Protein AF-A0A955CEF2-F1 (afdb_monomer)

Sequence (668 aa):
MTQAPEQPDAELARTLEEAAGYLNFSSGASDPRFLSNLDRAARLLPDVDADLVGRLTASLLATLDRLESTQPAFADVSQARSAITLLRDELLPAYREFHRDLLHHQSDEQLWRPFFLGRAWEAILQQGGPWSETPRIVDGVLHRLNDFVGYRPTATLSSGAQSEPYAHEFVRPIPLYVHGAGVATGRYERLLGQALEILRNTDPEILARAWFDLDHLEEVALDPRAYDFDHPVNRRPNYHFGLWDPHVISQSQYYTRFVLQQITLDALLTRCEAGDLSDELREQRRFEAAAVLAGTMLMASGTCGDSPSRHDSTVTLSTLLPHIAAYRDAFYQDLLGRLDDELGATLRLEAERCRQPMGGARQHLNHELARRRALQIQRVHLALLFARMGRPHAALSQAGSVRVAAARMLTAIYCRLTAAHDAIDQGKLDSVAEILEEIENLMRRAIECGALVDPWNIVGFAANFSLFPALENTVHDWRVDELIELVEQVLDLAARAWSESAAIDDAPLETRISTILDRLARWWDRYASASVTGVKRLVAQEIQVSANLVAGSLNAWHKAGAAAGDIGFWRMFVDQFDTSKAFQLVVEALLDHADVVASRALLMQWVNQRDRTPLAEGDSAFHPLAFRWLATVEAHQRTQQTDAWSEVARFFAYLEANAEEFWEAPTL

Radius of gyration: 32.23 Å; Cα contacts (8 Å, |Δi|>4): 906; chains: 1; bounding box: 80×74×102 Å

Structure (mmCIF, N/CA/C/O backbone):
data_AF-A0A955CEF2-F1
#
_entry.id   AF-A0A955CEF2-F1
#
loop_
_atom_site.group_PDB
_atom_site.id
_atom_site.type_symbol
_atom_site.label_atom_id
_atom_site.label_alt_id
_atom_site.label_comp_id
_atom_site.label_asym_id
_atom_site.label_entity_id
_atom_site.label_seq_id
_atom_site.pdbx_PDB_ins_code
_atom_site.Cartn_x
_atom_site.Cartn_y
_atom_site.Cartn_z
_atom_site.occupancy
_atom_site.B_iso_or_equiv
_atom_site.auth_seq_id
_atom_site.auth_comp_id
_atom_site.auth_asym_id
_atom_site.auth_atom_id
_atom_site.pdbx_PDB_model_num
ATOM 1 N N . MET A 1 1 ? -11.361 45.601 28.312 1.00 35.00 1 MET A N 1
ATOM 2 C CA . MET A 1 1 ? -11.566 44.542 29.318 1.00 35.00 1 MET A CA 1
ATOM 3 C C . MET A 1 1 ? -10.959 43.283 28.751 1.00 35.00 1 MET A C 1
ATOM 5 O O . MET A 1 1 ? -11.477 42.742 27.788 1.00 35.00 1 MET A O 1
ATOM 9 N N . THR A 1 2 ? -9.790 42.937 29.266 1.00 35.25 2 THR A N 1
ATOM 10 C CA . THR A 1 2 ? -9.009 41.749 28.932 1.00 35.25 2 THR A CA 1
ATOM 11 C C . THR A 1 2 ? -9.830 40.526 29.334 1.00 35.25 2 THR A C 1
ATOM 13 O O . THR A 1 2 ? -10.161 40.390 30.512 1.00 35.25 2 THR A O 1
ATOM 16 N N . GLN A 1 3 ? -10.235 39.696 28.370 1.00 31.34 3 GLN A N 1
ATOM 17 C CA . GLN A 1 3 ? -10.844 38.400 28.668 1.00 31.34 3 GLN A CA 1
ATOM 18 C C . GLN A 1 3 ? -9.814 37.573 29.439 1.00 31.34 3 GLN A C 1
ATOM 20 O O . GLN A 1 3 ? -8.688 37.385 28.978 1.00 31.34 3 GLN A O 1
ATOM 25 N N . ALA A 1 4 ? -10.179 37.165 30.653 1.00 32.91 4 ALA A N 1
ATOM 26 C CA . ALA A 1 4 ? -9.421 36.186 31.412 1.00 32.91 4 ALA A CA 1
ATOM 27 C C . ALA A 1 4 ? -9.378 34.869 30.615 1.00 32.91 4 ALA A C 1
ATOM 29 O O . ALA A 1 4 ? -10.368 34.557 29.949 1.00 32.91 4 ALA A O 1
ATOM 30 N N . PRO A 1 5 ? -8.273 34.108 30.658 1.00 39.16 5 PRO A N 1
ATOM 31 C CA . PRO A 1 5 ? -8.230 32.796 30.027 1.00 39.16 5 PRO A CA 1
ATOM 32 C C . PRO A 1 5 ? -9.304 31.914 30.674 1.00 39.16 5 PRO A C 1
ATOM 34 O O . PRO A 1 5 ? -9.346 31.799 31.902 1.00 39.16 5 PRO A O 1
ATOM 37 N N . GLU A 1 6 ? -10.200 31.350 29.861 1.00 44.97 6 GLU A N 1
ATOM 38 C CA . GLU A 1 6 ? -11.160 30.340 30.308 1.00 44.97 6 GLU A CA 1
ATOM 39 C C . GLU A 1 6 ? -10.387 29.233 31.030 1.00 44.97 6 GLU A C 1
ATOM 41 O O . GLU A 1 6 ? -9.419 28.683 30.500 1.00 44.97 6 GLU A O 1
ATOM 46 N N . GLN A 1 7 ? -10.763 28.955 32.280 1.00 49.59 7 GLN A N 1
ATOM 47 C CA . GLN A 1 7 ? -10.219 27.809 32.998 1.00 49.59 7 GLN A CA 1
ATOM 48 C C . GLN A 1 7 ? -10.522 26.556 32.165 1.00 49.59 7 GLN A C 1
ATOM 50 O O . GLN A 1 7 ? -11.665 26.418 31.724 1.00 49.59 7 GLN A O 1
ATOM 55 N N . PRO A 1 8 ? -9.544 25.659 31.932 1.00 55.75 8 PRO A N 1
ATOM 56 C CA . PRO A 1 8 ? -9.835 24.398 31.270 1.00 55.75 8 PRO A CA 1
ATOM 57 C C . PRO A 1 8 ? -10.949 23.704 32.049 1.00 55.75 8 PRO A C 1
ATOM 59 O O . PRO A 1 8 ? -10.900 23.651 33.281 1.00 55.75 8 PRO A O 1
ATOM 62 N N . ASP A 1 9 ? -11.955 23.224 31.319 1.00 77.50 9 ASP A N 1
ATOM 63 C CA . ASP A 1 9 ? -13.064 22.450 31.865 1.00 77.50 9 ASP A CA 1
ATOM 64 C C . ASP A 1 9 ? -12.514 21.428 32.874 1.00 77.50 9 ASP A C 1
ATOM 66 O O . ASP A 1 9 ? -11.532 20.733 32.590 1.00 77.50 9 ASP A O 1
ATOM 70 N N . ALA A 1 10 ? -13.083 21.375 34.082 1.00 85.50 10 ALA A N 1
ATOM 71 C CA . ALA A 1 10 ? -12.546 20.573 35.185 1.00 85.50 10 ALA A CA 1
ATOM 72 C C . ALA A 1 10 ? -12.391 19.092 34.790 1.00 85.50 10 ALA A C 1
ATOM 74 O O . ALA A 1 10 ? -11.499 18.394 35.277 1.00 85.50 10 ALA A O 1
ATOM 75 N N . GLU A 1 11 ? -13.232 18.627 33.862 1.00 90.12 11 GLU A N 1
ATOM 76 C CA . GLU A 1 11 ? -13.136 17.298 33.273 1.00 90.12 11 GLU A CA 1
ATOM 77 C C . GLU A 1 11 ? -11.892 17.115 32.384 1.00 90.12 11 GLU A C 1
ATOM 79 O O . GLU A 1 11 ? -11.189 16.106 32.511 1.00 90.12 11 GLU A O 1
ATOM 84 N N . LEU A 1 12 ? -11.587 18.084 31.515 1.00 92.62 12 LEU A N 1
ATOM 85 C CA . LEU A 1 12 ? -10.399 18.062 30.658 1.00 92.62 12 LEU A CA 1
ATOM 86 C C . LEU A 1 12 ? -9.124 18.079 31.506 1.00 92.62 12 LEU A C 1
ATOM 88 O O . LEU A 1 12 ? -8.211 17.294 31.253 1.00 92.62 12 LEU A O 1
ATOM 92 N N . ALA A 1 13 ? -9.085 18.918 32.545 1.00 91.88 13 ALA A N 1
ATOM 93 C CA . ALA A 1 13 ? -7.944 18.999 33.453 1.00 91.88 13 ALA A CA 1
ATOM 94 C C . ALA A 1 13 ? -7.648 17.645 34.120 1.00 91.88 13 ALA A C 1
ATOM 96 O O . ALA A 1 13 ? -6.514 17.175 34.056 1.00 91.88 13 ALA A O 1
ATOM 97 N N . ARG A 1 14 ? -8.667 16.978 34.684 1.00 93.81 14 ARG A N 1
ATOM 98 C CA . ARG A 1 14 ? -8.516 15.645 35.297 1.00 93.81 14 ARG A CA 1
ATOM 99 C C . ARG A 1 14 ? -8.029 14.601 34.289 1.00 93.81 14 ARG A C 1
ATOM 101 O O . ARG A 1 14 ? -7.137 13.815 34.588 1.00 93.81 14 ARG A O 1
ATOM 108 N N . THR A 1 15 ? -8.605 14.607 33.091 1.00 94.94 15 THR A N 1
ATOM 109 C CA . THR A 1 15 ? -8.269 13.644 32.033 1.00 94.94 15 THR A CA 1
ATOM 110 C C . THR A 1 15 ? -6.807 13.781 31.590 1.00 94.94 15 THR A C 1
ATOM 112 O O . THR A 1 15 ? -6.098 12.783 31.453 1.00 94.94 15 THR A O 1
ATOM 115 N N . LEU A 1 16 ? -6.333 15.020 31.412 1.00 95.88 16 LEU A N 1
ATOM 116 C CA . LEU A 1 16 ? -4.941 15.306 31.064 1.00 95.88 16 LEU A CA 1
ATOM 117 C C . LEU A 1 16 ? -3.974 14.972 32.206 1.00 95.88 16 LEU A C 1
ATOM 119 O O . LEU A 1 16 ? -2.877 14.497 31.930 1.00 95.88 16 LEU A O 1
ATOM 123 N N . GLU A 1 17 ? -4.360 15.183 33.469 1.00 95.81 17 GLU A N 1
ATOM 124 C CA . GLU A 1 17 ? -3.543 14.794 34.630 1.00 95.81 17 GLU A CA 1
ATOM 125 C C . GLU A 1 17 ? -3.318 13.281 34.690 1.00 95.81 17 GLU A C 1
ATOM 127 O O . GLU A 1 17 ? -2.187 12.833 34.868 1.00 95.81 17 GLU A O 1
ATOM 132 N N . GLU A 1 18 ? -4.375 12.488 34.501 1.00 96.06 18 GLU A N 1
ATOM 133 C CA . GLU A 1 18 ? -4.276 11.025 34.481 1.00 96.06 18 GLU A CA 1
ATOM 134 C C . GLU A 1 18 ? -3.410 10.537 33.307 1.00 96.06 18 GLU A C 1
ATOM 136 O O . GLU A 1 18 ? -2.552 9.670 33.488 1.00 96.06 18 GLU A O 1
ATOM 141 N N . ALA A 1 19 ? -3.574 11.128 32.116 1.00 96.81 19 ALA A N 1
ATOM 142 C CA . ALA A 1 19 ? -2.747 10.809 30.952 1.00 96.81 19 ALA A CA 1
ATOM 143 C C . ALA A 1 19 ? -1.270 11.197 31.153 1.00 96.81 19 ALA A C 1
ATOM 145 O O . ALA A 1 19 ? -0.375 10.412 30.838 1.00 96.81 19 ALA A O 1
ATOM 146 N N . ALA A 1 20 ? -1.001 12.372 31.729 1.00 96.38 20 ALA A N 1
ATOM 147 C CA . ALA A 1 20 ? 0.346 12.816 32.079 1.00 96.38 20 ALA A CA 1
ATOM 148 C C . ALA A 1 20 ? 0.992 11.907 33.139 1.00 96.38 20 ALA A C 1
ATOM 150 O O . ALA A 1 20 ? 2.177 11.588 33.039 1.00 96.38 20 ALA A O 1
ATOM 151 N N . GLY A 1 21 ? 0.211 11.437 34.118 1.00 96.44 21 GLY A N 1
ATOM 152 C CA . GLY A 1 21 ? 0.648 10.451 35.105 1.00 96.44 21 GLY A CA 1
ATOM 153 C C . GLY A 1 21 ? 1.074 9.133 34.462 1.00 96.44 21 GLY A C 1
ATOM 154 O O . GLY A 1 21 ? 2.155 8.628 34.765 1.00 96.44 21 GLY A O 1
ATOM 155 N N . TYR A 1 22 ? 0.280 8.608 33.525 1.00 97.75 22 TYR A N 1
ATOM 156 C CA . TYR A 1 22 ? 0.666 7.417 32.765 1.00 97.75 22 TYR A CA 1
ATOM 157 C C . TYR A 1 22 ? 1.984 7.637 32.008 1.00 97.75 22 TYR A C 1
ATOM 159 O O . TYR A 1 22 ? 2.904 6.832 32.145 1.00 97.75 22 TYR A O 1
ATOM 167 N N . LEU A 1 23 ? 2.118 8.750 31.275 1.00 97.31 23 LEU A N 1
ATOM 168 C CA . LEU A 1 23 ? 3.339 9.061 30.522 1.00 97.31 23 LEU A CA 1
ATOM 169 C C . LEU A 1 23 ? 4.582 9.157 31.419 1.00 97.31 23 LEU A C 1
ATOM 171 O O . LEU A 1 23 ? 5.675 8.797 30.983 1.00 97.31 23 LEU A O 1
ATOM 175 N N . ASN A 1 24 ? 4.429 9.613 32.665 1.00 96.75 24 ASN A N 1
ATOM 176 C CA . ASN A 1 24 ? 5.559 9.804 33.570 1.00 96.75 24 ASN A CA 1
ATOM 177 C C . ASN A 1 24 ? 5.968 8.552 34.352 1.00 96.75 24 ASN A C 1
ATOM 179 O O . ASN A 1 24 ? 7.140 8.403 34.680 1.00 96.75 24 ASN A O 1
ATOM 183 N N . PHE A 1 25 ? 5.018 7.672 34.681 1.00 95.81 25 PHE A N 1
ATOM 184 C CA . PHE A 1 25 ? 5.265 6.555 35.603 1.00 95.81 25 PHE A CA 1
ATOM 185 C C . PHE A 1 25 ? 5.151 5.168 34.961 1.00 95.81 25 PHE A C 1
ATOM 187 O O . PHE A 1 25 ? 5.599 4.187 35.555 1.00 95.81 25 PHE A O 1
ATOM 194 N N . SER A 1 26 ? 4.553 5.053 33.773 1.00 96.31 26 SER A N 1
ATOM 195 C CA . SER A 1 26 ? 4.421 3.774 33.071 1.00 96.31 26 SER A CA 1
ATOM 196 C C . SER A 1 26 ? 5.718 3.379 32.363 1.00 96.31 26 SER A C 1
ATOM 198 O O . SER A 1 26 ? 6.461 4.224 31.867 1.00 96.31 26 SER A O 1
ATOM 200 N N . SER A 1 27 ? 5.948 2.071 32.242 1.00 94.69 27 SER A N 1
ATOM 201 C CA . SER A 1 27 ? 6.948 1.482 31.340 1.00 94.69 27 SER A CA 1
ATOM 202 C C . SER A 1 27 ? 6.418 1.272 29.911 1.00 94.69 27 SER A C 1
ATOM 204 O O . SER A 1 27 ? 7.072 0.631 29.092 1.00 94.69 27 SER A O 1
ATOM 206 N N . GLY A 1 28 ? 5.212 1.771 29.617 1.00 94.12 28 GLY A N 1
ATOM 207 C CA . GLY A 1 28 ? 4.549 1.646 28.321 1.00 94.12 28 GLY A CA 1
ATOM 208 C C . GLY A 1 28 ? 3.710 0.377 28.151 1.00 94.12 28 GLY A C 1
ATOM 209 O O . GLY A 1 28 ? 3.362 0.032 27.026 1.00 94.12 28 GLY A O 1
ATOM 210 N N . ALA A 1 29 ? 3.389 -0.349 29.225 1.00 94.62 29 ALA A N 1
ATOM 211 C CA . ALA A 1 29 ? 2.445 -1.468 29.157 1.00 94.62 29 ALA A CA 1
ATOM 212 C C . ALA A 1 29 ? 1.045 -0.965 28.787 1.00 94.62 29 ALA A C 1
ATOM 214 O O . ALA A 1 29 ? 0.587 0.006 29.380 1.00 94.62 29 ALA A O 1
ATOM 215 N N . SER A 1 30 ? 0.366 -1.623 27.841 1.00 93.06 30 SER A N 1
ATOM 216 C CA . SER A 1 30 ? -0.885 -1.074 27.322 1.00 93.06 30 SER A CA 1
ATOM 217 C C . SER A 1 30 ? -1.951 -0.893 28.402 1.00 93.06 30 SER A C 1
ATOM 219 O O . SER A 1 30 ? -2.228 -1.820 29.165 1.00 93.06 30 SER A O 1
ATOM 221 N N . ASP A 1 31 ? -2.552 0.298 28.440 1.00 95.75 31 ASP A N 1
ATOM 222 C CA . ASP A 1 31 ? -3.574 0.664 29.419 1.00 95.75 31 ASP A CA 1
ATOM 223 C C . ASP A 1 31 ? -4.811 1.261 28.721 1.00 95.75 31 ASP A C 1
ATOM 225 O O . ASP A 1 31 ? -4.775 2.398 28.235 1.00 95.75 31 ASP A O 1
ATOM 229 N N . PRO A 1 32 ? -5.947 0.539 28.705 1.00 96.00 32 PRO A N 1
ATOM 230 C CA . PRO A 1 32 ? -7.188 1.042 28.130 1.00 96.00 32 PRO A CA 1
ATOM 231 C C . PRO A 1 32 ? -7.680 2.355 28.755 1.00 96.00 32 PRO A C 1
ATOM 233 O O . PRO A 1 32 ? -8.317 3.153 28.066 1.00 96.00 32 PRO A O 1
ATOM 236 N N . ARG A 1 33 ? -7.377 2.620 30.036 1.00 96.81 33 ARG A N 1
ATOM 237 C CA . ARG A 1 33 ? -7.754 3.885 30.687 1.00 96.81 33 ARG A CA 1
ATOM 238 C C . ARG A 1 33 ? -6.961 5.053 30.125 1.00 96.81 33 ARG A C 1
ATOM 240 O O . ARG A 1 33 ? -7.548 6.092 29.840 1.00 96.81 33 ARG A O 1
ATOM 247 N N . PHE A 1 34 ? -5.659 4.871 29.910 1.00 97.56 34 PHE A N 1
ATOM 248 C CA . PHE A 1 34 ? -4.822 5.870 29.250 1.00 97.56 34 PHE A CA 1
ATOM 249 C C . PHE A 1 34 ? -5.353 6.197 27.851 1.00 97.56 34 PHE A C 1
ATOM 251 O O . PHE A 1 34 ? -5.590 7.365 27.544 1.00 97.56 34 PHE A O 1
ATOM 258 N N . LEU A 1 35 ? -5.634 5.176 27.036 1.00 97.62 35 LEU A N 1
ATOM 259 C CA . LEU A 1 35 ? -6.185 5.364 25.690 1.00 97.62 35 LEU A CA 1
ATOM 260 C C . LEU A 1 35 ? -7.546 6.076 25.720 1.00 97.62 35 LEU A C 1
ATOM 262 O O . LEU A 1 35 ? -7.760 7.026 24.965 1.00 97.62 35 LEU A O 1
ATOM 266 N N . SER A 1 36 ? -8.446 5.670 26.621 1.00 97.19 36 SER A N 1
ATOM 267 C CA . SER A 1 36 ? -9.749 6.319 26.809 1.00 97.19 36 SER A CA 1
ATOM 268 C C . SER A 1 36 ? -9.613 7.779 27.245 1.00 97.19 36 SER A C 1
ATOM 270 O O . SER A 1 36 ? -10.395 8.617 26.798 1.00 97.19 36 SER A O 1
ATOM 272 N N . ASN A 1 37 ? -8.639 8.099 28.100 1.00 96.88 37 ASN A N 1
ATOM 273 C CA . ASN A 1 37 ? -8.377 9.467 28.535 1.00 96.88 37 ASN A CA 1
ATOM 274 C C . ASN A 1 37 ? -7.840 10.326 27.385 1.00 96.88 37 ASN A C 1
ATOM 276 O O . ASN A 1 37 ? -8.283 11.458 27.216 1.00 96.88 37 ASN A O 1
ATOM 280 N N . LEU A 1 38 ? -6.956 9.792 26.537 1.00 96.25 38 LEU A N 1
ATOM 281 C CA . LEU A 1 38 ? -6.511 10.504 25.335 1.00 96.25 38 LEU A CA 1
ATOM 282 C C . LEU A 1 38 ? -7.667 10.783 24.368 1.00 96.25 38 LEU A C 1
ATOM 284 O O . LEU A 1 38 ? -7.783 11.897 23.859 1.00 96.25 38 LEU A O 1
ATOM 288 N N . ASP A 1 39 ? -8.542 9.800 24.140 1.00 95.88 39 ASP A N 1
ATOM 289 C CA . ASP A 1 39 ? -9.736 9.982 23.307 1.00 95.88 39 ASP A CA 1
ATOM 290 C C . ASP A 1 39 ? -10.680 11.039 23.894 1.00 95.88 39 ASP A C 1
ATOM 292 O O . ASP A 1 39 ? -11.125 11.950 23.195 1.00 95.88 39 ASP A O 1
ATOM 296 N N . ARG A 1 40 ? -10.929 10.980 25.207 1.00 95.12 40 ARG A N 1
ATOM 297 C CA . ARG A 1 40 ? -11.768 11.957 25.906 1.00 95.12 40 ARG A CA 1
ATOM 298 C C . ARG A 1 40 ? -11.170 13.362 25.851 1.00 95.12 40 ARG A C 1
ATOM 300 O O . ARG A 1 40 ? -11.901 14.310 25.573 1.00 95.12 40 ARG A O 1
ATOM 307 N N . ALA A 1 41 ? -9.861 13.503 26.057 1.00 94.31 41 ALA A N 1
ATOM 308 C CA . ALA A 1 41 ? -9.166 14.781 25.936 1.00 94.31 41 ALA A CA 1
ATOM 309 C C . ALA A 1 41 ? -9.285 15.345 24.513 1.00 94.31 41 ALA A C 1
ATOM 311 O O . ALA A 1 41 ? -9.604 16.519 24.353 1.00 94.31 41 ALA A O 1
ATOM 312 N N . ALA A 1 42 ? -9.121 14.509 23.484 1.00 92.31 42 ALA A N 1
ATOM 313 C CA . ALA A 1 42 ? -9.277 14.924 22.091 1.00 92.31 42 ALA A CA 1
ATOM 314 C C . ALA A 1 42 ? -10.682 15.472 21.774 1.00 92.31 42 ALA A C 1
ATOM 316 O O . ALA A 1 42 ? -10.789 16.421 21.003 1.00 92.31 42 ALA A O 1
ATOM 317 N N . ARG A 1 43 ? -11.744 14.929 22.394 1.00 91.44 43 ARG A N 1
ATOM 318 C CA . ARG A 1 43 ? -13.126 15.444 22.263 1.00 91.44 43 ARG A CA 1
ATOM 319 C C . ARG A 1 43 ? -13.341 16.792 22.942 1.00 91.44 43 ARG A C 1
ATOM 321 O O . ARG A 1 43 ? -14.146 17.587 22.470 1.00 91.44 43 ARG A O 1
ATOM 328 N N . LEU A 1 44 ? -12.705 16.992 24.093 1.00 91.44 44 LEU A N 1
ATOM 329 C CA . LEU A 1 44 ? -12.888 18.181 24.928 1.00 91.44 44 LEU A CA 1
ATOM 330 C C . LEU A 1 44 ? -12.012 19.354 24.468 1.00 91.44 44 LEU A C 1
ATOM 332 O O . LEU A 1 44 ? -12.331 20.506 24.755 1.00 91.44 44 LEU A O 1
ATOM 336 N N . LEU A 1 45 ? -10.909 19.078 23.767 1.00 88.62 45 LEU A N 1
ATOM 337 C CA . LEU A 1 45 ? -10.051 20.118 23.212 1.00 88.62 45 LEU A CA 1
ATOM 338 C C . LEU A 1 45 ? -10.775 20.868 22.081 1.00 88.62 45 LEU A C 1
ATOM 340 O O . LEU A 1 45 ? -11.283 20.233 21.156 1.00 88.62 45 LEU A O 1
ATOM 344 N N . PRO A 1 46 ? -10.767 22.213 22.095 1.00 79.62 46 PRO A N 1
ATOM 345 C CA . PRO A 1 46 ? -11.461 23.012 21.093 1.00 79.62 46 PRO A CA 1
ATOM 346 C C . PRO A 1 46 ? -10.873 22.752 19.707 1.00 79.62 46 PRO A C 1
ATOM 348 O O . PRO A 1 46 ? -9.649 22.759 19.539 1.00 79.62 46 PRO A O 1
ATOM 351 N N . ASP A 1 47 ? -11.742 22.505 18.729 1.00 76.06 47 ASP A N 1
ATOM 352 C CA . ASP A 1 47 ? -11.364 22.172 17.356 1.00 76.06 47 ASP A CA 1
ATOM 353 C C . ASP A 1 47 ? -10.934 23.428 16.585 1.00 76.06 47 ASP A C 1
ATOM 355 O O . ASP A 1 47 ? -11.703 24.046 15.850 1.00 76.06 47 ASP A O 1
ATOM 359 N N . VAL A 1 48 ? -9.702 23.863 16.848 1.00 63.44 48 VAL A N 1
ATOM 360 C CA . VAL A 1 48 ? -9.065 25.019 16.212 1.00 63.44 48 VAL A CA 1
ATOM 361 C C . VAL A 1 48 ? -7.940 24.495 15.317 1.00 63.44 48 VAL A C 1
ATOM 363 O O . VAL A 1 48 ? -7.091 23.730 15.776 1.00 63.44 48 VAL A O 1
ATOM 366 N N . ASP A 1 49 ? -7.962 24.878 14.039 1.00 61.97 49 ASP A N 1
ATOM 367 C CA . ASP A 1 49 ? -6.917 24.630 13.029 1.00 61.97 49 ASP A CA 1
ATOM 368 C C . ASP A 1 49 ? -6.593 23.158 12.677 1.00 61.97 49 ASP A C 1
ATOM 370 O O . ASP A 1 49 ? -5.564 22.896 12.058 1.00 61.97 49 ASP A O 1
ATOM 374 N N . ALA A 1 50 ? -7.454 22.190 13.024 1.00 72.19 50 ALA A N 1
ATOM 375 C CA . ALA A 1 50 ? -7.318 20.755 12.697 1.00 72.19 50 ALA A CA 1
ATOM 376 C C . ALA A 1 50 ? -6.000 20.065 13.146 1.00 72.19 50 ALA A C 1
ATOM 378 O O . ALA A 1 50 ? -5.761 18.904 12.814 1.00 72.19 50 ALA A O 1
ATOM 379 N N . ASP A 1 51 ? -5.163 20.722 13.959 1.00 87.62 51 ASP A N 1
ATOM 380 C CA . ASP A 1 51 ? -3.924 20.155 14.510 1.00 87.62 51 ASP A CA 1
ATOM 381 C C . ASP A 1 51 ? -4.181 19.510 15.880 1.00 87.62 51 ASP A C 1
ATOM 383 O O . ASP A 1 51 ? -3.996 20.113 16.942 1.00 87.62 51 ASP A O 1
ATOM 387 N N . LEU A 1 52 ? -4.673 18.268 15.875 1.00 90.38 52 LEU A N 1
ATOM 388 C CA . LEU A 1 52 ? -4.894 17.515 17.113 1.00 90.38 52 LEU A CA 1
ATOM 389 C C . LEU A 1 52 ? -3.580 17.238 17.862 1.00 90.38 52 LEU A C 1
ATOM 391 O O . LEU A 1 52 ? -3.549 1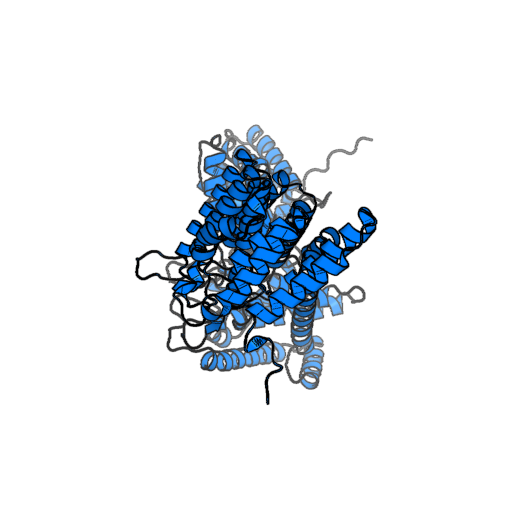7.325 19.090 1.00 90.38 52 LEU A O 1
ATOM 395 N N . VAL A 1 53 ? -2.501 16.920 17.141 1.00 94.06 53 VAL A N 1
ATOM 396 C CA . VAL A 1 53 ? -1.208 16.557 17.737 1.00 94.06 53 VAL A CA 1
ATOM 397 C C . VAL A 1 53 ? -0.628 17.742 18.500 1.00 94.06 53 VAL A C 1
ATOM 399 O O . VAL A 1 53 ? -0.288 17.610 19.678 1.00 94.06 53 VAL A O 1
ATOM 402 N N . GLY A 1 54 ? -0.550 18.916 17.872 1.00 93.50 54 GLY A N 1
ATOM 403 C CA . GLY A 1 54 ? -0.030 20.123 18.507 1.00 93.50 54 GLY A CA 1
ATOM 404 C C . GLY A 1 54 ? -0.852 20.537 19.723 1.00 93.50 54 GLY A C 1
ATOM 405 O O . GLY A 1 54 ? -0.278 20.821 20.775 1.00 93.50 54 GLY A O 1
ATOM 406 N N . ARG A 1 55 ? -2.189 20.493 19.630 1.00 91.94 55 ARG A N 1
ATOM 407 C CA . ARG A 1 55 ? -3.075 20.821 20.760 1.00 91.94 55 ARG A CA 1
ATOM 408 C C . ARG A 1 55 ? -2.896 19.855 21.928 1.00 91.94 55 ARG A C 1
ATOM 410 O O . ARG A 1 55 ? -2.661 20.295 23.050 1.00 91.94 55 ARG A O 1
ATOM 417 N N . LEU A 1 56 ? -2.957 18.548 21.670 1.00 94.25 56 LEU A N 1
ATOM 418 C CA . LEU A 1 56 ? -2.844 17.529 22.713 1.00 94.25 56 LEU A CA 1
ATOM 419 C C . LEU A 1 56 ? -1.471 17.570 23.397 1.00 94.25 56 LEU A C 1
ATOM 421 O O . LEU A 1 56 ? -1.395 17.562 24.625 1.00 94.25 56 LEU A O 1
ATOM 425 N N . THR A 1 57 ? -0.389 17.676 22.622 1.00 96.12 57 THR A N 1
ATOM 426 C CA . THR A 1 57 ? 0.974 17.758 23.171 1.00 96.12 57 THR A CA 1
ATOM 427 C C . THR A 1 57 ? 1.201 19.037 23.975 1.00 96.12 57 THR A C 1
ATOM 429 O O . THR A 1 57 ? 1.746 18.965 25.076 1.00 96.12 57 THR A O 1
ATOM 432 N N . ALA A 1 58 ? 0.725 20.192 23.499 1.00 94.94 58 ALA A N 1
ATOM 433 C CA . ALA A 1 58 ? 0.814 21.449 24.242 1.00 94.94 58 ALA A CA 1
ATOM 434 C C . ALA A 1 58 ? 0.032 21.393 25.564 1.00 94.94 58 ALA A C 1
ATOM 436 O O . ALA A 1 58 ? 0.547 21.807 26.604 1.00 94.94 58 ALA A O 1
ATOM 437 N N . SER A 1 59 ? -1.186 20.841 25.554 1.00 95.25 59 SER A N 1
ATOM 438 C CA . SER A 1 59 ? -1.998 20.690 26.767 1.00 95.25 59 SER A CA 1
ATOM 439 C C . SER A 1 59 ? -1.391 19.709 27.775 1.00 95.25 59 SER A C 1
ATOM 441 O O . SER A 1 59 ? -1.445 19.966 28.980 1.00 95.25 59 SER A O 1
ATOM 443 N N . LEU A 1 60 ? -0.775 18.616 27.313 1.00 96.75 60 LEU A N 1
ATOM 444 C CA . LEU A 1 60 ? -0.059 17.675 28.180 1.00 96.75 60 LEU A CA 1
ATOM 445 C C . LEU A 1 60 ? 1.195 18.310 28.799 1.00 96.75 60 LEU A C 1
ATOM 447 O O . LEU A 1 60 ? 1.397 18.184 30.004 1.00 96.75 60 LEU A O 1
ATOM 451 N N . LEU A 1 61 ? 1.996 19.051 28.024 1.00 96.75 61 LEU A N 1
ATOM 452 C CA . LEU A 1 61 ? 3.179 19.756 28.541 1.00 96.75 61 LEU A CA 1
ATOM 453 C C . LEU A 1 61 ? 2.805 20.822 29.579 1.00 96.75 61 LEU A C 1
ATOM 455 O O . LEU A 1 61 ? 3.399 20.854 30.654 1.00 96.75 61 LEU A O 1
ATOM 459 N N . ALA A 1 62 ? 1.769 21.624 29.313 1.00 95.44 62 ALA A N 1
ATOM 460 C CA . ALA A 1 62 ? 1.266 22.604 30.278 1.00 95.44 62 ALA A CA 1
ATOM 461 C C . ALA A 1 62 ? 0.724 21.937 31.558 1.00 95.44 62 ALA A C 1
ATOM 463 O O . ALA A 1 62 ? 0.850 22.472 32.662 1.00 95.44 62 ALA A O 1
ATOM 464 N N . THR A 1 63 ? 0.130 20.747 31.425 1.00 95.56 63 THR A N 1
ATOM 465 C CA . THR A 1 63 ? -0.311 19.947 32.574 1.00 95.56 63 THR A CA 1
ATOM 466 C C . THR A 1 63 ? 0.881 19.448 33.387 1.00 95.56 63 THR A C 1
ATOM 468 O O . THR A 1 63 ? 0.846 19.550 34.611 1.00 95.56 63 THR A O 1
ATOM 471 N N . LEU A 1 64 ? 1.958 18.993 32.738 1.00 95.81 64 LEU A N 1
ATOM 472 C CA . LEU A 1 64 ? 3.199 18.597 33.411 1.00 95.81 64 LEU A CA 1
ATOM 473 C C . LEU A 1 64 ? 3.863 19.772 34.143 1.00 95.81 64 LEU A C 1
ATOM 475 O O . LEU A 1 64 ? 4.218 19.602 35.303 1.00 95.81 64 LEU A O 1
ATOM 479 N N . ASP A 1 65 ? 3.950 20.964 33.535 1.00 95.00 65 ASP A N 1
ATOM 480 C CA . ASP A 1 65 ? 4.482 22.178 34.191 1.00 95.00 65 ASP A CA 1
ATOM 481 C C . ASP A 1 65 ? 3.727 22.494 35.497 1.00 95.00 65 ASP A C 1
ATOM 483 O O . ASP A 1 65 ? 4.298 22.825 36.545 1.00 95.00 65 ASP A O 1
ATOM 487 N N . ARG A 1 66 ? 2.397 22.375 35.447 1.00 94.44 66 ARG A N 1
ATOM 488 C CA . ARG A 1 66 ? 1.540 22.588 36.612 1.00 94.44 66 ARG A CA 1
ATOM 489 C C . ARG A 1 66 ? 1.719 21.486 37.657 1.00 94.44 66 ARG A C 1
ATOM 491 O O . ARG A 1 66 ? 1.758 21.796 38.844 1.00 94.44 66 ARG A O 1
ATOM 498 N N . LEU A 1 67 ? 1.813 20.220 37.258 1.00 93.81 67 LEU A N 1
ATOM 499 C CA . LEU A 1 67 ? 1.994 19.102 38.190 1.00 93.81 67 LEU A CA 1
ATOM 500 C C . LEU A 1 67 ? 3.370 19.136 38.864 1.00 93.81 67 LEU A C 1
ATOM 502 O O . LEU A 1 67 ? 3.437 18.975 40.077 1.00 93.81 67 LEU A O 1
ATOM 506 N N . GLU A 1 68 ? 4.433 19.449 38.125 1.00 93.69 68 GLU A N 1
ATOM 507 C CA . GLU A 1 68 ? 5.799 19.598 38.646 1.00 93.69 68 GLU A CA 1
ATOM 508 C C . GLU A 1 68 ? 5.885 20.690 39.727 1.00 93.69 68 GLU A C 1
ATOM 510 O O . GLU A 1 68 ? 6.551 20.523 40.748 1.00 93.69 68 GLU A O 1
ATOM 515 N N . SER A 1 69 ? 5.140 21.789 39.558 1.00 91.50 69 SER A N 1
ATOM 516 C CA . SER A 1 69 ? 5.103 22.888 40.535 1.00 91.50 69 SER A CA 1
ATOM 517 C C . SER A 1 69 ? 4.175 22.656 41.735 1.00 91.50 69 SER A C 1
ATOM 519 O O . SER A 1 69 ? 4.317 23.339 42.751 1.00 91.50 69 SER A O 1
ATOM 521 N N . THR A 1 70 ? 3.224 21.719 41.650 1.00 90.56 70 THR A N 1
ATOM 522 C CA . THR A 1 70 ? 2.163 21.551 42.665 1.00 90.56 70 THR A CA 1
ATOM 523 C C . THR A 1 70 ? 2.183 20.207 43.387 1.00 90.56 70 THR A C 1
ATOM 525 O O . THR A 1 70 ? 1.682 20.121 44.509 1.00 90.56 70 THR A O 1
ATOM 528 N N . GLN A 1 71 ? 2.762 19.163 42.791 1.00 91.69 71 GLN A N 1
ATOM 529 C CA . GLN A 1 71 ? 2.729 17.799 43.308 1.00 91.69 71 GLN A CA 1
ATOM 530 C C . GLN A 1 71 ? 4.142 17.206 43.435 1.00 91.69 71 GLN A C 1
ATOM 532 O O . GLN A 1 71 ? 4.799 16.964 42.426 1.00 91.69 71 GLN A O 1
ATOM 537 N N . PRO A 1 72 ? 4.594 16.845 44.654 1.00 88.31 72 PRO A N 1
ATOM 538 C CA . PRO A 1 72 ? 5.922 16.257 44.863 1.00 88.31 72 PRO A CA 1
ATOM 539 C C . PRO A 1 72 ? 6.175 14.947 44.104 1.00 88.31 72 PRO A C 1
ATOM 541 O O . PRO A 1 72 ? 7.321 14.621 43.814 1.00 88.31 72 PRO A O 1
ATOM 544 N N . ALA A 1 73 ? 5.122 14.188 43.780 1.00 88.94 73 ALA A N 1
ATOM 545 C CA . ALA A 1 73 ? 5.237 12.956 42.997 1.00 88.94 73 ALA A CA 1
ATOM 546 C C . ALA A 1 73 ? 5.739 13.208 41.562 1.00 88.94 73 ALA A C 1
ATOM 548 O O . ALA A 1 73 ? 6.348 12.324 40.971 1.00 88.94 73 ALA A O 1
ATOM 549 N N . PHE A 1 74 ? 5.528 14.417 41.032 1.00 93.00 74 PHE A N 1
ATOM 550 C CA . PHE A 1 74 ? 5.976 14.860 39.711 1.00 93.00 74 PHE A CA 1
ATOM 551 C C . PHE A 1 74 ? 7.248 15.720 39.796 1.00 93.00 74 PHE A C 1
ATOM 553 O O . PHE A 1 74 ? 7.463 16.591 38.963 1.00 93.00 74 PHE A O 1
ATOM 560 N N . ALA A 1 75 ? 8.103 15.499 40.802 1.00 88.62 75 ALA A N 1
ATOM 561 C CA . ALA A 1 75 ? 9.365 16.235 40.928 1.00 88.62 75 ALA A CA 1
ATOM 562 C C . ALA A 1 75 ? 10.340 15.982 39.760 1.00 88.62 75 ALA A C 1
ATOM 564 O O . ALA A 1 75 ? 11.185 16.827 39.485 1.00 88.62 75 ALA A O 1
ATOM 565 N N . ASP A 1 76 ? 10.228 14.830 39.092 1.00 91.88 76 ASP A N 1
ATOM 566 C CA . ASP A 1 76 ? 10.924 14.526 37.842 1.00 91.88 76 ASP A CA 1
ATOM 567 C C . ASP A 1 76 ? 9.891 14.159 36.772 1.00 91.88 76 ASP A C 1
ATOM 569 O O . ASP A 1 76 ? 9.204 13.139 36.872 1.00 91.88 76 ASP A O 1
ATOM 573 N N . VAL A 1 77 ? 9.770 15.025 35.765 1.00 95.00 77 VAL A N 1
ATOM 574 C CA . VAL A 1 77 ? 8.893 14.853 34.596 1.00 95.00 77 VAL A CA 1
ATOM 575 C C . VAL A 1 77 ? 9.676 14.625 33.301 1.00 95.00 77 VAL A C 1
ATOM 577 O O . VAL A 1 77 ? 9.122 14.753 32.205 1.00 95.00 77 VAL A O 1
ATOM 580 N N . SER A 1 78 ? 10.976 14.324 33.400 1.00 93.94 78 SER A N 1
ATOM 581 C CA . SER A 1 78 ? 11.864 14.179 32.241 1.00 93.94 78 SER A CA 1
ATOM 582 C C . SER A 1 78 ? 11.365 13.116 31.263 1.00 93.94 78 SER A C 1
ATOM 584 O O . SER A 1 78 ? 11.304 13.381 30.065 1.00 93.94 78 SER A O 1
ATOM 586 N N . GLN A 1 79 ? 10.913 11.964 31.771 1.00 95.88 79 GLN A N 1
ATOM 587 C CA . GLN A 1 79 ? 10.341 10.890 30.960 1.00 95.88 79 GLN A CA 1
ATOM 588 C C . GLN A 1 79 ? 9.130 11.370 30.151 1.00 95.88 79 GLN A C 1
ATOM 590 O O . GLN A 1 79 ? 9.124 11.242 28.926 1.00 95.88 79 GLN A O 1
ATOM 595 N N . ALA A 1 80 ? 8.114 11.933 30.813 1.00 96.81 80 ALA A N 1
ATOM 596 C CA . ALA A 1 80 ? 6.891 12.351 30.133 1.00 96.81 80 ALA A CA 1
ATOM 597 C C . ALA A 1 80 ? 7.157 13.462 29.108 1.00 96.81 80 ALA A C 1
ATOM 599 O O . ALA A 1 80 ? 6.657 13.392 27.984 1.00 96.81 80 ALA A O 1
ATOM 600 N N . ARG A 1 81 ? 7.987 14.458 29.456 1.00 96.81 81 ARG A N 1
ATOM 601 C CA . ARG A 1 81 ? 8.382 15.525 28.522 1.00 96.81 81 ARG A CA 1
ATOM 602 C C . ARG A 1 81 ? 9.096 14.956 27.303 1.00 96.81 81 ARG A C 1
ATOM 604 O O . ARG A 1 81 ? 8.701 15.264 26.182 1.00 96.81 81 ARG A O 1
ATOM 611 N N . SER A 1 82 ? 10.091 14.094 27.511 1.00 97.00 82 SER A N 1
ATOM 612 C CA . SER A 1 82 ? 10.814 13.456 26.414 1.00 97.00 82 SER A CA 1
ATOM 613 C C . SER A 1 82 ? 9.895 12.617 25.534 1.00 97.00 82 SER A C 1
ATOM 615 O O . SER A 1 82 ? 9.975 12.741 24.319 1.00 97.00 82 SER A O 1
ATOM 617 N N . ALA A 1 83 ? 8.986 11.821 26.102 1.00 97.50 83 ALA A N 1
ATOM 618 C CA . ALA A 1 83 ? 8.049 11.015 25.320 1.00 97.50 83 ALA A CA 1
ATOM 619 C C . ALA A 1 83 ? 7.098 11.875 24.465 1.00 97.50 83 ALA A C 1
ATOM 621 O O . ALA A 1 83 ? 6.804 11.525 23.321 1.00 97.50 83 ALA A O 1
ATOM 622 N N . ILE A 1 84 ? 6.633 13.015 24.990 1.00 97.94 84 ILE A N 1
ATOM 623 C CA . ILE A 1 84 ? 5.781 13.957 24.248 1.00 97.94 84 ILE A CA 1
ATOM 624 C C . ILE A 1 84 ? 6.555 14.615 23.099 1.00 97.94 84 ILE A C 1
ATOM 626 O O . ILE A 1 84 ? 6.062 14.631 21.970 1.00 97.94 84 ILE A O 1
ATOM 630 N N . THR A 1 85 ? 7.761 15.120 23.369 1.00 96.62 85 THR A N 1
ATOM 631 C CA . THR A 1 85 ? 8.622 15.756 22.359 1.00 96.62 85 THR A CA 1
ATOM 632 C C . THR A 1 85 ? 9.056 14.758 21.284 1.00 96.62 85 THR A C 1
ATOM 634 O O . THR A 1 85 ? 8.895 15.040 20.102 1.00 96.62 85 THR A O 1
ATOM 637 N N . LEU A 1 86 ? 9.511 13.558 21.669 1.00 97.69 86 LEU A N 1
ATOM 638 C CA . LEU A 1 86 ? 9.921 12.501 20.736 1.00 97.69 86 LEU A CA 1
ATOM 639 C C . LEU A 1 86 ? 8.785 12.082 19.803 1.00 97.69 86 LEU A C 1
ATOM 641 O O . LEU A 1 86 ? 9.027 11.874 18.618 1.00 97.69 86 LEU A O 1
ATOM 645 N N . LEU A 1 87 ? 7.549 11.967 20.306 1.00 97.75 87 LEU A N 1
ATOM 646 C CA . LEU A 1 87 ? 6.409 11.652 19.447 1.00 97.75 87 LEU A CA 1
ATOM 647 C C . LEU A 1 87 ? 6.246 12.716 18.357 1.00 97.75 87 LEU A C 1
ATOM 649 O O . LEU A 1 87 ? 6.224 12.387 17.173 1.00 97.75 87 LEU A O 1
ATOM 653 N N . ARG A 1 88 ? 6.117 13.982 18.768 1.00 96.69 88 ARG A N 1
ATOM 654 C CA . ARG A 1 88 ? 5.773 15.091 17.875 1.00 96.69 88 ARG A CA 1
ATOM 655 C C . ARG A 1 88 ? 6.882 15.405 16.877 1.00 96.69 88 ARG A C 1
ATOM 657 O O . ARG A 1 88 ? 6.597 15.537 15.690 1.00 96.69 88 ARG A O 1
ATOM 664 N N . ASP A 1 89 ? 8.102 15.557 17.373 1.00 97.06 89 ASP A N 1
ATOM 665 C CA . ASP A 1 89 ? 9.180 16.197 16.621 1.00 97.06 89 ASP A CA 1
ATOM 666 C C . ASP A 1 89 ? 10.019 15.181 15.834 1.00 97.06 89 ASP A C 1
ATOM 668 O O . ASP A 1 89 ? 10.637 15.546 14.839 1.00 97.06 89 ASP A O 1
ATOM 672 N N . GLU A 1 90 ? 10.002 13.904 16.234 1.00 97.88 90 GLU A N 1
ATOM 673 C CA . GLU A 1 90 ? 10.897 12.877 15.685 1.00 97.88 90 GLU A CA 1
ATOM 674 C C . GLU A 1 90 ? 10.117 11.687 15.105 1.00 97.88 90 GLU A C 1
ATOM 676 O O . GLU A 1 90 ? 10.242 11.373 13.920 1.00 97.88 90 GLU A O 1
ATOM 681 N N . LEU A 1 91 ? 9.251 11.041 15.897 1.00 98.19 91 LEU A N 1
ATOM 682 C CA . LEU A 1 91 ? 8.583 9.803 15.486 1.00 98.19 91 LEU A CA 1
ATOM 683 C C . LEU A 1 91 ? 7.541 10.013 14.383 1.00 98.19 91 LEU A C 1
ATOM 685 O O . LEU A 1 91 ? 7.538 9.254 13.417 1.00 98.19 91 LEU A O 1
ATOM 689 N N . LEU A 1 92 ? 6.632 10.988 14.512 1.00 97.50 92 LEU A N 1
ATOM 690 C CA . LEU A 1 92 ? 5.589 11.203 13.498 1.00 97.50 92 LEU A CA 1
ATOM 691 C C . LEU A 1 92 ? 6.180 11.614 12.131 1.00 97.50 92 LEU A C 1
ATOM 693 O O . LEU A 1 92 ? 5.775 11.022 11.123 1.00 97.50 92 LEU A O 1
ATOM 697 N N . PRO A 1 93 ? 7.169 12.534 12.052 1.00 97.44 93 PRO A N 1
ATOM 698 C CA . PRO A 1 93 ? 7.893 12.798 10.807 1.00 97.44 93 PRO A CA 1
ATOM 699 C C . PRO A 1 93 ? 8.629 11.566 10.264 1.00 97.44 93 PRO A C 1
ATOM 701 O O . PRO A 1 93 ? 8.530 11.278 9.071 1.00 97.44 93 PRO A O 1
ATOM 704 N N . ALA A 1 94 ? 9.307 10.795 11.121 1.00 98.00 94 ALA A N 1
ATOM 705 C CA . ALA A 1 94 ? 9.996 9.576 10.699 1.00 98.00 94 ALA A CA 1
ATOM 706 C C . ALA A 1 94 ? 9.023 8.514 10.163 1.00 98.00 94 ALA A C 1
ATOM 708 O O . ALA A 1 94 ? 9.304 7.879 9.150 1.00 98.00 94 ALA A O 1
ATOM 709 N N . TYR A 1 95 ? 7.845 8.361 10.774 1.00 97.88 95 TYR A N 1
ATOM 710 C CA . TYR A 1 95 ? 6.792 7.470 10.284 1.00 97.88 95 TYR A CA 1
ATOM 711 C C . TYR A 1 95 ? 6.283 7.908 8.907 1.00 97.88 95 TYR A C 1
ATOM 713 O O . TYR A 1 95 ? 6.075 7.068 8.031 1.00 97.88 95 TYR A O 1
ATOM 721 N N . ARG A 1 96 ? 6.114 9.219 8.683 1.00 96.50 96 ARG A N 1
ATOM 722 C CA . ARG A 1 96 ? 5.745 9.770 7.369 1.00 96.50 96 ARG A CA 1
ATOM 723 C C . ARG A 1 96 ? 6.792 9.489 6.308 1.00 96.50 96 ARG A C 1
ATOM 725 O O . ARG A 1 96 ? 6.417 9.117 5.201 1.00 96.50 96 ARG A O 1
ATOM 732 N N . GLU A 1 97 ? 8.066 9.647 6.641 1.00 96.81 97 GLU A N 1
ATOM 733 C CA . GLU A 1 97 ? 9.156 9.371 5.710 1.00 96.81 97 GLU A CA 1
ATOM 734 C C . GLU A 1 97 ? 9.269 7.870 5.414 1.00 96.81 97 GLU A C 1
ATOM 736 O O . GLU A 1 97 ? 9.353 7.472 4.252 1.00 96.81 97 GLU A O 1
ATOM 741 N N . PHE A 1 98 ? 9.165 7.023 6.442 1.00 97.00 98 PHE A N 1
ATOM 742 C CA . PHE A 1 98 ? 9.176 5.566 6.300 1.00 97.00 98 PHE A CA 1
ATOM 743 C C . PHE A 1 98 ? 8.030 5.072 5.402 1.00 97.00 98 PHE A C 1
ATOM 745 O O . PHE A 1 98 ? 8.226 4.198 4.556 1.00 97.00 98 PHE A O 1
ATOM 752 N N . HIS A 1 99 ? 6.846 5.677 5.538 1.00 97.00 99 HIS A N 1
ATOM 753 C CA . HIS A 1 99 ? 5.634 5.343 4.782 1.00 97.00 99 HIS A CA 1
ATOM 754 C C . HIS A 1 99 ? 5.321 6.307 3.632 1.00 97.00 99 HIS A C 1
ATOM 756 O O . HIS A 1 99 ? 4.185 6.349 3.146 1.00 97.00 99 HIS A O 1
ATOM 762 N N . ARG A 1 100 ? 6.318 7.064 3.152 1.00 94.88 100 ARG A N 1
ATOM 763 C CA . ARG A 1 100 ? 6.149 8.110 2.121 1.00 94.88 100 ARG A CA 1
ATOM 764 C C . ARG A 1 100 ? 5.544 7.603 0.817 1.00 94.88 100 ARG A C 1
ATOM 766 O O . ARG A 1 100 ? 4.952 8.375 0.062 1.00 94.88 100 ARG A O 1
ATOM 773 N N . ASP A 1 101 ? 5.706 6.313 0.538 1.00 94.69 101 ASP A N 1
ATOM 774 C CA . ASP A 1 101 ? 5.160 5.666 -0.648 1.00 94.69 101 ASP A CA 1
ATOM 775 C C . ASP A 1 101 ? 3.756 5.115 -0.403 1.00 94.69 101 ASP A C 1
ATOM 777 O O . ASP A 1 101 ? 2.803 5.482 -1.101 1.00 94.69 101 ASP A O 1
ATOM 781 N N . LEU A 1 102 ? 3.631 4.284 0.627 1.00 94.06 102 LEU A N 1
ATOM 782 C CA . LEU A 1 102 ? 2.437 3.506 0.923 1.00 94.06 102 LEU A CA 1
ATOM 783 C C . LEU A 1 102 ? 1.278 4.367 1.455 1.00 94.06 102 LEU A C 1
ATOM 785 O O . LEU A 1 102 ? 0.128 4.196 1.044 1.00 94.06 102 LEU A O 1
ATOM 789 N N . LEU A 1 103 ? 1.585 5.343 2.315 1.00 95.75 103 LEU A N 1
ATOM 790 C CA . LEU A 1 103 ? 0.606 6.202 2.996 1.00 95.75 103 LEU A CA 1
ATOM 791 C C . LEU A 1 103 ? 0.602 7.646 2.474 1.00 95.75 103 LEU A C 1
ATOM 793 O O . LEU A 1 103 ? 0.042 8.536 3.111 1.00 95.75 103 LEU A O 1
ATOM 797 N N . HIS A 1 104 ? 1.168 7.884 1.285 1.00 92.44 104 HIS A N 1
ATOM 798 C CA . HIS A 1 104 ? 1.212 9.204 0.637 1.00 92.44 104 HIS A CA 1
ATOM 799 C C . HIS A 1 104 ? -0.152 9.914 0.575 1.00 92.44 104 HIS A C 1
ATOM 801 O O . HIS A 1 104 ? -0.234 11.134 0.661 1.00 92.44 104 HIS A O 1
ATOM 807 N N . HIS A 1 105 ? -1.224 9.144 0.394 1.00 92.81 105 HIS A N 1
ATOM 808 C CA . HIS A 1 105 ? -2.580 9.651 0.208 1.00 92.81 105 HIS A CA 1
ATOM 809 C C . HIS A 1 105 ? -3.304 9.998 1.519 1.00 92.81 105 HIS A C 1
ATOM 811 O O . HIS A 1 105 ? -4.375 10.600 1.459 1.00 92.81 105 HIS A O 1
ATOM 817 N N . GLN A 1 106 ? -2.769 9.584 2.673 1.00 94.31 106 GLN A N 1
ATOM 818 C CA . GLN A 1 106 ? -3.398 9.798 3.975 1.00 94.31 106 GLN A CA 1
ATOM 819 C C . GLN A 1 106 ? -3.071 11.190 4.505 1.00 94.31 106 GLN A C 1
ATOM 821 O O . GLN A 1 106 ? -1.902 11.586 4.520 1.00 94.31 106 GLN A O 1
ATOM 826 N N . SER A 1 107 ? -4.071 11.921 4.998 1.00 92.44 107 SER A N 1
ATOM 827 C CA . SER A 1 107 ? -3.835 13.188 5.701 1.00 92.44 107 SER A CA 1
ATOM 828 C C . SER A 1 107 ? -3.380 12.955 7.145 1.00 92.44 107 SER A C 1
ATOM 830 O O . SER A 1 107 ? -3.568 11.876 7.704 1.00 92.44 107 SER A O 1
ATOM 832 N N . ASP A 1 108 ? -2.758 13.966 7.753 1.00 91.88 108 ASP A N 1
ATOM 833 C CA . ASP A 1 108 ? -2.332 13.896 9.158 1.00 91.88 108 ASP A CA 1
ATOM 834 C C . ASP A 1 108 ? -3.529 13.688 10.093 1.00 91.88 108 ASP A C 1
ATOM 836 O O . ASP A 1 108 ? -3.475 12.853 10.987 1.00 91.88 108 ASP A O 1
ATOM 840 N N . GLU A 1 109 ? -4.653 14.348 9.813 1.00 89.38 109 GLU A N 1
ATOM 841 C CA . GLU A 1 109 ? -5.915 14.166 10.541 1.00 89.38 109 GLU A CA 1
ATOM 842 C C . GLU A 1 109 ? -6.416 12.709 10.509 1.00 89.38 109 GLU A C 1
ATOM 844 O O . GLU A 1 109 ? -6.958 12.199 11.491 1.00 89.38 109 GLU A O 1
ATOM 849 N N . GLN A 1 110 ? -6.223 12.015 9.382 1.00 89.56 110 GLN A N 1
ATOM 850 C CA . GLN A 1 110 ? -6.653 10.627 9.225 1.00 89.56 110 GLN A CA 1
ATOM 851 C C . GLN A 1 110 ? -5.741 9.647 9.966 1.00 89.56 110 GLN A C 1
ATOM 853 O O . GLN A 1 110 ? -6.250 8.684 10.544 1.00 89.56 110 GLN A O 1
ATOM 858 N N . LEU A 1 111 ? -4.425 9.884 9.967 1.00 92.75 111 LEU A N 1
ATOM 859 C CA . LEU A 1 111 ? -3.455 9.009 10.632 1.00 92.75 111 LEU A CA 1
ATOM 860 C C . LEU A 1 111 ? -3.403 9.238 12.147 1.00 92.75 111 LEU A C 1
ATOM 862 O O . LEU A 1 111 ? -3.450 8.286 12.929 1.00 92.75 111 LEU A O 1
ATOM 866 N N . TRP A 1 112 ? -3.312 10.497 12.577 1.00 94.19 112 TRP A N 1
ATOM 867 C CA . TRP A 1 112 ? -2.956 10.890 13.944 1.00 94.19 112 TRP A CA 1
ATOM 868 C C . TRP A 1 112 ? -4.164 10.946 14.872 1.00 94.19 112 TRP A C 1
ATOM 870 O O . TRP A 1 112 ? -4.468 11.961 15.498 1.00 94.19 112 TRP A O 1
ATOM 880 N N . ARG A 1 113 ? -4.868 9.819 14.969 1.00 93.25 113 ARG A N 1
ATOM 881 C CA . ARG A 1 113 ? -6.048 9.669 15.828 1.00 93.25 113 ARG A CA 1
ATOM 882 C C . ARG A 1 113 ? -5.650 9.349 17.274 1.00 93.25 113 ARG A C 1
ATOM 884 O O . ARG A 1 113 ? -4.578 8.780 17.487 1.00 93.25 113 ARG A O 1
ATOM 891 N N . PRO A 1 114 ? -6.508 9.628 18.275 1.00 94.38 114 PRO A N 1
ATOM 892 C CA . PRO A 1 114 ? -6.138 9.515 19.690 1.00 94.38 114 PRO A CA 1
ATOM 893 C C . PRO A 1 114 ? -5.552 8.157 20.086 1.00 94.38 114 PRO A C 1
ATOM 895 O O . PRO A 1 114 ? -4.513 8.100 20.739 1.00 94.38 114 PRO A O 1
ATOM 898 N N . PHE A 1 115 ? -6.156 7.054 19.634 1.00 97.44 115 PHE A N 1
ATOM 899 C CA . PHE A 1 115 ? -5.623 5.722 19.924 1.00 97.44 115 PHE A CA 1
ATOM 900 C C . PHE A 1 115 ? -4.316 5.424 19.185 1.00 97.44 115 PHE A C 1
ATOM 902 O O . PHE A 1 115 ? -3.462 4.760 19.758 1.00 97.44 115 PHE A O 1
ATOM 909 N N . PHE A 1 116 ? -4.108 5.934 17.965 1.00 97.50 116 PHE A N 1
ATOM 910 C CA . PHE A 1 116 ? -2.816 5.796 17.284 1.00 97.50 116 PHE A CA 1
ATOM 911 C C . PHE A 1 116 ? -1.710 6.498 18.083 1.00 97.50 116 PHE A C 1
ATOM 913 O O . PHE A 1 116 ? -0.671 5.898 18.349 1.00 97.50 116 PHE A O 1
ATOM 920 N N . LEU A 1 117 ? -1.958 7.736 18.527 1.00 97.56 117 LEU A N 1
ATOM 921 C CA . LEU A 1 117 ? -1.020 8.493 19.364 1.00 97.56 117 LEU A CA 1
ATOM 922 C C . LEU A 1 117 ? -0.750 7.772 20.691 1.00 97.56 117 LEU A C 1
ATOM 924 O O . LEU A 1 117 ? 0.398 7.660 21.111 1.00 97.56 117 LEU A O 1
ATOM 928 N N . GLY A 1 118 ? -1.791 7.208 21.308 1.00 97.56 118 GLY A N 1
ATOM 929 C CA . GLY A 1 118 ? -1.666 6.372 22.499 1.00 97.56 118 GLY A CA 1
ATOM 930 C C . GLY A 1 118 ? -0.761 5.157 22.288 1.00 97.56 118 GLY A C 1
ATOM 931 O O . GLY A 1 118 ? 0.179 4.968 23.056 1.00 97.56 118 GLY A O 1
ATOM 932 N N . ARG A 1 119 ? -0.972 4.384 21.211 1.00 97.88 119 ARG A N 1
ATOM 933 C CA . ARG A 1 119 ? -0.103 3.250 20.837 1.00 97.88 119 ARG A CA 1
ATOM 934 C C . ARG A 1 119 ? 1.336 3.686 20.561 1.00 97.88 119 ARG A C 1
ATOM 936 O O . ARG A 1 119 ? 2.271 2.978 20.926 1.00 97.88 119 ARG A O 1
ATOM 943 N N . ALA A 1 120 ? 1.526 4.848 19.942 1.00 98.12 120 ALA A N 1
ATOM 944 C CA . ALA A 1 120 ? 2.850 5.395 19.678 1.00 98.12 120 ALA A CA 1
ATOM 945 C C . ALA A 1 120 ? 3.578 5.783 20.976 1.00 98.12 120 ALA A C 1
ATOM 947 O O . ALA A 1 120 ? 4.746 5.439 21.141 1.00 98.12 120 ALA A O 1
ATOM 948 N N . TRP A 1 121 ? 2.892 6.411 21.938 1.00 98.12 121 TRP A N 1
ATOM 949 C CA . TRP A 1 121 ? 3.464 6.675 23.262 1.00 98.12 121 TRP A CA 1
ATOM 950 C C . TRP A 1 121 ? 3.751 5.399 24.053 1.00 98.12 121 TRP A C 1
ATOM 952 O O . TRP A 1 121 ? 4.824 5.300 24.642 1.00 98.12 121 TRP A O 1
ATOM 962 N N . GLU A 1 122 ? 2.849 4.411 24.039 1.00 98.06 122 GLU A N 1
ATOM 963 C CA . GLU A 1 122 ? 3.107 3.084 24.620 1.00 98.06 122 GLU A CA 1
ATOM 964 C C . GLU A 1 122 ? 4.412 2.497 24.056 1.00 98.06 122 GLU A C 1
ATOM 966 O O . GLU A 1 122 ? 5.290 2.088 24.817 1.00 98.06 122 GLU A O 1
ATOM 971 N N . ALA A 1 123 ? 4.588 2.538 22.732 1.00 97.88 123 ALA A N 1
ATOM 972 C CA . ALA A 1 123 ? 5.785 2.036 22.068 1.00 97.88 123 ALA A CA 1
ATOM 973 C C . ALA A 1 123 ? 7.054 2.842 22.405 1.00 97.88 123 ALA A C 1
ATOM 975 O O . ALA A 1 123 ? 8.105 2.233 22.603 1.00 97.88 123 ALA A O 1
ATOM 976 N N . ILE A 1 124 ? 6.978 4.178 22.499 1.00 98.12 124 ILE A N 1
ATOM 977 C CA . ILE A 1 124 ? 8.106 5.037 22.914 1.00 98.12 124 ILE A CA 1
ATOM 978 C C . ILE A 1 124 ? 8.551 4.678 24.334 1.00 98.12 124 ILE A C 1
ATOM 980 O O . ILE A 1 124 ? 9.737 4.454 24.573 1.00 98.12 124 ILE A O 1
ATOM 984 N N . LEU A 1 125 ? 7.607 4.583 25.274 1.00 97.88 125 LEU A N 1
ATOM 985 C CA . LEU A 1 125 ? 7.904 4.277 26.674 1.00 97.88 125 LEU A CA 1
ATOM 986 C C . LEU A 1 125 ? 8.528 2.883 26.836 1.00 97.88 125 LEU A C 1
ATOM 988 O O . LEU A 1 125 ? 9.448 2.713 27.635 1.00 97.88 125 LEU A O 1
ATOM 992 N N . GLN A 1 126 ? 8.106 1.916 26.016 1.00 97.19 126 GLN A N 1
ATOM 993 C CA . GLN A 1 126 ? 8.675 0.566 25.990 1.00 97.19 126 GLN A CA 1
ATOM 994 C C . GLN A 1 126 ? 10.140 0.517 25.522 1.00 97.19 126 GLN A C 1
ATOM 996 O O . GLN A 1 126 ? 10.827 -0.455 25.836 1.00 97.19 126 GLN A O 1
ATOM 1001 N N . GLN A 1 127 ? 10.639 1.525 24.791 1.00 96.56 127 GLN A N 1
ATOM 1002 C CA . GLN A 1 127 ? 12.064 1.597 24.430 1.00 96.56 127 GLN A CA 1
ATOM 1003 C C . GLN A 1 127 ? 12.958 1.989 25.608 1.00 96.56 127 GLN A C 1
ATOM 1005 O O . GLN A 1 127 ? 14.158 1.703 25.575 1.00 96.56 127 GLN A O 1
ATOM 1010 N N . GLY A 1 128 ? 12.388 2.659 26.616 1.00 92.75 128 GLY A N 1
ATOM 1011 C CA . GLY A 1 128 ? 13.096 3.158 27.790 1.00 92.75 128 GLY A CA 1
ATOM 1012 C C . GLY A 1 128 ? 14.175 4.212 27.499 1.00 92.75 128 GLY A C 1
ATOM 1013 O O . GLY A 1 128 ? 14.557 4.485 26.355 1.00 92.75 128 GLY A O 1
ATOM 1014 N N . GLY A 1 129 ? 14.698 4.799 28.579 1.00 90.31 129 GLY A N 1
ATOM 1015 C CA . GLY A 1 129 ? 15.842 5.708 28.513 1.00 90.31 129 GLY A CA 1
ATOM 1016 C C . GLY A 1 129 ? 17.162 4.998 28.145 1.00 90.31 129 GLY A C 1
ATOM 1017 O O . GLY A 1 129 ? 17.227 3.770 28.195 1.00 90.31 129 GLY A O 1
ATOM 1018 N N . PRO A 1 130 ? 18.234 5.745 27.813 1.00 94.44 130 PRO A N 1
ATOM 1019 C CA . PRO A 1 130 ? 18.333 7.206 27.862 1.00 94.44 130 PRO A CA 1
ATOM 1020 C C . PRO A 1 130 ? 17.499 7.897 26.775 1.00 94.44 130 PRO A C 1
ATOM 1022 O O . PRO A 1 130 ? 17.596 7.556 25.599 1.00 94.44 130 PRO A O 1
ATOM 1025 N N . TRP A 1 131 ? 16.702 8.898 27.163 1.00 93.38 131 TRP A N 1
ATOM 1026 C CA . TRP A 1 131 ? 15.777 9.607 26.262 1.00 93.38 131 TRP A CA 1
ATOM 1027 C C . TRP A 1 131 ? 16.468 10.503 25.224 1.00 93.38 131 TRP A C 1
ATOM 1029 O O . TRP A 1 131 ? 15.822 10.991 24.304 1.00 93.38 131 TRP A O 1
ATOM 1039 N N . SER A 1 132 ? 17.779 10.714 25.363 1.00 92.31 132 SER A N 1
ATOM 1040 C CA . SER A 1 132 ? 18.614 11.431 24.396 1.00 92.31 132 SER A CA 1
ATOM 1041 C C . SER A 1 132 ? 18.980 10.595 23.166 1.00 92.31 132 SER A C 1
ATOM 1043 O O . SER A 1 132 ? 19.478 11.140 22.187 1.00 92.31 132 SER A O 1
ATOM 1045 N N . GLU A 1 133 ? 18.788 9.273 23.204 1.00 95.38 133 GLU A N 1
ATOM 1046 C CA . GLU A 1 133 ? 19.118 8.371 22.095 1.00 95.38 133 GLU A CA 1
ATOM 1047 C C . GLU A 1 133 ? 17.978 8.301 21.069 1.00 95.38 133 GLU A C 1
ATOM 1049 O O . GLU A 1 133 ? 17.454 7.228 20.767 1.00 95.38 133 GLU A O 1
ATOM 1054 N N . THR A 1 134 ? 17.595 9.459 20.526 1.00 95.69 134 THR A N 1
ATOM 1055 C CA . THR A 1 134 ? 16.468 9.606 19.594 1.00 95.69 134 THR A CA 1
ATOM 1056 C C . THR A 1 134 ? 16.482 8.587 18.447 1.00 95.69 134 THR A C 1
ATOM 1058 O O . THR A 1 134 ? 15.459 7.925 18.276 1.00 95.69 134 THR A O 1
ATOM 1061 N N . PRO A 1 135 ? 17.595 8.359 17.710 1.00 96.62 135 PRO A N 1
ATOM 1062 C CA . PRO A 1 135 ? 17.587 7.413 16.589 1.00 96.62 135 PRO A CA 1
ATOM 1063 C C . PRO A 1 135 ? 17.250 5.980 17.020 1.00 96.62 135 PRO A C 1
ATOM 1065 O O . PRO A 1 135 ? 16.408 5.336 16.407 1.00 96.62 135 PRO A O 1
ATOM 1068 N N . ARG A 1 136 ? 17.823 5.508 18.141 1.00 97.12 136 ARG A N 1
ATOM 1069 C CA . ARG A 1 136 ? 17.535 4.173 18.695 1.00 97.12 136 ARG A CA 1
ATOM 1070 C C . ARG A 1 136 ? 16.054 4.028 19.032 1.00 97.12 136 ARG A C 1
ATOM 1072 O O . ARG A 1 136 ? 15.458 2.993 18.744 1.00 97.12 136 ARG A O 1
ATOM 1079 N N . ILE A 1 137 ? 15.484 5.042 19.687 1.00 97.69 137 ILE A N 1
ATOM 1080 C CA . ILE A 1 137 ? 14.086 5.018 20.119 1.00 97.69 137 ILE A CA 1
ATOM 1081 C C . ILE A 1 137 ? 13.171 5.021 18.896 1.00 97.69 137 ILE A C 1
ATOM 1083 O O . ILE A 1 137 ? 12.295 4.168 18.805 1.00 97.69 137 ILE A O 1
ATOM 1087 N N . VAL A 1 138 ? 13.385 5.933 17.946 1.00 97.75 138 VAL A N 1
ATOM 1088 C CA . VAL A 1 138 ? 12.552 6.050 16.742 1.00 97.75 138 VAL A CA 1
ATOM 1089 C C . VAL A 1 138 ? 12.600 4.765 15.915 1.00 97.75 138 VAL A C 1
ATOM 1091 O O . VAL A 1 138 ? 11.541 4.212 15.625 1.00 97.75 138 VAL A O 1
ATOM 1094 N N . ASP A 1 139 ? 13.787 4.227 15.623 1.00 97.19 139 ASP A N 1
ATOM 1095 C CA . ASP A 1 139 ? 13.933 2.985 14.852 1.00 97.19 139 ASP A CA 1
ATOM 1096 C C . ASP A 1 139 ? 13.265 1.796 15.563 1.00 97.19 139 ASP A C 1
ATOM 1098 O O . ASP A 1 139 ? 12.514 1.027 14.954 1.00 97.19 139 ASP A O 1
ATOM 1102 N N . GLY A 1 140 ? 13.473 1.675 16.880 1.00 97.38 140 GLY A N 1
ATOM 1103 C CA . GLY A 1 140 ? 12.855 0.630 17.697 1.00 97.38 140 GLY A CA 1
ATOM 1104 C C . GLY A 1 140 ? 11.329 0.742 17.769 1.00 97.38 140 GLY A C 1
ATOM 1105 O O . GLY A 1 140 ? 10.634 -0.278 17.810 1.00 97.38 140 GLY A O 1
ATOM 1106 N N . VAL A 1 141 ? 10.790 1.965 17.764 1.00 97.81 141 VAL A N 1
ATOM 1107 C CA . VAL A 1 141 ? 9.344 2.210 17.732 1.00 97.81 141 VAL A CA 1
ATOM 1108 C C . VAL A 1 141 ? 8.764 1.909 16.356 1.00 97.81 141 VAL A C 1
ATOM 1110 O O . VAL A 1 141 ? 7.739 1.235 16.294 1.00 97.81 141 VAL A O 1
ATOM 1113 N N . LEU A 1 142 ? 9.402 2.341 15.264 1.00 97.62 142 LEU A N 1
ATOM 1114 C CA . LEU A 1 142 ? 8.942 2.048 13.902 1.00 97.62 142 LEU A CA 1
ATOM 1115 C C . LEU A 1 142 ? 8.859 0.539 13.659 1.00 97.62 142 LEU A C 1
ATOM 1117 O O . LEU A 1 142 ? 7.837 0.059 13.172 1.00 97.62 142 LEU A O 1
ATOM 1121 N N . HIS A 1 143 ? 9.883 -0.212 14.071 1.00 95.50 143 HIS A N 1
ATOM 1122 C CA . HIS A 1 143 ? 9.890 -1.669 13.950 1.00 95.50 143 HIS A CA 1
ATOM 1123 C C . HIS A 1 143 ? 8.773 -2.342 14.764 1.00 95.50 143 HIS A C 1
ATOM 1125 O O . HIS A 1 143 ? 8.193 -3.323 14.315 1.00 95.50 143 HIS A O 1
ATOM 1131 N N . ARG A 1 144 ? 8.439 -1.812 15.950 1.00 95.12 144 ARG A N 1
ATOM 1132 C CA . ARG A 1 144 ? 7.372 -2.362 16.805 1.00 95.12 144 ARG A CA 1
ATOM 1133 C C . ARG A 1 144 ? 5.968 -1.979 16.336 1.00 95.12 144 ARG A C 1
ATOM 1135 O O . ARG A 1 144 ? 5.055 -2.788 16.441 1.00 95.12 144 ARG A O 1
ATOM 1142 N N . LEU A 1 145 ? 5.774 -0.734 15.904 1.00 95.88 145 LEU A N 1
ATOM 1143 C CA . LEU A 1 145 ? 4.463 -0.230 15.496 1.00 95.88 145 LEU A CA 1
ATOM 1144 C C . LEU A 1 145 ? 4.005 -0.857 14.181 1.00 95.88 145 LEU A C 1
ATOM 1146 O O . LEU A 1 145 ? 2.817 -1.134 14.030 1.00 95.88 145 LEU A O 1
ATOM 1150 N N . ASN A 1 146 ? 4.928 -1.052 13.239 1.00 97.00 146 ASN A N 1
ATOM 1151 C CA . ASN A 1 146 ? 4.644 -1.645 11.940 1.00 97.00 146 ASN A CA 1
ATOM 1152 C C . ASN A 1 146 ? 4.507 -3.167 12.075 1.00 97.00 146 ASN A C 1
ATOM 1154 O O . ASN A 1 146 ? 5.435 -3.917 11.794 1.00 97.00 146 ASN A O 1
ATOM 1158 N N . ASP A 1 147 ? 3.332 -3.607 12.522 1.00 95.62 147 ASP A N 1
ATOM 1159 C CA . ASP A 1 147 ? 3.040 -4.994 12.895 1.00 95.62 147 ASP A CA 1
ATOM 1160 C C . ASP A 1 147 ? 1.964 -5.658 12.013 1.00 95.62 147 ASP A C 1
ATOM 1162 O O . ASP A 1 147 ? 1.540 -6.777 12.292 1.00 95.62 147 ASP A O 1
ATOM 1166 N N . PHE A 1 148 ? 1.500 -4.990 10.949 1.00 96.81 148 PHE A N 1
ATOM 1167 C CA . PHE A 1 148 ? 0.445 -5.496 10.070 1.00 96.81 148 PHE A CA 1
ATOM 1168 C C . PHE A 1 148 ? 0.796 -5.394 8.584 1.00 96.81 148 PHE A C 1
ATOM 1170 O O . PHE A 1 148 ? 1.055 -4.308 8.075 1.00 96.81 148 PHE A O 1
ATOM 1177 N N . VAL A 1 149 ? 0.696 -6.510 7.856 1.00 94.50 149 VAL A N 1
ATOM 1178 C CA . VAL A 1 149 ? 0.872 -6.561 6.388 1.00 94.50 149 VAL A CA 1
ATOM 1179 C C . VAL A 1 149 ? -0.393 -7.023 5.642 1.00 94.50 149 VAL A C 1
ATOM 1181 O O . VAL A 1 149 ? -0.506 -6.886 4.422 1.00 94.50 149 VAL A O 1
ATOM 1184 N N . GLY A 1 150 ? -1.423 -7.483 6.356 1.00 93.44 150 GLY A N 1
ATOM 1185 C CA . GLY A 1 150 ? -2.623 -8.074 5.759 1.00 93.44 150 GLY A CA 1
ATOM 1186 C C . GLY A 1 150 ? -2.381 -9.487 5.222 1.00 93.44 150 GLY A C 1
ATOM 1187 O O . GLY A 1 150 ? -1.527 -10.218 5.720 1.00 93.44 150 GLY A O 1
ATOM 1188 N N . TYR A 1 151 ? -3.153 -9.900 4.213 1.00 92.44 151 TYR A N 1
ATOM 1189 C CA . TYR A 1 151 ? -2.992 -11.229 3.619 1.00 92.44 151 TYR A CA 1
ATOM 1190 C C . TYR A 1 151 ? -1.839 -11.233 2.605 1.00 92.44 151 TYR A C 1
ATOM 1192 O O . TYR A 1 151 ? -2.001 -10.797 1.462 1.00 92.44 151 TYR A O 1
ATOM 1200 N N . ARG A 1 152 ? -0.682 -11.739 3.041 1.00 90.31 152 ARG A N 1
ATOM 1201 C CA . ARG A 1 152 ? 0.567 -11.789 2.274 1.00 90.31 152 ARG A CA 1
ATOM 1202 C C . ARG A 1 152 ? 1.126 -13.219 2.258 1.00 90.31 152 ARG A C 1
ATOM 1204 O O . ARG A 1 152 ? 1.798 -13.609 3.208 1.00 90.31 152 ARG A O 1
ATOM 1211 N N . PRO A 1 153 ? 0.854 -14.017 1.208 1.00 86.69 153 PRO A N 1
ATOM 1212 C CA . PRO A 1 153 ? 1.499 -15.317 1.032 1.00 86.69 153 PRO A CA 1
ATOM 1213 C C . PRO A 1 153 ? 3.018 -15.148 0.930 1.00 86.69 153 PRO A C 1
ATOM 1215 O O . PRO A 1 153 ? 3.477 -14.282 0.184 1.00 86.69 153 PRO A O 1
ATOM 1218 N N . THR A 1 154 ? 3.791 -15.955 1.655 1.00 81.44 154 THR A N 1
ATOM 1219 C CA . THR A 1 154 ? 5.261 -15.905 1.669 1.00 81.44 154 THR A CA 1
ATOM 1220 C C . THR A 1 154 ? 5.850 -17.150 1.021 1.00 81.44 154 THR A C 1
ATOM 1222 O O . THR A 1 154 ? 5.451 -18.283 1.307 1.00 81.44 154 THR A O 1
ATOM 1225 N N . ALA A 1 155 ? 6.792 -16.950 0.102 1.00 71.06 155 ALA A N 1
ATOM 1226 C CA . ALA A 1 155 ? 7.459 -18.057 -0.562 1.00 71.06 155 ALA A CA 1
ATOM 1227 C C . ALA A 1 155 ? 8.422 -18.746 0.412 1.00 71.06 155 ALA A C 1
ATOM 1229 O O . ALA A 1 155 ? 9.289 -18.103 1.008 1.00 71.06 155 ALA A O 1
ATOM 1230 N N . THR A 1 156 ? 8.301 -20.068 0.542 1.00 68.50 156 THR A N 1
ATOM 1231 C CA . THR A 1 156 ? 9.279 -20.882 1.275 1.00 68.50 156 THR A CA 1
ATOM 1232 C C . THR A 1 156 ? 10.210 -21.540 0.268 1.00 68.50 156 THR A C 1
ATOM 1234 O O . THR A 1 156 ? 9.811 -22.471 -0.431 1.00 68.50 156 THR A O 1
ATOM 1237 N N . LEU A 1 157 ? 11.446 -21.050 0.164 1.00 67.00 157 LEU A N 1
ATOM 1238 C CA . LEU A 1 157 ? 12.432 -21.630 -0.745 1.00 67.00 157 LEU A CA 1
ATOM 1239 C C . LEU A 1 157 ? 13.088 -22.858 -0.103 1.00 67.00 157 LEU A C 1
ATOM 1241 O O . LEU A 1 157 ? 13.342 -22.899 1.102 1.00 67.00 157 LEU A O 1
ATOM 1245 N N . SER A 1 158 ? 13.436 -23.855 -0.920 1.00 61.09 158 SER A N 1
ATOM 1246 C CA . SER A 1 158 ? 14.122 -25.077 -0.465 1.00 61.09 158 SER A CA 1
ATOM 1247 C C . SER A 1 158 ? 15.503 -24.815 0.149 1.00 61.09 158 SER A C 1
ATOM 1249 O O . SER A 1 158 ? 16.034 -25.670 0.851 1.00 61.09 158 SER A O 1
ATOM 1251 N N . SER A 1 159 ? 16.082 -23.635 -0.094 1.00 61.97 159 SER A N 1
ATOM 1252 C CA . SER A 1 159 ? 17.324 -23.159 0.524 1.00 61.97 159 SER A CA 1
ATOM 1253 C C . SER A 1 159 ? 17.178 -22.798 2.009 1.00 61.97 159 SER A C 1
ATOM 1255 O O . SER A 1 159 ? 18.178 -22.483 2.649 1.00 61.97 159 SER A O 1
ATOM 1257 N N . GLY A 1 160 ? 15.957 -22.812 2.558 1.00 52.00 160 GLY A N 1
ATOM 1258 C CA . GLY A 1 160 ? 15.662 -22.357 3.918 1.00 52.00 160 GLY A CA 1
ATOM 1259 C C . GLY A 1 160 ? 15.538 -20.835 4.043 1.00 52.00 160 GLY A C 1
ATOM 1260 O O . GLY A 1 160 ? 15.187 -20.348 5.113 1.00 52.00 160 GLY A O 1
ATOM 1261 N N . ALA A 1 161 ? 15.782 -20.087 2.961 1.00 52.47 161 ALA A N 1
ATOM 1262 C CA . ALA A 1 161 ? 15.476 -18.666 2.898 1.00 52.47 161 ALA A CA 1
ATOM 1263 C C . ALA A 1 161 ? 13.956 -18.482 2.774 1.00 52.47 161 ALA A C 1
ATOM 1265 O O . ALA A 1 161 ? 13.342 -18.931 1.801 1.00 52.47 161 ALA A O 1
ATOM 1266 N N . GLN A 1 162 ? 13.346 -17.840 3.766 1.00 52.28 162 GLN A N 1
ATOM 1267 C CA . GLN A 1 162 ? 11.971 -17.364 3.665 1.00 52.28 162 GLN A CA 1
ATOM 1268 C C . GLN A 1 162 ? 11.988 -15.996 2.974 1.00 52.28 162 GLN A C 1
ATOM 1270 O O . GLN A 1 162 ? 12.792 -15.134 3.331 1.00 52.28 162 GLN A O 1
ATOM 1275 N N . SER A 1 163 ? 11.120 -15.794 1.978 1.00 68.69 163 SER A N 1
ATOM 1276 C CA . SER A 1 163 ? 10.733 -14.441 1.547 1.00 68.69 163 SER A CA 1
ATOM 1277 C C . SER A 1 163 ? 9.825 -13.895 2.652 1.00 68.69 163 SER A C 1
ATOM 1279 O O . SER A 1 163 ? 8.602 -14.035 2.610 1.00 68.69 163 SER A O 1
ATOM 1281 N N . GLU A 1 164 ? 10.443 -13.412 3.731 1.00 80.25 164 GLU A N 1
ATOM 1282 C CA . GLU A 1 164 ? 9.732 -12.636 4.743 1.00 80.25 164 GLU A CA 1
ATOM 1283 C C . GLU A 1 164 ? 9.262 -11.321 4.105 1.00 80.25 164 GLU A C 1
ATOM 1285 O O . GLU A 1 164 ? 9.975 -10.777 3.254 1.00 80.25 164 GLU A O 1
ATOM 1290 N N . PRO A 1 165 ? 8.077 -10.801 4.474 1.00 88.88 165 PRO A N 1
ATOM 1291 C CA . PRO A 1 165 ? 7.628 -9.516 3.960 1.00 88.88 165 PRO A CA 1
ATOM 1292 C C . PRO A 1 165 ? 8.635 -8.417 4.306 1.00 88.88 165 PRO A C 1
ATOM 1294 O O . PRO A 1 165 ? 9.236 -8.414 5.385 1.00 88.88 165 PRO A O 1
ATOM 1297 N N . TYR A 1 166 ? 8.816 -7.465 3.398 1.00 91.81 166 TYR A N 1
ATOM 1298 C CA . TYR A 1 166 ? 9.737 -6.357 3.617 1.00 91.81 166 TYR A CA 1
ATOM 1299 C C . TYR A 1 166 ? 9.232 -5.443 4.738 1.00 91.81 166 TYR A C 1
ATOM 1301 O O . TYR A 1 166 ? 8.031 -5.242 4.910 1.00 91.81 166 TYR A O 1
ATOM 1309 N N . ALA A 1 167 ? 10.152 -4.808 5.470 1.00 93.25 167 ALA A N 1
ATOM 1310 C CA . ALA A 1 167 ? 9.798 -3.913 6.576 1.00 93.25 167 ALA A CA 1
ATOM 1311 C C . ALA A 1 167 ? 8.854 -2.767 6.152 1.00 93.25 167 ALA A C 1
ATOM 1313 O O . ALA A 1 167 ? 7.993 -2.369 6.931 1.00 93.25 167 ALA A O 1
ATOM 1314 N N . HIS A 1 168 ? 8.983 -2.266 4.917 1.00 95.19 168 HIS A N 1
ATOM 1315 C CA . HIS A 1 168 ? 8.124 -1.210 4.367 1.00 95.19 168 HIS A CA 1
ATOM 1316 C C . HIS A 1 168 ? 6.746 -1.709 3.882 1.00 95.19 168 HIS A C 1
ATOM 1318 O O . HIS A 1 168 ? 5.892 -0.882 3.566 1.00 95.19 168 HIS A O 1
ATOM 1324 N N . GLU A 1 169 ? 6.491 -3.025 3.838 1.00 94.62 169 GLU A N 1
ATOM 1325 C CA . GLU A 1 169 ? 5.145 -3.579 3.612 1.00 94.62 169 GLU A CA 1
ATOM 1326 C C . GLU A 1 169 ? 4.284 -3.518 4.887 1.00 94.62 169 GLU A C 1
ATOM 1328 O O . GLU A 1 169 ? 3.051 -3.434 4.805 1.00 94.62 169 GLU A O 1
ATOM 1333 N N . PHE A 1 170 ? 4.925 -3.571 6.061 1.00 96.50 170 PHE A N 1
ATOM 1334 C CA . PHE A 1 170 ? 4.253 -3.533 7.354 1.00 96.50 170 PHE A CA 1
ATOM 1335 C C . PHE A 1 170 ? 3.846 -2.114 7.732 1.00 96.50 170 PHE A C 1
ATOM 1337 O O . PHE A 1 170 ? 4.648 -1.189 7.689 1.00 96.50 170 PHE A O 1
ATOM 1344 N N . VAL A 1 171 ? 2.617 -1.950 8.207 1.00 97.06 171 VAL A N 1
ATOM 1345 C CA . VAL A 1 171 ? 2.081 -0.692 8.730 1.00 97.06 171 VAL A CA 1
ATOM 1346 C C . VAL A 1 171 ? 1.528 -0.902 10.130 1.00 97.06 171 VAL A C 1
ATOM 1348 O O . VAL A 1 171 ? 1.171 -2.013 10.513 1.00 97.06 171 VAL A O 1
ATOM 1351 N N . ARG A 1 172 ? 1.395 0.185 10.890 1.00 97.12 172 ARG A N 1
ATOM 1352 C CA . ARG A 1 172 ? 0.521 0.196 12.067 1.00 97.12 172 ARG A CA 1
ATOM 1353 C C . ARG A 1 172 ? -0.921 0.420 11.606 1.00 97.12 172 ARG A C 1
ATOM 1355 O O . ARG A 1 172 ? -1.202 1.507 11.093 1.00 97.12 172 ARG A O 1
ATOM 1362 N N . PRO A 1 173 ? -1.852 -0.527 11.801 1.00 97.56 173 PRO A N 1
ATOM 1363 C CA . PRO A 1 173 ? -3.249 -0.267 11.510 1.00 97.56 173 PRO A CA 1
ATOM 1364 C C . PRO A 1 173 ? -3.804 0.726 12.542 1.00 97.56 173 PRO A C 1
ATOM 1366 O O . PRO A 1 173 ? -3.410 0.716 13.713 1.00 97.56 173 PRO A O 1
ATOM 1369 N N . ILE A 1 174 ? -4.694 1.620 12.108 1.00 97.69 174 ILE A N 1
ATOM 1370 C CA . ILE A 1 174 ? -5.201 2.716 12.944 1.00 97.69 174 ILE A CA 1
ATOM 1371 C C . ILE A 1 174 ? -6.284 2.155 13.871 1.00 97.69 174 ILE A C 1
ATOM 1373 O O . ILE A 1 174 ? -7.342 1.761 13.371 1.00 97.69 174 ILE A O 1
ATOM 1377 N N . PRO A 1 175 ? -6.088 2.125 15.201 1.00 97.94 175 PRO A N 1
ATOM 1378 C CA . PRO A 1 175 ? -7.079 1.543 16.095 1.00 97.94 175 PRO A CA 1
ATOM 1379 C C . PRO A 1 175 ? -8.374 2.366 16.086 1.00 97.94 175 PRO A C 1
ATOM 1381 O O . PRO A 1 175 ? -8.357 3.588 16.245 1.00 97.94 175 PRO A O 1
ATOM 1384 N N . LEU A 1 176 ? -9.503 1.686 15.898 1.00 98.00 176 LEU A N 1
ATOM 1385 C CA . LEU A 1 176 ? -10.853 2.252 15.922 1.00 98.00 176 LEU A CA 1
ATOM 1386 C C . LEU A 1 176 ? -11.627 1.843 17.177 1.00 98.00 176 LEU A C 1
ATOM 1388 O O . LEU A 1 176 ? -12.492 2.584 17.629 1.00 98.00 176 LEU A O 1
ATOM 1392 N N . TYR A 1 177 ? -11.323 0.674 17.732 1.00 98.44 177 TYR A N 1
ATOM 1393 C CA . TYR A 1 177 ? -11.859 0.161 18.986 1.00 98.44 177 TYR A CA 1
ATOM 1394 C C . TYR A 1 177 ? -10.739 -0.540 19.742 1.00 98.44 177 TYR A C 1
ATOM 1396 O O . TYR A 1 177 ? -9.980 -1.286 19.128 1.00 98.44 177 TYR A O 1
ATOM 1404 N N . VAL A 1 178 ? -10.671 -0.333 21.054 1.00 98.12 178 VAL A N 1
ATOM 1405 C CA . VAL A 1 178 ? -9.796 -1.095 21.948 1.00 98.12 178 VAL A CA 1
ATOM 1406 C C . VAL A 1 178 ? -10.617 -1.580 23.137 1.00 98.12 178 VAL A C 1
ATOM 1408 O O . VAL A 1 178 ? -11.384 -0.814 23.734 1.00 98.12 178 VAL A O 1
ATOM 1411 N N . HIS A 1 179 ? -10.468 -2.856 23.488 1.00 96.75 179 HIS A N 1
ATOM 1412 C CA . HIS A 1 179 ? -11.141 -3.451 24.634 1.00 96.75 179 HIS A CA 1
ATOM 1413 C C . HIS A 1 179 ? -10.821 -2.667 25.916 1.00 96.75 179 HIS A C 1
ATOM 1415 O O . HIS A 1 179 ? -9.676 -2.319 26.190 1.00 96.75 179 HIS A O 1
ATOM 1421 N N . GLY A 1 180 ? -11.854 -2.331 26.689 1.0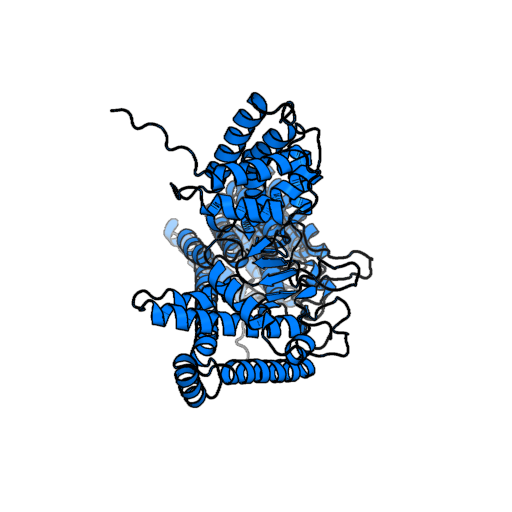0 95.69 180 GLY A N 1
ATOM 1422 C CA . GLY A 1 180 ? -11.744 -1.488 27.884 1.00 95.69 180 GLY A CA 1
ATOM 1423 C C . GLY A 1 180 ? -11.660 0.026 27.631 1.00 95.69 180 GLY A C 1
ATOM 1424 O O . GLY A 1 180 ? -12.039 0.781 28.521 1.00 95.69 180 GLY A O 1
ATOM 1425 N N . ALA A 1 181 ? -11.235 0.482 26.444 1.00 96.50 181 ALA A N 1
ATOM 1426 C CA . ALA A 1 181 ? -11.186 1.909 26.089 1.00 96.50 181 ALA A CA 1
ATOM 1427 C C . ALA A 1 181 ? -12.412 2.365 25.277 1.00 96.50 181 ALA A C 1
ATOM 1429 O O . ALA A 1 181 ? -12.783 3.534 25.308 1.00 96.50 181 ALA A O 1
ATOM 1430 N N . GLY A 1 182 ? -13.058 1.442 24.559 1.00 96.81 182 GLY A N 1
ATOM 1431 C CA . GLY A 1 182 ? -14.227 1.730 23.730 1.00 96.81 182 GLY A CA 1
ATOM 1432 C C . GLY A 1 182 ? -13.867 2.089 22.289 1.00 96.81 182 GLY A C 1
ATOM 1433 O O . GLY A 1 182 ? -12.822 1.690 21.778 1.00 96.81 182 GLY A O 1
ATOM 1434 N N . VAL A 1 183 ? -14.784 2.778 21.603 1.00 97.38 183 VAL A N 1
ATOM 1435 C CA . VAL A 1 183 ? -14.634 3.184 20.196 1.00 97.38 183 VAL A CA 1
ATOM 1436 C C . VAL A 1 183 ? -14.052 4.594 20.129 1.00 97.38 183 VAL A C 1
ATOM 1438 O O . VAL A 1 183 ? -14.560 5.503 20.780 1.00 97.38 183 VAL A O 1
ATOM 1441 N N . ALA A 1 184 ? -13.011 4.771 19.319 1.00 94.81 184 ALA A N 1
ATOM 1442 C CA . ALA A 1 184 ? -12.314 6.039 19.148 1.00 94.81 184 ALA A CA 1
ATOM 1443 C C . ALA A 1 184 ? -13.198 7.108 18.488 1.00 94.81 184 ALA A C 1
ATOM 1445 O O . ALA A 1 184 ? -13.894 6.840 17.501 1.00 94.81 184 ALA A O 1
ATOM 1446 N N . THR A 1 185 ? -13.058 8.346 18.957 1.00 92.81 185 THR A N 1
ATOM 1447 C CA . THR A 1 185 ? -13.671 9.550 18.386 1.00 92.81 185 THR A CA 1
ATOM 1448 C C . THR A 1 185 ? -13.315 9.718 16.927 1.00 92.81 185 THR A C 1
ATOM 1450 O O . THR A 1 185 ? -12.142 9.646 16.549 1.00 92.81 185 THR A O 1
ATOM 1453 N N . GLY A 1 186 ? -14.307 10.039 16.102 1.00 90.62 186 GLY A N 1
ATOM 1454 C CA . GLY A 1 186 ? -14.111 10.562 14.752 1.00 90.62 186 GLY A CA 1
ATOM 1455 C C . GLY A 1 186 ? -15.095 9.971 13.753 1.00 90.62 186 GLY A C 1
ATOM 1456 O O . GLY A 1 186 ? -16.131 9.424 14.123 1.00 90.62 186 GLY A O 1
ATOM 1457 N N . ARG A 1 187 ? -14.759 10.056 12.464 1.00 92.00 187 ARG A N 1
ATOM 1458 C CA . ARG A 1 187 ? -15.692 9.759 11.364 1.00 92.00 187 ARG A CA 1
ATOM 1459 C C . ARG A 1 187 ? -16.379 8.388 11.455 1.00 92.00 187 ARG A C 1
ATOM 1461 O O . ARG A 1 187 ? -17.565 8.277 11.165 1.00 92.00 187 ARG A O 1
ATOM 1468 N N . TYR A 1 188 ? -15.652 7.351 11.872 1.00 95.75 188 TYR A N 1
ATOM 1469 C CA . TYR A 1 188 ? -16.173 5.977 11.933 1.00 95.75 188 TYR A CA 1
ATOM 1470 C C . TYR A 1 188 ? -16.822 5.605 13.272 1.00 95.75 188 TYR A C 1
ATOM 1472 O O . TYR A 1 188 ? -17.347 4.501 13.389 1.00 95.75 188 TYR A O 1
ATOM 1480 N N . GLU A 1 189 ? -16.799 6.492 14.270 1.00 95.31 189 GLU A N 1
ATOM 1481 C CA . GLU A 1 189 ? -17.193 6.185 15.649 1.00 95.31 189 GLU A CA 1
ATOM 1482 C C . GLU A 1 189 ? -18.612 5.617 15.736 1.00 95.31 189 GLU A C 1
ATOM 1484 O O . GLU A 1 189 ? -18.821 4.512 16.233 1.00 95.31 189 GLU A O 1
ATOM 1489 N N . ARG A 1 190 ? -19.593 6.358 15.209 1.00 96.25 190 ARG A N 1
ATOM 1490 C CA . ARG A 1 190 ? -21.008 5.975 15.306 1.00 96.25 190 ARG A CA 1
ATOM 1491 C C . ARG A 1 190 ? -21.308 4.701 14.522 1.00 96.25 190 ARG A C 1
ATOM 1493 O O . ARG A 1 190 ? -22.045 3.851 15.007 1.00 96.25 190 ARG A O 1
ATOM 1500 N N . LEU A 1 191 ? -20.709 4.563 13.337 1.00 97.62 191 LEU A N 1
ATOM 1501 C CA . LEU A 1 191 ? -20.876 3.389 12.483 1.00 97.62 191 LEU A CA 1
ATOM 1502 C C . LEU A 1 191 ? -20.333 2.127 13.167 1.00 97.62 191 LEU A C 1
ATOM 1504 O O . LEU A 1 191 ? -21.035 1.121 13.241 1.00 97.62 191 LEU A O 1
ATOM 1508 N N . LEU A 1 192 ? -19.098 2.183 13.674 1.00 98.12 192 LEU A N 1
ATOM 1509 C CA . LEU A 1 192 ? -18.462 1.038 14.321 1.00 98.12 192 LEU A CA 1
ATOM 1510 C C . LEU A 1 192 ? -19.106 0.722 15.674 1.00 98.12 192 LEU A C 1
ATOM 1512 O O . LEU A 1 192 ? -19.350 -0.445 15.964 1.00 98.12 192 LEU A O 1
ATOM 1516 N N . GLY A 1 193 ? -19.418 1.739 16.481 1.00 98.06 193 GLY A N 1
ATOM 1517 C CA . GLY A 1 193 ? -20.088 1.556 17.770 1.00 98.06 193 GLY A CA 1
ATOM 1518 C C . GLY A 1 193 ? -21.412 0.813 17.627 1.00 98.06 193 GLY A C 1
ATOM 1519 O O . GLY A 1 193 ? -21.628 -0.188 18.309 1.00 98.06 193 GLY A O 1
ATOM 1520 N N . GLN A 1 194 ? -22.240 1.232 16.669 1.00 98.06 194 GLN A N 1
ATOM 1521 C CA . GLN A 1 194 ? -23.516 0.582 16.386 1.00 98.06 194 GLN A CA 1
ATOM 1522 C C . GLN A 1 194 ? -23.337 -0.817 15.773 1.00 98.06 194 GLN A C 1
ATOM 1524 O O . GLN A 1 194 ? -24.090 -1.729 16.101 1.00 98.06 194 GLN A O 1
ATOM 1529 N N . ALA A 1 195 ? -22.320 -1.036 14.931 1.00 98.50 195 ALA A N 1
ATOM 1530 C CA . ALA A 1 195 ? -22.031 -2.365 14.386 1.00 98.50 195 ALA A CA 1
ATOM 1531 C C . ALA A 1 195 ? -21.614 -3.357 15.486 1.00 98.50 195 ALA A C 1
ATOM 1533 O O . ALA A 1 195 ? -22.108 -4.482 15.519 1.00 98.50 195 ALA A O 1
ATOM 1534 N N . LEU A 1 196 ? -20.757 -2.936 16.423 1.00 98.44 196 LEU A N 1
ATOM 1535 C CA . LEU A 1 196 ? -20.362 -3.751 17.576 1.00 98.44 196 LEU A CA 1
ATOM 1536 C C . LEU A 1 196 ? -21.544 -4.030 18.513 1.00 98.44 196 LEU A C 1
ATOM 1538 O O . LEU A 1 196 ? -21.645 -5.125 19.057 1.00 98.44 196 LEU A O 1
ATOM 1542 N N . GLU A 1 197 ? -22.454 -3.073 18.691 1.00 97.94 197 GLU A N 1
ATOM 1543 C CA . GLU A 1 197 ? -23.692 -3.285 19.448 1.00 97.94 197 GLU A CA 1
ATOM 1544 C C . GLU A 1 197 ? -24.611 -4.317 18.777 1.00 97.94 197 GLU A C 1
ATOM 1546 O O . GLU A 1 197 ? -25.128 -5.209 19.451 1.00 97.94 197 GLU A O 1
ATOM 1551 N N . ILE A 1 198 ? -24.766 -4.258 17.452 1.00 98.19 198 ILE A N 1
ATOM 1552 C CA . ILE A 1 198 ? -25.517 -5.264 16.688 1.00 98.19 198 ILE A CA 1
ATOM 1553 C C . ILE A 1 198 ? -24.883 -6.650 16.860 1.00 98.19 198 ILE A C 1
ATOM 1555 O O . ILE A 1 198 ? -25.596 -7.618 17.131 1.00 98.19 198 ILE A O 1
ATOM 1559 N N . LEU A 1 199 ? -23.553 -6.753 16.762 1.00 98.12 199 LEU A N 1
ATOM 1560 C CA . LEU A 1 199 ? -22.831 -8.014 16.954 1.00 98.12 199 LEU A CA 1
ATOM 1561 C C . LEU A 1 199 ? -23.017 -8.575 18.370 1.00 98.12 199 LEU A C 1
ATOM 1563 O O . LEU A 1 199 ? -23.317 -9.756 18.503 1.00 98.12 199 LEU A O 1
ATOM 1567 N N . ARG A 1 200 ? -22.931 -7.745 19.420 1.00 97.25 200 ARG A N 1
ATOM 1568 C CA . ARG A 1 200 ? -23.163 -8.176 20.818 1.00 97.25 200 ARG A CA 1
ATOM 1569 C C . ARG A 1 200 ? -24.558 -8.744 21.052 1.00 97.25 200 ARG A C 1
ATOM 1571 O O . ARG A 1 200 ? -24.728 -9.611 21.898 1.00 97.25 200 ARG A O 1
ATOM 1578 N N . ASN A 1 201 ? -25.547 -8.245 20.317 1.00 96.62 201 ASN A N 1
ATOM 1579 C CA . ASN A 1 201 ? -26.929 -8.703 20.405 1.00 96.62 201 ASN A CA 1
ATOM 1580 C C . ASN A 1 201 ? -27.261 -9.798 19.376 1.00 96.62 201 ASN A C 1
ATOM 1582 O O . ASN A 1 201 ? -28.431 -10.131 19.214 1.00 96.62 201 ASN A O 1
ATOM 1586 N N . THR A 1 202 ? -26.291 -10.307 18.615 1.00 97.50 202 THR A N 1
ATOM 1587 C CA . THR A 1 202 ? -26.511 -11.368 17.620 1.00 97.50 202 THR A CA 1
ATOM 1588 C C . THR A 1 202 ? -26.553 -12.738 18.288 1.00 97.50 202 THR A C 1
ATOM 1590 O O . THR A 1 202 ? -25.883 -12.951 19.295 1.00 97.50 202 THR A O 1
ATOM 1593 N N . ASP A 1 203 ? -27.329 -13.668 17.722 1.00 96.81 203 ASP A N 1
ATOM 1594 C CA . ASP A 1 203 ? -27.369 -15.058 18.182 1.00 96.81 203 ASP A CA 1
ATOM 1595 C C . ASP A 1 203 ? -25.940 -15.646 18.292 1.00 96.81 203 ASP A C 1
ATOM 1597 O O . ASP A 1 203 ? -25.205 -15.658 17.291 1.00 96.81 203 ASP A O 1
ATOM 1601 N N . PRO A 1 204 ? -25.534 -16.146 19.477 1.00 97.00 204 PRO A N 1
ATOM 1602 C CA . PRO A 1 204 ? -24.230 -16.769 19.677 1.00 97.00 204 PRO A CA 1
ATOM 1603 C C . PRO A 1 204 ? -23.918 -17.907 18.696 1.00 97.00 204 PRO A C 1
ATOM 1605 O O . PRO A 1 204 ? -22.754 -18.105 18.353 1.00 97.00 204 PRO A O 1
ATOM 1608 N N . GLU A 1 205 ? -24.921 -18.637 18.196 1.00 97.06 205 GLU A N 1
ATOM 1609 C CA . GLU A 1 205 ? -24.708 -19.697 17.203 1.00 97.06 205 GLU A CA 1
ATOM 1610 C C . GLU A 1 205 ? -24.225 -19.125 15.859 1.00 97.06 205 GLU A C 1
ATOM 1612 O O . GLU A 1 205 ? -23.345 -19.692 15.206 1.00 97.06 205 GLU A O 1
ATOM 1617 N N . ILE A 1 206 ? -24.753 -17.967 15.453 1.00 97.62 206 ILE A N 1
ATOM 1618 C CA . ILE A 1 206 ? -24.329 -17.273 14.229 1.00 97.62 206 ILE A CA 1
ATOM 1619 C C . ILE A 1 206 ? -22.889 -16.777 14.382 1.00 97.62 206 ILE A C 1
ATOM 1621 O O . ILE A 1 206 ? -22.081 -16.958 13.468 1.00 97.62 206 ILE A O 1
ATOM 1625 N N . LEU A 1 207 ? -22.558 -16.196 15.538 1.00 97.56 207 LEU A N 1
ATOM 1626 C CA . LEU A 1 207 ? -21.205 -15.737 15.859 1.00 97.56 207 LEU A CA 1
ATOM 1627 C C . LEU A 1 207 ? -20.197 -16.896 15.856 1.00 97.56 207 LEU A C 1
ATOM 1629 O O . LEU A 1 207 ? -19.146 -16.798 15.220 1.00 97.56 207 LEU A O 1
ATOM 1633 N N . ALA A 1 208 ? -20.553 -18.027 16.471 1.00 96.56 208 ALA A N 1
ATOM 1634 C CA . ALA A 1 208 ? -19.723 -19.229 16.497 1.00 96.56 208 ALA A CA 1
ATOM 1635 C C . ALA A 1 208 ? -19.472 -19.795 15.089 1.00 96.56 208 ALA A C 1
ATOM 1637 O O . ALA A 1 208 ? -18.341 -20.145 14.752 1.00 96.56 208 ALA A O 1
ATOM 1638 N N . ARG A 1 209 ? -20.499 -19.829 14.226 1.00 96.50 209 ARG A N 1
ATOM 1639 C CA . ARG A 1 209 ? -20.364 -20.252 12.817 1.00 96.50 209 ARG A CA 1
ATOM 1640 C C . ARG A 1 209 ? -19.504 -19.300 11.985 1.00 96.50 209 ARG A C 1
ATOM 1642 O O . ARG A 1 209 ? -18.895 -19.731 11.011 1.00 96.50 209 ARG A O 1
ATOM 1649 N N . ALA A 1 210 ? -19.456 -18.021 12.344 1.00 96.94 210 ALA A N 1
ATOM 1650 C CA . ALA A 1 210 ? -18.606 -17.027 11.695 1.00 96.94 210 ALA A CA 1
ATOM 1651 C C . ALA A 1 210 ? -17.188 -16.951 12.291 1.00 96.94 210 ALA A C 1
ATOM 1653 O O . ALA A 1 210 ? -16.380 -16.153 11.807 1.00 96.94 210 ALA A O 1
ATOM 1654 N N . TRP A 1 211 ? -16.890 -17.742 13.331 1.00 96.31 211 TRP A N 1
ATOM 1655 C CA . TRP A 1 211 ? -15.662 -17.651 14.131 1.00 96.31 211 TRP A CA 1
ATOM 1656 C C . TRP A 1 211 ? -15.398 -16.227 14.627 1.00 96.31 211 TRP A C 1
ATOM 1658 O O . TRP A 1 211 ? -14.289 -15.713 14.522 1.00 96.31 211 TRP A O 1
ATOM 1668 N N . PHE A 1 212 ? -16.447 -15.554 15.099 1.00 97.00 212 PHE A N 1
ATOM 1669 C CA . PHE A 1 212 ? -16.351 -14.188 15.596 1.00 97.00 212 PHE A CA 1
ATOM 1670 C C . PHE A 1 212 ? -16.719 -14.147 17.075 1.00 97.00 212 PHE A C 1
ATOM 1672 O O . PHE A 1 212 ? -17.885 -13.983 17.427 1.00 97.00 212 PHE A O 1
ATOM 1679 N N . ASP A 1 213 ? -15.718 -14.300 17.935 1.00 94.62 213 ASP A N 1
ATOM 1680 C CA . ASP A 1 213 ? -15.890 -14.191 19.379 1.00 94.62 213 ASP A CA 1
ATOM 1681 C C . ASP A 1 213 ? -15.543 -12.773 19.851 1.00 94.62 213 ASP A C 1
ATOM 1683 O O . ASP A 1 213 ? -14.414 -12.302 19.698 1.00 94.62 213 ASP A O 1
ATOM 1687 N N . LEU A 1 214 ? -16.534 -12.078 20.409 1.00 94.50 214 LEU A N 1
ATOM 1688 C CA . LEU A 1 214 ? -16.376 -10.717 20.921 1.00 94.50 214 LEU A CA 1
ATOM 1689 C C . LEU A 1 214 ? -15.570 -10.667 22.222 1.00 94.50 214 LEU A C 1
ATOM 1691 O O . LEU A 1 214 ? -14.987 -9.621 22.506 1.00 94.50 214 LEU A O 1
ATOM 1695 N N . ASP A 1 215 ? -15.508 -11.759 22.984 1.00 93.31 215 ASP A N 1
ATOM 1696 C CA . ASP A 1 215 ? -14.743 -11.813 24.234 1.00 93.31 215 ASP A CA 1
ATOM 1697 C C . ASP A 1 215 ? -13.233 -11.901 23.963 1.00 93.31 215 ASP A C 1
ATOM 1699 O O . ASP A 1 215 ? -12.426 -11.441 24.770 1.00 93.31 215 ASP A O 1
ATOM 1703 N N . HIS A 1 216 ? -12.842 -12.426 22.797 1.00 93.44 216 HIS A N 1
ATOM 1704 C CA . HIS A 1 216 ? -11.453 -12.447 22.326 1.00 93.44 216 HIS A CA 1
ATOM 1705 C C . HIS A 1 216 ? -11.051 -11.193 21.531 1.00 93.44 216 HIS A C 1
ATOM 1707 O O . HIS A 1 216 ? -9.877 -11.027 21.194 1.00 93.44 216 HIS A O 1
ATOM 1713 N N . LEU A 1 217 ? -12.000 -10.307 21.211 1.00 96.88 217 LEU A N 1
ATOM 1714 C CA . LEU A 1 217 ? -11.738 -9.107 20.420 1.00 96.88 217 LEU A CA 1
ATOM 1715 C C . LEU A 1 217 ? -11.092 -8.013 21.285 1.00 96.88 217 LEU A C 1
ATOM 1717 O O . LEU A 1 217 ? -11.770 -7.284 22.013 1.00 96.88 217 LEU A O 1
ATOM 1721 N N . GLU A 1 218 ? -9.778 -7.852 21.150 1.00 97.12 218 GLU A N 1
ATOM 1722 C CA . GLU A 1 218 ? -9.005 -6.817 21.843 1.00 97.12 218 GLU A CA 1
ATOM 1723 C C . GLU A 1 218 ? -8.964 -5.497 21.065 1.00 97.12 218 GLU A C 1
ATOM 1725 O O . GLU A 1 218 ? -8.978 -4.423 21.670 1.00 97.12 218 GLU A O 1
ATOM 1730 N N . GLU A 1 219 ? -8.924 -5.549 19.731 1.00 97.88 219 GLU A N 1
ATOM 1731 C CA . GLU A 1 219 ? -8.793 -4.358 18.886 1.00 97.88 219 GLU A CA 1
ATOM 1732 C C . GLU A 1 219 ? -9.574 -4.506 17.571 1.00 97.88 219 GLU A C 1
ATOM 1734 O O . GLU A 1 219 ? -9.465 -5.517 16.880 1.00 97.88 219 GLU A O 1
ATOM 1739 N N . VAL A 1 220 ? -10.325 -3.469 17.177 1.00 98.56 220 VAL A N 1
ATOM 1740 C CA . VAL A 1 220 ? -10.736 -3.289 15.773 1.00 98.56 220 VAL A CA 1
ATOM 1741 C C . VAL A 1 220 ? -9.929 -2.138 15.212 1.00 98.56 220 VAL A C 1
ATOM 1743 O O . VAL A 1 220 ? -9.971 -1.037 15.760 1.00 98.56 220 VAL A O 1
ATOM 1746 N N . ALA A 1 221 ? -9.220 -2.369 14.117 1.00 98.38 221 ALA A N 1
ATOM 1747 C CA . ALA A 1 221 ? -8.364 -1.373 13.493 1.00 98.38 221 ALA A CA 1
ATOM 1748 C C . ALA A 1 221 ? -8.722 -1.157 12.020 1.00 98.38 221 ALA A C 1
ATOM 1750 O O . ALA A 1 221 ? -9.460 -1.928 11.411 1.00 98.38 221 ALA A O 1
ATOM 1751 N N . LEU A 1 222 ? -8.206 -0.076 11.455 1.00 98.19 222 LEU A N 1
ATOM 1752 C CA . LEU A 1 222 ? -8.329 0.295 10.055 1.00 98.19 222 LEU A CA 1
ATOM 1753 C C . LEU A 1 222 ? -7.001 0.033 9.349 1.00 98.19 222 LEU A C 1
ATOM 1755 O O . LEU A 1 222 ? -5.965 0.490 9.829 1.00 98.19 222 LEU A O 1
ATOM 1759 N N . ASP A 1 223 ? -7.033 -0.629 8.198 1.00 97.62 223 ASP A N 1
ATOM 1760 C CA . ASP A 1 223 ? -5.900 -0.659 7.275 1.00 97.62 223 ASP A CA 1
ATOM 1761 C C . ASP A 1 223 ? -5.755 0.734 6.625 1.00 97.62 223 ASP A C 1
ATOM 1763 O O . ASP A 1 223 ? -6.665 1.150 5.897 1.00 97.62 223 ASP A O 1
ATOM 1767 N N . PRO A 1 224 ? -4.668 1.488 6.897 1.00 96.12 224 PRO A N 1
ATOM 1768 C CA . PRO A 1 224 ? -4.472 2.833 6.359 1.00 96.12 224 PRO A CA 1
ATOM 1769 C C . PRO A 1 224 ? -3.997 2.819 4.901 1.00 96.12 224 PRO A C 1
ATOM 1771 O O . PRO A 1 224 ? -3.799 3.873 4.297 1.00 96.12 224 PRO A O 1
ATOM 1774 N N . ARG A 1 225 ? -3.749 1.647 4.315 1.00 95.81 225 ARG A N 1
ATOM 1775 C CA . ARG A 1 225 ? -3.284 1.546 2.934 1.00 95.81 225 ARG A CA 1
ATOM 1776 C C . ARG A 1 225 ? -4.450 1.779 1.978 1.00 95.81 225 ARG A C 1
ATOM 1778 O O . ARG A 1 225 ? -5.599 1.431 2.251 1.00 95.81 225 ARG A O 1
ATOM 1785 N N . ALA A 1 226 ? -4.150 2.356 0.819 1.00 94.12 226 ALA A N 1
ATOM 1786 C CA . ALA A 1 226 ? -5.141 2.469 -0.239 1.00 94.12 226 ALA A CA 1
ATOM 1787 C C . ALA A 1 226 ? -5.470 1.065 -0.760 1.00 94.12 226 ALA A C 1
ATOM 1789 O O . ALA A 1 226 ? -4.567 0.292 -1.076 1.00 94.12 226 ALA A O 1
ATOM 1790 N N . TYR A 1 227 ? -6.759 0.748 -0.865 1.00 93.75 227 TYR A N 1
ATOM 1791 C CA . TYR A 1 227 ? -7.190 -0.546 -1.380 1.00 93.75 227 TYR A CA 1
ATOM 1792 C C . TYR A 1 227 ? -6.957 -0.622 -2.891 1.00 93.75 227 TYR A C 1
ATOM 1794 O O . TYR A 1 227 ? -7.594 0.108 -3.649 1.00 93.75 227 TYR A O 1
ATOM 1802 N N . ASP A 1 228 ? -6.063 -1.511 -3.315 1.00 94.06 228 ASP A N 1
ATOM 1803 C CA . ASP A 1 228 ? -5.755 -1.740 -4.721 1.00 94.06 228 ASP A CA 1
ATOM 1804 C C . ASP A 1 228 ? -6.666 -2.824 -5.318 1.00 94.06 228 ASP A C 1
ATOM 1806 O O . ASP A 1 228 ? -6.540 -4.011 -5.006 1.00 94.06 228 ASP A O 1
ATOM 1810 N N . PHE A 1 229 ? -7.590 -2.422 -6.195 1.00 93.56 229 PHE A N 1
ATOM 1811 C CA . PHE A 1 229 ? -8.492 -3.358 -6.868 1.00 93.56 229 PHE A CA 1
ATOM 1812 C C . PHE A 1 229 ? -7.828 -4.238 -7.935 1.00 93.56 229 PHE A C 1
ATOM 1814 O O . PHE A 1 229 ? -8.432 -5.251 -8.315 1.00 93.56 229 PHE A O 1
ATOM 1821 N N . ASP A 1 230 ? -6.645 -3.864 -8.420 1.00 91.19 230 ASP A N 1
ATOM 1822 C CA . ASP A 1 230 ? -5.907 -4.637 -9.418 1.00 91.19 230 ASP A CA 1
ATOM 1823 C C . ASP A 1 230 ? -5.065 -5.735 -8.746 1.00 91.19 230 ASP A C 1
ATOM 1825 O O . ASP A 1 230 ? -4.895 -6.824 -9.304 1.00 91.19 230 ASP A O 1
ATOM 1829 N N . HIS A 1 231 ? -4.645 -5.529 -7.493 1.00 94.31 231 HIS A N 1
ATOM 1830 C CA . HIS A 1 231 ? -3.910 -6.525 -6.713 1.00 94.31 231 HIS A CA 1
ATOM 1831 C C . HIS A 1 231 ? -4.651 -7.888 -6.665 1.00 94.31 231 HIS A C 1
ATOM 1833 O O . HIS A 1 231 ? -5.851 -7.936 -6.362 1.00 94.31 231 HIS A O 1
ATOM 1839 N N . PRO A 1 232 ? -3.967 -9.034 -6.886 1.00 93.69 232 PRO A N 1
ATOM 1840 C CA . PRO A 1 232 ? -4.598 -10.361 -6.974 1.00 93.69 232 PRO A CA 1
ATOM 1841 C C . PRO A 1 232 ? -5.386 -10.763 -5.720 1.00 93.69 232 PRO A C 1
ATOM 1843 O O . PRO A 1 232 ? -6.389 -11.469 -5.825 1.00 93.69 232 PRO A O 1
ATOM 1846 N N . VAL A 1 233 ? -5.000 -10.249 -4.547 1.00 93.06 233 VAL A N 1
ATOM 1847 C CA . VAL A 1 233 ? -5.746 -10.398 -3.280 1.00 93.06 233 VAL A CA 1
ATOM 1848 C C . VAL A 1 233 ? -7.222 -9.997 -3.378 1.00 93.06 233 VAL A C 1
ATOM 1850 O O . VAL A 1 233 ? -8.043 -10.536 -2.646 1.00 93.06 233 VAL A O 1
ATOM 1853 N N . ASN A 1 234 ? -7.605 -9.112 -4.304 1.00 91.00 234 ASN A N 1
ATOM 1854 C CA . ASN A 1 234 ? -9.004 -8.742 -4.530 1.00 91.00 234 ASN A CA 1
ATOM 1855 C C . ASN A 1 234 ? -9.865 -9.937 -4.999 1.00 91.00 234 ASN A C 1
ATOM 1857 O O . ASN A 1 234 ? -11.086 -9.932 -4.856 1.00 91.00 234 ASN A O 1
ATOM 1861 N N . ARG A 1 235 ? -9.242 -11.002 -5.525 1.00 91.88 235 ARG A N 1
ATOM 1862 C CA . ARG A 1 235 ? -9.927 -12.265 -5.845 1.00 91.88 235 ARG A CA 1
ATOM 1863 C C . ARG A 1 235 ? -10.188 -13.131 -4.610 1.00 91.88 235 ARG A C 1
ATOM 1865 O O . ARG A 1 235 ? -10.975 -14.071 -4.696 1.00 91.88 235 ARG A O 1
ATOM 1872 N N . ARG A 1 236 ? -9.574 -12.821 -3.462 1.00 93.19 236 ARG A N 1
ATOM 1873 C CA . ARG A 1 236 ? -9.849 -13.497 -2.192 1.00 93.19 236 ARG A CA 1
ATOM 1874 C C . ARG A 1 236 ? -11.219 -13.044 -1.673 1.00 93.19 236 ARG A C 1
ATOM 1876 O O . ARG A 1 236 ? -11.428 -11.842 -1.477 1.00 93.19 236 ARG A O 1
ATOM 1883 N N . PRO A 1 237 ? -12.153 -13.969 -1.395 1.00 92.75 237 PRO A N 1
ATOM 1884 C CA . PRO A 1 237 ? -13.486 -13.596 -0.940 1.00 92.75 237 PRO A CA 1
ATOM 1885 C C . PRO A 1 237 ? -13.463 -12.740 0.329 1.00 92.75 237 PRO A C 1
ATOM 1887 O O . PRO A 1 237 ? -12.726 -13.024 1.271 1.00 92.75 237 PRO A O 1
ATOM 1890 N N . ASN A 1 238 ? -14.308 -11.709 0.366 1.00 94.94 238 ASN A N 1
ATOM 1891 C CA . ASN A 1 238 ? -14.529 -10.834 1.525 1.00 94.94 238 ASN A CA 1
ATOM 1892 C C . ASN A 1 238 ? -13.304 -10.033 2.013 1.00 94.94 238 ASN A C 1
ATOM 1894 O O . ASN A 1 238 ? -13.419 -9.327 3.010 1.00 94.94 238 ASN A O 1
ATOM 1898 N N . TYR A 1 239 ? -12.156 -10.069 1.323 1.00 94.81 239 TYR A N 1
ATOM 1899 C CA . TYR A 1 239 ? -10.944 -9.372 1.778 1.00 94.81 239 TYR A CA 1
ATOM 1900 C C . TYR A 1 239 ? -11.116 -7.847 1.858 1.00 94.81 239 TYR A C 1
ATOM 1902 O O . TYR A 1 239 ? -10.609 -7.209 2.774 1.00 94.81 239 TYR A O 1
ATOM 1910 N N . HIS A 1 240 ? -11.889 -7.256 0.941 1.00 93.94 240 HIS A N 1
ATOM 1911 C CA . HIS A 1 240 ? -12.216 -5.827 0.976 1.00 93.94 240 HIS A CA 1
ATOM 1912 C C . HIS A 1 240 ? -13.104 -5.429 2.163 1.00 93.94 240 HIS A C 1
ATOM 1914 O O . HIS A 1 240 ? -13.274 -4.238 2.395 1.00 93.94 240 HIS A O 1
ATOM 1920 N N . PHE A 1 241 ? -13.682 -6.372 2.913 1.00 96.38 241 PHE A N 1
ATOM 1921 C CA . PHE A 1 241 ? -14.433 -6.067 4.133 1.00 96.38 241 PHE A CA 1
ATOM 1922 C C . PHE A 1 241 ? -13.542 -6.079 5.379 1.00 96.38 241 PHE A C 1
ATOM 1924 O O . PHE A 1 241 ? -13.765 -5.282 6.286 1.00 96.38 241 PHE A O 1
ATOM 1931 N N . GLY A 1 242 ? -12.515 -6.928 5.405 1.00 96.19 242 GLY A N 1
ATOM 1932 C CA . GLY A 1 242 ? -11.543 -7.009 6.491 1.00 96.19 242 GLY A CA 1
ATOM 1933 C C . GLY A 1 242 ? -10.921 -8.397 6.630 1.00 96.19 242 GLY A C 1
ATOM 1934 O O . GLY A 1 242 ? -11.147 -9.284 5.802 1.00 96.19 242 GLY A O 1
ATOM 1935 N N . LEU A 1 243 ? -10.140 -8.580 7.691 1.00 96.06 243 LEU A N 1
ATOM 1936 C CA . LEU A 1 243 ? -9.607 -9.870 8.125 1.00 96.06 243 LEU A CA 1
ATOM 1937 C C . LEU A 1 243 ? -9.242 -9.850 9.615 1.00 96.06 243 LEU A C 1
ATOM 1939 O O . LEU A 1 243 ? -8.941 -8.793 10.168 1.00 96.06 243 LEU A O 1
ATOM 1943 N N . TRP A 1 244 ? -9.205 -11.030 10.234 1.00 97.25 244 TRP A N 1
ATOM 1944 C CA . TRP A 1 244 ? -8.429 -11.216 11.458 1.00 97.25 244 TRP A CA 1
ATOM 1945 C C . TRP A 1 244 ? -6.945 -11.066 11.143 1.00 97.25 244 TRP A C 1
ATOM 1947 O O . TRP A 1 244 ? -6.477 -11.551 10.112 1.00 97.25 244 TRP A O 1
ATOM 1957 N N . ASP A 1 245 ? -6.216 -10.372 12.005 1.00 96.06 245 ASP A N 1
ATOM 1958 C CA . ASP A 1 245 ? -4.792 -10.170 11.815 1.00 96.06 245 ASP A CA 1
ATOM 1959 C C . ASP A 1 245 ? -3.976 -11.382 12.291 1.00 96.06 245 ASP A C 1
ATOM 1961 O O . ASP A 1 245 ? -3.981 -11.690 13.486 1.00 96.06 245 ASP A O 1
ATOM 1965 N N . PRO A 1 246 ? -3.221 -12.037 11.389 1.00 91.38 246 PRO A N 1
ATOM 1966 C CA . PRO A 1 246 ? -2.456 -13.219 11.741 1.00 91.38 246 PRO A CA 1
ATOM 1967 C C . PRO A 1 246 ? -1.239 -12.958 12.641 1.00 91.38 246 PRO A C 1
ATOM 1969 O O . PRO A 1 246 ? -0.684 -13.923 13.163 1.00 91.38 246 PRO A O 1
ATOM 1972 N N . HIS A 1 247 ? -0.815 -11.703 12.832 1.00 91.38 247 HIS A N 1
ATOM 1973 C CA . HIS A 1 247 ? 0.387 -11.364 13.609 1.00 91.38 247 HIS A CA 1
ATOM 1974 C C . HIS A 1 247 ? 0.108 -11.094 15.093 1.00 91.38 247 HIS A C 1
ATOM 1976 O O . HIS A 1 247 ? 1.042 -11.081 15.894 1.00 91.38 247 HIS A O 1
ATOM 1982 N N . VAL A 1 248 ? -1.159 -10.913 15.483 1.00 93.38 248 VAL A N 1
ATOM 1983 C CA . VAL A 1 248 ? -1.548 -10.649 16.875 1.00 93.38 248 VAL A CA 1
ATOM 1984 C C . VAL A 1 248 ? -2.399 -11.806 17.392 1.00 93.38 248 VAL A C 1
ATOM 1986 O O . VAL A 1 248 ? -3.596 -11.903 17.117 1.00 93.38 248 VAL A O 1
ATOM 1989 N N . ILE A 1 249 ? -1.744 -12.699 18.137 1.00 93.25 249 ILE A N 1
ATOM 1990 C CA . ILE A 1 249 ? -2.307 -13.957 18.633 1.00 93.25 249 ILE A CA 1
ATOM 1991 C C . ILE A 1 249 ? -2.257 -13.971 20.166 1.00 93.25 249 ILE A C 1
ATOM 1993 O O . ILE A 1 249 ? -1.223 -13.687 20.772 1.00 93.25 249 ILE A O 1
ATOM 1997 N N . SER A 1 250 ? -3.368 -14.343 20.797 1.00 93.12 250 SER A N 1
ATOM 1998 C CA . SER A 1 250 ? -3.452 -14.555 22.243 1.00 93.12 250 SER A CA 1
ATOM 1999 C C . SER A 1 250 ? -2.685 -15.804 22.697 1.00 93.12 250 SER A C 1
ATOM 2001 O O . SER A 1 250 ? -2.366 -16.701 21.916 1.00 93.12 250 SER A O 1
ATOM 2003 N N . GLN A 1 251 ? -2.469 -15.937 24.009 1.00 90.00 251 GLN A N 1
ATOM 2004 C CA . GLN A 1 251 ? -1.896 -17.159 24.598 1.00 90.00 251 GLN A CA 1
ATOM 2005 C C . GLN A 1 251 ? -2.717 -18.423 24.279 1.00 90.00 251 GLN A C 1
ATOM 2007 O O . GLN A 1 251 ? -2.164 -19.520 24.217 1.00 90.00 251 GLN A O 1
ATOM 2012 N N . SER A 1 252 ? -4.019 -18.260 24.034 1.00 89.69 252 SER A N 1
ATOM 2013 C CA . SER A 1 252 ? -4.954 -19.332 23.678 1.00 89.69 252 SER A CA 1
ATOM 2014 C C . SER A 1 252 ? -5.020 -19.604 22.168 1.00 89.69 252 SER A C 1
ATOM 2016 O O . SER A 1 252 ? -5.895 -20.342 21.730 1.00 89.69 252 SER A O 1
ATOM 2018 N N . GLN A 1 253 ? -4.094 -19.044 21.377 1.00 92.56 253 GLN A N 1
ATOM 2019 C CA . GLN A 1 253 ? -3.962 -19.248 19.925 1.00 92.56 253 GLN A CA 1
ATOM 2020 C C . GLN A 1 253 ? -5.108 -18.676 19.068 1.00 92.56 253 GLN A C 1
ATOM 2022 O O . GLN A 1 253 ? -5.305 -19.106 17.931 1.00 92.56 253 GLN A O 1
ATOM 2027 N N . TYR A 1 254 ? -5.828 -17.677 19.584 1.00 94.69 254 TYR A N 1
ATOM 2028 C CA . TYR A 1 254 ? -6.829 -16.916 18.826 1.00 94.69 254 TYR A CA 1
ATOM 2029 C C . TYR A 1 254 ? -6.283 -15.569 18.374 1.00 94.69 254 TYR A C 1
ATOM 2031 O O . TYR A 1 254 ? -5.566 -14.916 19.134 1.00 94.69 254 TYR A O 1
ATOM 2039 N N . TYR A 1 255 ? -6.667 -15.138 17.177 1.00 96.56 255 TYR A N 1
ATOM 2040 C CA . TYR A 1 255 ? -6.450 -13.772 16.713 1.00 96.56 255 TYR A CA 1
ATOM 2041 C C . TYR A 1 255 ? -7.268 -12.790 17.554 1.00 96.56 255 TYR A C 1
ATOM 2043 O O . TYR A 1 255 ? -8.442 -13.044 17.815 1.00 96.56 255 TYR A O 1
ATOM 2051 N N . THR A 1 256 ? -6.669 -11.668 17.965 1.00 97.00 256 THR A N 1
ATOM 2052 C CA . THR A 1 256 ? -7.347 -10.689 18.845 1.00 97.00 256 THR A CA 1
ATOM 2053 C C . THR A 1 256 ? -7.593 -9.327 18.198 1.00 97.00 256 THR A C 1
ATOM 2055 O O . THR A 1 256 ? -8.368 -8.520 18.719 1.00 97.00 256 THR A O 1
ATOM 2058 N N . ARG A 1 257 ? -6.991 -9.070 17.030 1.00 98.06 257 ARG A N 1
ATOM 2059 C CA . ARG A 1 257 ? -7.163 -7.832 16.260 1.00 98.06 257 ARG A CA 1
ATOM 2060 C C . ARG A 1 257 ? -7.914 -8.090 14.956 1.00 98.06 257 ARG A C 1
ATOM 2062 O O . ARG A 1 257 ? -7.452 -8.856 14.113 1.00 98.06 257 ARG A O 1
ATOM 2069 N N . PHE A 1 258 ? -9.039 -7.405 14.757 1.00 98.44 258 PHE A N 1
ATOM 2070 C CA . PHE A 1 258 ? -9.783 -7.420 13.496 1.00 98.44 258 PHE A CA 1
ATOM 2071 C C . PHE A 1 258 ? -9.498 -6.148 12.695 1.00 98.44 258 PHE A C 1
ATOM 2073 O O . PHE A 1 258 ? -9.722 -5.041 13.183 1.00 98.44 258 PHE A O 1
ATOM 2080 N N . VAL A 1 259 ? -9.022 -6.279 11.457 1.00 98.56 259 VAL A N 1
ATOM 2081 C CA . VAL A 1 259 ? -8.628 -5.134 10.625 1.00 98.56 259 VAL A CA 1
ATOM 2082 C C . VAL A 1 259 ? -9.611 -4.937 9.476 1.00 98.56 259 VAL A C 1
ATOM 2084 O O . VAL A 1 259 ? -9.805 -5.811 8.633 1.00 98.56 259 VAL A O 1
ATOM 2087 N N . LEU A 1 260 ? -10.229 -3.759 9.446 1.00 98.44 260 LEU A N 1
ATOM 2088 C CA . LEU A 1 260 ? -11.182 -3.305 8.440 1.00 98.44 260 LEU A CA 1
ATOM 2089 C C . LEU A 1 260 ? -10.472 -2.553 7.318 1.00 98.44 260 LEU A C 1
ATOM 2091 O O . LEU A 1 260 ? -9.532 -1.798 7.553 1.00 98.44 260 LEU A O 1
ATOM 2095 N N . GLN A 1 261 ? -10.975 -2.689 6.095 1.00 97.25 261 GLN A N 1
ATOM 2096 C CA . GLN A 1 261 ? -10.478 -1.924 4.953 1.00 97.25 261 GLN A CA 1
ATOM 2097 C C . GLN A 1 261 ? -11.190 -0.573 4.855 1.00 97.25 261 GLN A C 1
ATOM 2099 O O . GLN A 1 261 ? -12.425 -0.501 4.855 1.00 97.25 261 GLN A O 1
ATOM 2104 N N . GLN A 1 262 ? -10.422 0.508 4.701 1.00 95.69 262 GLN A N 1
ATOM 2105 C CA . GLN A 1 262 ? -10.965 1.869 4.680 1.00 95.69 262 GLN A CA 1
ATOM 2106 C C . GLN A 1 262 ? -11.997 2.095 3.573 1.00 95.69 262 GLN A C 1
ATOM 2108 O O . GLN A 1 262 ? -13.008 2.765 3.792 1.00 95.69 262 GLN A O 1
ATOM 2113 N N . ILE A 1 263 ? -11.796 1.471 2.410 1.00 95.19 263 ILE A N 1
ATOM 2114 C CA . ILE A 1 263 ? -12.703 1.584 1.266 1.00 95.19 263 ILE A CA 1
ATOM 2115 C C . ILE A 1 263 ? -14.144 1.180 1.613 1.00 95.19 263 ILE A C 1
ATOM 2117 O O . ILE A 1 263 ? -15.080 1.819 1.132 1.00 95.19 263 ILE A O 1
ATOM 2121 N N . THR A 1 264 ? -14.324 0.172 2.473 1.00 96.62 264 THR A N 1
ATOM 2122 C CA . THR A 1 264 ? -15.638 -0.346 2.876 1.00 96.62 264 THR A CA 1
ATOM 2123 C C . THR A 1 264 ? -16.332 0.601 3.842 1.00 96.62 264 THR A C 1
ATOM 2125 O O . THR A 1 264 ? -17.507 0.912 3.648 1.00 96.62 264 THR A O 1
ATOM 2128 N N . LEU A 1 265 ? -15.609 1.127 4.835 1.00 96.94 265 LEU A N 1
ATOM 2129 C CA . LEU A 1 265 ? -16.161 2.115 5.765 1.00 96.94 265 LEU A CA 1
ATOM 2130 C C . LEU A 1 265 ? -16.569 3.398 5.034 1.00 96.94 265 LEU A C 1
ATOM 2132 O O . LEU A 1 265 ? -17.686 3.886 5.204 1.00 96.94 265 LEU A O 1
ATOM 2136 N N . ASP A 1 266 ? -15.701 3.895 4.154 1.00 95.62 266 ASP A N 1
ATOM 2137 C CA . ASP A 1 266 ? -15.983 5.068 3.328 1.00 95.62 266 ASP A CA 1
ATOM 2138 C C . ASP A 1 266 ? -17.172 4.842 2.382 1.00 95.62 266 ASP A C 1
ATOM 2140 O O . ASP A 1 266 ? -17.947 5.766 2.123 1.00 95.62 266 ASP A O 1
ATOM 2144 N N . ALA A 1 267 ? -17.314 3.641 1.814 1.00 95.94 267 ALA A N 1
ATOM 2145 C CA . ALA A 1 267 ? -18.433 3.309 0.934 1.00 95.94 267 ALA A CA 1
ATOM 2146 C C . ALA A 1 267 ? -19.762 3.264 1.703 1.00 95.94 267 ALA A C 1
ATOM 2148 O O . ALA A 1 267 ? -20.755 3.818 1.239 1.00 95.94 267 ALA A O 1
ATOM 2149 N N . LEU A 1 268 ? -19.776 2.689 2.908 1.00 96.50 268 LEU A N 1
ATOM 2150 C CA . LEU A 1 268 ? -20.956 2.676 3.777 1.00 96.50 268 LEU A CA 1
ATOM 2151 C C . LEU A 1 268 ? -21.392 4.090 4.181 1.00 96.50 268 LEU A C 1
ATOM 2153 O O . LEU A 1 268 ? -22.576 4.423 4.096 1.00 96.50 268 LEU A O 1
ATOM 2157 N N . LEU A 1 269 ? -20.437 4.940 4.569 1.00 95.31 269 LEU A N 1
ATOM 2158 C CA . LEU A 1 269 ? -20.726 6.311 4.993 1.00 95.31 269 LEU A CA 1
ATOM 2159 C C . LEU A 1 269 ? -21.210 7.212 3.854 1.00 95.31 269 LEU A C 1
ATOM 2161 O O . LEU A 1 269 ? -22.002 8.115 4.108 1.00 95.31 269 LEU A O 1
ATOM 2165 N N . THR A 1 270 ? -20.841 6.926 2.601 1.00 94.31 270 THR A N 1
ATOM 2166 C CA . THR A 1 270 ? -21.290 7.707 1.430 1.00 94.31 270 THR A CA 1
ATOM 2167 C C . THR A 1 270 ? -22.822 7.806 1.366 1.00 94.31 270 THR A C 1
ATOM 2169 O O . THR A 1 270 ? -23.371 8.865 1.061 1.00 94.31 270 THR A O 1
ATOM 2172 N N . ARG A 1 271 ? -23.544 6.731 1.718 1.00 90.12 271 ARG A N 1
ATOM 2173 C CA . ARG A 1 271 ? -25.018 6.734 1.776 1.00 90.12 271 ARG A CA 1
ATOM 2174 C C . ARG A 1 271 ? -25.574 7.559 2.935 1.00 90.12 271 ARG A C 1
ATOM 2176 O O . ARG A 1 271 ? -26.669 8.111 2.803 1.00 90.12 271 ARG A O 1
ATOM 2183 N N . CYS A 1 272 ? -24.857 7.595 4.054 1.00 90.50 272 CYS A N 1
ATOM 2184 C CA . CYS A 1 272 ? -25.242 8.274 5.292 1.00 90.50 272 CYS A CA 1
ATOM 2185 C C . CYS A 1 272 ? -24.961 9.783 5.239 1.00 90.50 272 CYS A C 1
ATOM 2187 O O . CYS A 1 272 ? -25.669 10.559 5.868 1.00 90.50 272 CYS A O 1
ATOM 2189 N N . GLU A 1 273 ? -23.945 10.202 4.490 1.00 88.38 273 GLU A N 1
ATOM 2190 C CA . GLU A 1 273 ? -23.453 11.586 4.435 1.00 88.38 273 GLU A CA 1
ATOM 2191 C C . GLU A 1 273 ? -24.043 12.393 3.259 1.00 88.38 273 GLU A C 1
ATOM 2193 O O . GLU A 1 273 ? -23.621 13.518 3.002 1.00 88.38 273 GLU A O 1
ATOM 2198 N N . ALA A 1 274 ? -25.029 11.854 2.532 1.00 82.75 274 ALA A N 1
ATOM 2199 C CA . ALA A 1 274 ? -25.651 12.559 1.409 1.00 82.75 274 ALA A CA 1
ATOM 2200 C C . ALA A 1 274 ? -26.347 13.865 1.862 1.00 82.75 274 ALA A C 1
ATOM 2202 O O . ALA A 1 274 ? -27.078 13.876 2.854 1.00 82.75 274 ALA A O 1
ATOM 2203 N N . GLY A 1 275 ? -26.131 14.952 1.108 1.00 70.56 275 GLY A N 1
ATOM 2204 C CA . GLY A 1 275 ? -26.413 16.336 1.524 1.00 70.56 275 GLY A CA 1
ATOM 2205 C C . GLY A 1 275 ? -27.877 16.711 1.795 1.00 70.56 275 GLY A C 1
ATOM 2206 O O . GLY A 1 275 ? -28.112 17.705 2.471 1.00 70.56 275 GLY A O 1
ATOM 2207 N N . ASP A 1 276 ? -28.848 15.903 1.360 1.00 78.94 276 ASP A N 1
ATOM 2208 C CA . ASP A 1 276 ? -30.285 16.236 1.414 1.00 78.94 276 ASP A CA 1
ATOM 2209 C C . ASP A 1 276 ? -31.094 15.358 2.395 1.00 78.94 276 ASP A C 1
ATOM 2211 O O . ASP A 1 276 ? -32.309 15.210 2.264 1.00 78.94 276 ASP A O 1
ATOM 2215 N N . LEU A 1 277 ? -30.435 14.704 3.357 1.00 84.44 277 LEU A N 1
ATOM 2216 C CA . LEU A 1 277 ? -31.099 13.791 4.298 1.00 84.44 277 LEU A CA 1
ATOM 2217 C C . LEU A 1 277 ? -31.604 14.514 5.551 1.00 84.44 277 LEU A C 1
ATOM 2219 O O . LEU A 1 277 ? -30.840 15.248 6.180 1.00 84.44 277 LEU A O 1
ATOM 2223 N N . SER A 1 278 ? -32.847 14.227 5.961 1.00 88.94 278 SER A N 1
ATOM 2224 C CA . SER A 1 278 ? -33.324 14.571 7.308 1.00 88.94 278 SER A CA 1
ATOM 2225 C C . SER A 1 278 ? -32.527 13.810 8.372 1.00 88.94 278 SER A C 1
ATOM 2227 O O . SER A 1 278 ? -31.913 12.777 8.080 1.00 88.94 278 SER A O 1
ATOM 2229 N N . ASP A 1 279 ? -32.530 14.304 9.608 1.00 87.56 279 ASP A N 1
ATOM 2230 C CA . ASP A 1 279 ? -31.781 13.679 10.700 1.00 87.56 279 ASP A CA 1
ATOM 2231 C C . ASP A 1 279 ? -32.290 12.266 11.015 1.00 87.56 279 ASP A C 1
ATOM 2233 O O . ASP A 1 279 ? -31.476 11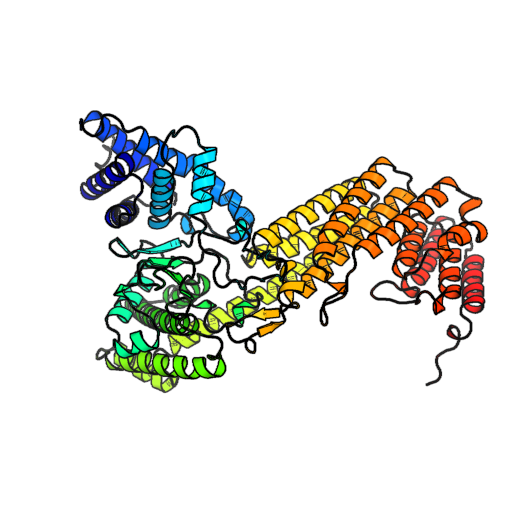.367 11.247 1.00 87.56 279 ASP A O 1
ATOM 2237 N N . GLU A 1 280 ? -33.604 12.037 10.926 1.00 87.75 280 GLU A N 1
ATOM 2238 C CA . GLU A 1 280 ? -34.218 10.718 11.116 1.00 87.75 280 GLU A CA 1
ATOM 2239 C C . GLU A 1 280 ? -33.767 9.738 10.030 1.00 87.75 280 GLU A C 1
ATOM 2241 O O . GLU A 1 280 ? -33.301 8.638 10.328 1.00 87.75 280 GLU A O 1
ATOM 2246 N N . LEU A 1 281 ? -33.828 10.152 8.759 1.00 88.94 281 LEU A N 1
ATOM 2247 C CA . LEU A 1 281 ? -33.402 9.310 7.642 1.00 88.94 281 LEU A CA 1
ATOM 2248 C C . LEU A 1 281 ? -31.894 9.038 7.688 1.00 88.94 281 LEU A C 1
ATOM 2250 O O . LEU A 1 281 ? -31.432 7.964 7.292 1.00 88.94 281 LEU A O 1
ATOM 2254 N N . ARG A 1 282 ? -31.111 10.004 8.176 1.00 90.75 282 ARG A N 1
ATOM 2255 C CA . ARG A 1 282 ? -29.677 9.833 8.394 1.00 90.75 282 ARG A CA 1
ATOM 2256 C C . ARG A 1 282 ? -29.407 8.780 9.467 1.00 90.75 282 ARG A C 1
ATOM 2258 O O . ARG A 1 282 ? -28.528 7.946 9.266 1.00 90.75 282 ARG A O 1
ATOM 2265 N N . GLU A 1 283 ? -30.155 8.788 10.569 1.00 90.75 283 GLU A N 1
ATOM 2266 C CA . GLU A 1 283 ? -30.040 7.772 11.621 1.00 90.75 283 GLU A CA 1
ATOM 2267 C C . GLU A 1 283 ? -30.455 6.383 11.133 1.00 90.75 283 GLU A C 1
ATOM 2269 O O . GLU A 1 283 ? -29.717 5.422 11.333 1.00 90.75 283 GLU A O 1
ATOM 2274 N N . GLN A 1 284 ? -31.563 6.288 10.396 1.00 91.56 284 GLN A N 1
ATOM 2275 C CA . GLN A 1 284 ? -31.991 5.043 9.759 1.00 91.56 284 GLN A CA 1
ATOM 2276 C C . GLN A 1 284 ? -30.900 4.472 8.841 1.00 91.56 284 GLN A C 1
ATOM 2278 O O . GLN A 1 284 ? -30.531 3.302 8.948 1.00 91.56 284 GLN A O 1
ATOM 2283 N N . ARG A 1 285 ? -30.330 5.302 7.959 1.00 93.81 285 ARG A N 1
ATOM 2284 C CA . ARG A 1 285 ? -29.255 4.866 7.055 1.00 93.81 285 ARG A CA 1
ATOM 2285 C C . ARG A 1 285 ? -27.989 4.470 7.806 1.00 93.81 285 ARG A C 1
ATOM 2287 O O . ARG A 1 285 ? -27.314 3.544 7.363 1.00 93.81 285 ARG A O 1
ATOM 2294 N N . ARG A 1 286 ? -27.676 5.137 8.924 1.00 95.06 286 ARG A N 1
ATOM 2295 C CA . ARG A 1 286 ? -26.571 4.750 9.813 1.00 95.06 286 ARG A CA 1
ATOM 2296 C C . ARG A 1 286 ? -26.802 3.370 10.419 1.00 95.06 286 ARG A C 1
ATOM 2298 O O . ARG A 1 286 ? -25.896 2.547 10.327 1.00 95.06 286 ARG A O 1
ATOM 2305 N N . PHE A 1 287 ? -28.001 3.093 10.931 1.00 95.88 287 PHE A N 1
ATOM 2306 C CA . PHE A 1 287 ? -28.356 1.764 11.435 1.00 95.88 287 PHE A CA 1
ATOM 2307 C C . PHE A 1 287 ? -28.210 0.694 10.348 1.00 95.88 287 PHE A C 1
ATOM 2309 O O . PHE A 1 287 ? -27.535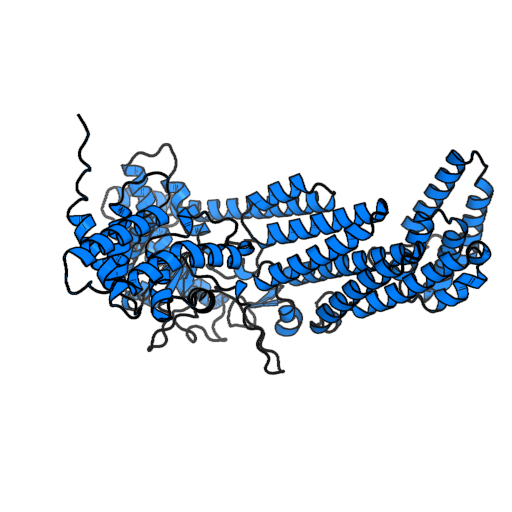 -0.313 10.556 1.00 95.88 287 PHE A O 1
ATOM 2316 N N . GLU A 1 288 ? -28.768 0.928 9.157 1.00 96.31 288 GLU A N 1
ATOM 2317 C CA . GLU A 1 288 ? -28.630 0.002 8.029 1.00 96.31 288 GLU A CA 1
ATOM 2318 C C . GLU A 1 288 ? -27.155 -0.216 7.638 1.00 96.31 288 GLU A C 1
ATOM 2320 O O . GLU A 1 288 ? -26.740 -1.343 7.367 1.00 96.31 288 GLU A O 1
ATOM 2325 N N . ALA A 1 289 ? -26.345 0.846 7.620 1.00 97.44 289 ALA A N 1
ATOM 2326 C CA . ALA A 1 289 ? -24.918 0.762 7.324 1.00 97.44 289 ALA A CA 1
ATOM 2327 C C . ALA A 1 289 ? -24.148 -0.018 8.401 1.00 97.44 289 ALA A C 1
ATOM 2329 O O . ALA A 1 289 ? -23.287 -0.828 8.060 1.00 97.44 289 ALA A O 1
ATOM 2330 N N . ALA A 1 290 ? -24.480 0.175 9.679 1.00 98.25 290 ALA A N 1
ATOM 2331 C CA . ALA A 1 290 ? -23.906 -0.563 10.800 1.00 98.25 290 ALA A CA 1
ATOM 2332 C C . ALA A 1 290 ? -24.285 -2.052 10.758 1.00 98.25 290 ALA A C 1
ATOM 2334 O O . ALA A 1 290 ? -23.428 -2.912 10.954 1.00 98.25 290 ALA A O 1
ATOM 2335 N N . ALA A 1 291 ? -25.537 -2.367 10.414 1.00 98.12 291 ALA A N 1
ATOM 2336 C CA . ALA A 1 291 ? -26.000 -3.734 10.191 1.00 98.12 291 ALA A CA 1
ATOM 2337 C C . ALA A 1 291 ? -25.253 -4.408 9.032 1.00 98.12 291 ALA A C 1
ATOM 2339 O O . ALA A 1 291 ? -24.866 -5.577 9.118 1.00 98.12 291 ALA A O 1
ATOM 2340 N N . VAL A 1 292 ? -25.015 -3.674 7.939 1.00 98.19 292 VAL A N 1
ATOM 2341 C CA . VAL A 1 292 ? -24.206 -4.184 6.829 1.00 98.19 292 VAL A CA 1
ATOM 2342 C C . VAL A 1 292 ? -22.754 -4.381 7.246 1.00 98.19 292 VAL A C 1
ATOM 2344 O O . VAL A 1 292 ? -22.218 -5.450 6.966 1.00 98.19 292 VAL A O 1
ATOM 2347 N N . LEU A 1 293 ? -22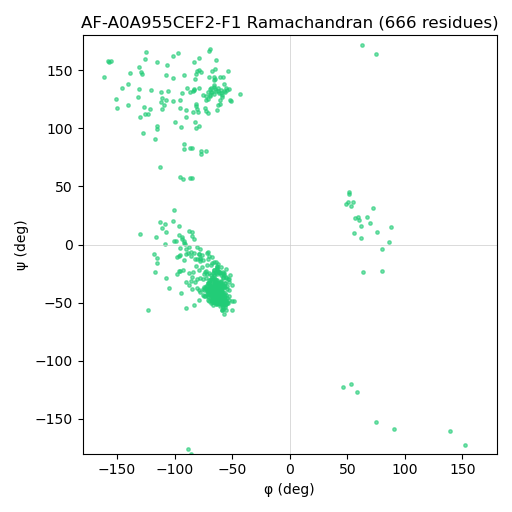.152 -3.430 7.965 1.00 98.56 293 LEU A N 1
ATOM 2348 C CA . LEU A 1 293 ? -20.791 -3.560 8.484 1.00 98.56 293 LEU A CA 1
ATOM 2349 C C . LEU A 1 293 ? -20.646 -4.820 9.345 1.00 98.56 293 LEU A C 1
ATOM 2351 O O . LEU A 1 293 ? -19.793 -5.652 9.043 1.00 98.56 293 LEU A O 1
ATOM 2355 N N . ALA A 1 294 ? -21.527 -5.010 10.331 1.00 98.56 294 ALA A N 1
ATOM 2356 C CA . ALA A 1 294 ? -21.556 -6.195 11.187 1.00 98.56 294 ALA A CA 1
ATOM 2357 C C . ALA A 1 294 ? -21.620 -7.494 10.364 1.00 98.56 294 ALA A C 1
ATOM 2359 O O . ALA A 1 294 ? -20.773 -8.372 10.518 1.00 98.56 294 ALA A O 1
ATOM 2360 N N . GLY A 1 295 ? -22.552 -7.591 9.409 1.00 98.12 295 GLY A N 1
ATOM 2361 C CA . GLY A 1 295 ? -22.652 -8.765 8.537 1.00 98.12 295 GLY A CA 1
ATOM 2362 C C . GLY A 1 295 ? -21.397 -8.998 7.685 1.00 98.12 295 GLY A C 1
ATOM 2363 O O . GLY A 1 295 ? -20.950 -10.134 7.538 1.00 98.12 295 GLY A O 1
ATOM 2364 N N . THR A 1 296 ? -20.777 -7.936 7.161 1.00 97.88 296 THR A N 1
ATOM 2365 C CA . THR A 1 296 ? -19.532 -8.052 6.384 1.00 97.88 296 THR A CA 1
ATOM 2366 C C . THR A 1 296 ? -18.322 -8.438 7.238 1.00 97.88 296 THR A C 1
ATOM 2368 O O . THR A 1 296 ? -17.483 -9.203 6.764 1.00 97.88 296 THR A O 1
ATOM 2371 N N . MET A 1 297 ? -18.260 -8.003 8.504 1.00 98.50 297 MET A N 1
ATOM 2372 C CA . MET A 1 297 ? -17.251 -8.449 9.474 1.00 98.50 297 MET A CA 1
ATOM 2373 C C . MET A 1 297 ? -17.359 -9.956 9.717 1.00 98.50 297 MET A C 1
ATOM 2375 O O . MET A 1 297 ? -16.356 -10.661 9.621 1.00 98.50 297 MET A O 1
ATOM 2379 N N . LEU A 1 298 ? -18.578 -10.474 9.916 1.00 98.44 298 LEU A N 1
ATOM 2380 C CA . LEU A 1 298 ? -18.820 -11.915 10.057 1.00 98.44 298 LEU A CA 1
ATOM 2381 C C . LEU A 1 298 ? -18.419 -12.692 8.797 1.00 98.44 298 LEU A C 1
ATOM 2383 O O . LEU A 1 298 ? -17.839 -13.772 8.884 1.00 98.44 298 LEU A O 1
ATOM 2387 N N . MET A 1 299 ? -18.701 -12.160 7.605 1.00 98.06 299 MET A N 1
ATOM 2388 C CA . MET A 1 299 ? -18.299 -12.787 6.339 1.00 98.06 299 MET A CA 1
ATOM 2389 C C . MET A 1 299 ? -16.774 -12.832 6.159 1.00 98.06 299 MET A C 1
ATOM 2391 O O . MET A 1 299 ? -16.236 -13.847 5.717 1.00 98.06 299 MET A O 1
ATOM 2395 N N . ALA A 1 300 ? -16.077 -11.745 6.491 1.00 97.00 300 ALA A N 1
ATOM 2396 C CA . ALA A 1 300 ? -14.618 -11.662 6.436 1.00 97.00 300 ALA A CA 1
ATOM 2397 C C . ALA A 1 300 ? -13.945 -12.588 7.460 1.00 97.00 300 ALA A C 1
ATOM 2399 O O . ALA A 1 300 ? -13.005 -13.308 7.114 1.00 97.00 300 ALA A O 1
ATOM 2400 N N . SER A 1 301 ? -14.477 -12.622 8.683 1.00 97.06 301 SER A N 1
ATOM 2401 C CA . SER A 1 301 ? -14.080 -13.558 9.734 1.00 97.06 301 SER A CA 1
ATOM 2402 C C . SER A 1 301 ? -14.225 -15.007 9.282 1.00 97.06 301 SER A C 1
ATOM 2404 O O . SER A 1 301 ? -13.266 -15.766 9.364 1.00 97.06 301 SER A O 1
ATOM 2406 N N . GLY A 1 302 ? -15.356 -15.353 8.660 1.00 95.88 302 GLY A N 1
ATOM 2407 C CA . GLY A 1 302 ? -15.590 -16.653 8.028 1.00 95.88 302 GLY A CA 1
ATOM 2408 C C . GLY A 1 302 ? -14.478 -17.096 7.082 1.00 95.88 302 GLY A C 1
ATOM 2409 O O . GLY A 1 302 ? -13.989 -18.222 7.160 1.00 95.88 302 GLY A O 1
ATOM 2410 N N . THR A 1 303 ? -14.057 -16.198 6.188 1.00 94.12 303 THR A N 1
ATOM 2411 C CA . THR A 1 303 ? -13.003 -16.505 5.216 1.00 94.12 303 THR A CA 1
ATOM 2412 C C . THR A 1 303 ? -11.635 -16.656 5.881 1.00 94.12 303 THR A C 1
ATOM 2414 O O . THR A 1 303 ? -10.798 -17.396 5.388 1.00 94.12 303 THR A O 1
ATOM 2417 N N . CYS A 1 304 ? -11.349 -15.923 6.956 1.00 91.12 304 CYS A N 1
ATOM 2418 C CA . CYS A 1 304 ? -10.041 -15.974 7.613 1.00 91.12 304 CYS A CA 1
ATOM 2419 C C . CYS A 1 304 ? -9.928 -17.117 8.630 1.00 91.12 304 CYS A C 1
ATOM 2421 O O . CYS A 1 304 ? -8.886 -17.759 8.715 1.00 91.12 304 CYS A O 1
ATOM 2423 N N . GLY A 1 305 ? -11.004 -17.376 9.369 1.00 93.06 305 GLY A N 1
ATOM 2424 C CA . GLY A 1 305 ? -10.948 -18.095 10.633 1.00 93.06 305 GLY A CA 1
ATOM 2425 C C . GLY A 1 305 ? -10.379 -17.230 11.765 1.00 93.06 305 GLY A C 1
ATOM 2426 O O . GLY A 1 305 ? -9.765 -16.192 11.527 1.00 93.06 305 GLY A O 1
ATOM 2427 N N . ASP A 1 306 ? -10.599 -17.670 12.999 1.00 92.75 306 ASP A N 1
ATOM 2428 C CA . ASP A 1 306 ? -10.195 -17.002 14.250 1.00 92.75 306 ASP A CA 1
ATOM 2429 C C . ASP A 1 306 ? -8.806 -17.422 14.765 1.00 92.75 306 ASP A C 1
ATOM 2431 O O . ASP A 1 306 ? -8.384 -16.979 15.830 1.00 92.75 306 ASP A O 1
ATOM 2435 N N . SER A 1 307 ? -8.109 -18.319 14.064 1.00 93.12 307 SER A N 1
ATOM 2436 C CA . SER A 1 307 ? -6.838 -18.896 14.515 1.00 93.12 307 SER A CA 1
ATOM 2437 C C . SER A 1 307 ? -6.003 -19.439 13.345 1.00 93.12 307 SER A C 1
ATOM 2439 O O . SER A 1 307 ? -6.571 -19.799 12.307 1.00 93.12 307 SER A O 1
ATOM 2441 N N . PRO A 1 308 ? -4.668 -19.587 13.503 1.00 87.62 308 PRO A N 1
ATOM 2442 C CA . PRO A 1 308 ? -3.774 -20.048 12.429 1.00 87.62 308 PRO A CA 1
ATOM 2443 C C . PRO A 1 308 ? -4.101 -21.415 11.831 1.00 87.62 308 PRO A C 1
ATOM 2445 O O . PRO A 1 308 ? -3.748 -21.687 10.689 1.00 87.62 308 PRO A O 1
ATOM 2448 N N . SER A 1 309 ? -4.761 -22.282 12.597 1.00 84.12 309 SER A N 1
ATOM 2449 C CA . SER A 1 309 ? -5.084 -23.653 12.185 1.00 84.12 309 SER A CA 1
ATOM 2450 C C . SER A 1 309 ? -6.568 -23.858 11.882 1.00 84.12 309 SER A C 1
ATOM 2452 O O . SER A 1 309 ? -7.003 -24.997 11.725 1.00 84.12 309 SER A O 1
ATOM 2454 N N . ARG A 1 310 ? -7.364 -22.777 11.800 1.00 91.12 310 ARG A N 1
ATOM 2455 C CA . ARG A 1 310 ? -8.816 -22.899 11.626 1.00 91.12 310 ARG A CA 1
ATOM 2456 C C . ARG A 1 310 ? -9.197 -23.547 10.298 1.00 91.12 310 ARG A C 1
ATOM 2458 O O . ARG A 1 310 ? -10.088 -24.392 10.271 1.00 91.12 310 ARG A O 1
ATOM 2465 N N . HIS A 1 311 ? -8.534 -23.127 9.226 1.00 89.94 311 HIS A N 1
ATOM 2466 C CA . HIS A 1 311 ? -8.708 -23.677 7.887 1.00 89.94 311 HIS A CA 1
ATOM 2467 C C . HIS A 1 311 ? -7.443 -24.437 7.508 1.00 89.94 311 HIS A C 1
ATOM 2469 O O . HIS A 1 311 ? -6.369 -23.844 7.411 1.00 89.94 311 HIS A O 1
ATOM 2475 N N . ASP A 1 312 ? -7.568 -25.745 7.308 1.00 84.38 312 ASP A N 1
ATOM 2476 C CA . ASP A 1 312 ? -6.483 -26.572 6.788 1.00 84.38 312 ASP A CA 1
ATOM 2477 C C . ASP A 1 312 ? -6.502 -26.610 5.247 1.00 84.38 312 ASP A C 1
ATOM 2479 O O . ASP A 1 312 ? -7.306 -25.946 4.588 1.00 84.38 312 ASP A O 1
ATOM 2483 N N . SER A 1 313 ? -5.606 -27.394 4.649 1.00 83.00 313 SER A N 1
ATOM 2484 C CA . SER A 1 313 ? -5.536 -27.566 3.193 1.00 83.00 313 SER A CA 1
ATOM 2485 C C . SER A 1 313 ? -6.684 -28.397 2.600 1.00 83.00 313 SER A C 1
ATOM 2487 O O . SER A 1 313 ? -6.776 -28.499 1.377 1.00 83.00 313 SER A O 1
ATOM 2489 N N . THR A 1 314 ? -7.544 -28.998 3.432 1.00 85.50 314 THR A N 1
ATOM 2490 C CA . THR A 1 314 ? -8.722 -29.765 2.994 1.00 85.50 314 THR A CA 1
ATOM 2491 C C . THR A 1 314 ? -9.948 -28.874 2.807 1.00 85.50 314 THR A C 1
ATOM 2493 O O . THR A 1 314 ? -10.826 -29.197 2.003 1.00 85.50 314 THR A O 1
ATOM 2496 N N . VAL A 1 315 ? -9.998 -27.730 3.498 1.00 88.38 315 VAL A N 1
ATOM 2497 C CA . VAL A 1 315 ? -11.029 -26.711 3.291 1.00 88.38 315 VAL A CA 1
ATOM 2498 C C . VAL A 1 315 ? -10.733 -25.950 2.006 1.00 88.38 315 VAL A C 1
ATOM 2500 O O . VAL A 1 315 ? -9.650 -25.405 1.813 1.00 88.38 315 VAL A O 1
ATOM 2503 N N . THR A 1 316 ? -11.733 -25.854 1.135 1.00 90.88 316 THR A N 1
ATOM 2504 C CA . THR A 1 316 ? -11.638 -25.084 -0.111 1.00 90.88 316 THR A CA 1
ATOM 2505 C C . THR A 1 316 ? -12.608 -23.912 -0.091 1.00 90.88 316 THR A C 1
ATOM 2507 O O . THR A 1 316 ? -13.656 -23.958 0.569 1.00 90.88 316 THR A O 1
ATOM 2510 N N . LEU A 1 317 ? -12.329 -22.880 -0.888 1.00 90.69 317 LEU A N 1
ATOM 2511 C CA . LEU A 1 317 ? -13.267 -21.773 -1.091 1.00 90.69 317 LEU A CA 1
ATOM 2512 C C . LEU A 1 317 ? -14.630 -22.267 -1.603 1.00 90.69 317 LEU A C 1
ATOM 2514 O O . LEU A 1 317 ? -15.661 -21.716 -1.220 1.00 90.69 317 LEU A O 1
ATOM 2518 N N . SER A 1 318 ? -14.659 -23.335 -2.408 1.00 89.69 318 SER A N 1
ATOM 2519 C CA . SER A 1 318 ? -15.907 -23.914 -2.923 1.00 89.69 318 SER A CA 1
ATOM 2520 C C . SER A 1 318 ? -16.805 -24.472 -1.811 1.00 89.69 318 SER A C 1
ATOM 2522 O O . SER A 1 318 ? -18.023 -24.303 -1.860 1.00 89.69 318 SER A O 1
ATOM 2524 N N . THR A 1 319 ? -16.207 -25.064 -0.773 1.00 91.00 319 THR A N 1
ATOM 2525 C CA . THR A 1 319 ? -16.920 -25.587 0.402 1.00 91.00 319 THR A CA 1
ATOM 2526 C C . THR A 1 319 ? -17.241 -24.509 1.436 1.00 91.00 319 THR A C 1
ATOM 2528 O O . THR A 1 319 ? -18.279 -24.570 2.095 1.00 91.00 319 THR A O 1
ATOM 2531 N N . LEU A 1 320 ? -16.384 -23.493 1.558 1.00 93.31 320 LEU A N 1
ATOM 2532 C CA . LEU A 1 320 ? -16.499 -22.453 2.577 1.00 93.31 320 LEU A CA 1
ATOM 2533 C C . LEU A 1 320 ? -17.549 -21.391 2.217 1.00 93.31 320 LEU A C 1
ATOM 2535 O O . LEU A 1 320 ? -18.309 -20.947 3.078 1.00 93.31 320 LEU A O 1
ATOM 2539 N N . LEU A 1 321 ? -17.636 -20.990 0.945 1.00 94.81 321 LEU A N 1
ATOM 2540 C CA . LEU A 1 321 ? -18.548 -19.925 0.512 1.00 94.81 321 LEU A CA 1
ATOM 2541 C C . LEU A 1 321 ? -20.039 -20.228 0.767 1.00 94.81 321 LEU A C 1
ATOM 2543 O O . LEU A 1 321 ? -20.733 -19.326 1.246 1.00 94.81 321 LEU A O 1
ATOM 2547 N N . PRO A 1 322 ? -20.558 -21.451 0.523 1.00 96.44 322 PRO A N 1
ATOM 2548 C CA . PRO A 1 322 ? -21.929 -21.804 0.888 1.00 96.44 322 PRO A CA 1
ATOM 2549 C C . PRO A 1 322 ? -22.195 -21.699 2.394 1.00 96.44 322 PRO A C 1
ATOM 2551 O O . PRO A 1 322 ? -23.252 -21.214 2.797 1.00 96.44 322 PRO A O 1
ATOM 2554 N N . HIS A 1 323 ? -21.228 -22.096 3.229 1.00 95.69 323 HIS A N 1
ATOM 2555 C CA . HIS A 1 323 ? -21.337 -21.974 4.683 1.00 95.69 323 HIS A CA 1
ATOM 2556 C C . HIS A 1 323 ? -21.436 -20.503 5.119 1.00 95.69 323 HIS A C 1
ATOM 2558 O O . HIS A 1 323 ? -22.325 -20.152 5.900 1.00 95.69 323 HIS A O 1
ATOM 2564 N N . ILE A 1 324 ? -20.592 -19.640 4.538 1.00 97.00 324 ILE A N 1
ATOM 2565 C CA . ILE A 1 324 ? -20.616 -18.189 4.769 1.00 97.00 324 ILE A CA 1
ATOM 2566 C C . ILE A 1 324 ? -21.948 -17.570 4.347 1.00 97.00 324 ILE A C 1
ATOM 2568 O O . ILE A 1 324 ? -22.542 -16.790 5.093 1.00 97.00 324 ILE A O 1
ATOM 2572 N N . ALA A 1 325 ? -22.451 -17.932 3.166 1.00 96.75 325 ALA A N 1
ATOM 2573 C CA . ALA A 1 325 ? -23.739 -17.446 2.687 1.00 96.75 325 ALA A CA 1
ATOM 2574 C C . ALA A 1 325 ? -24.886 -17.831 3.637 1.00 96.75 325 ALA A C 1
ATOM 2576 O O . ALA A 1 325 ? -25.739 -16.994 3.928 1.00 96.75 325 ALA A O 1
ATOM 2577 N N . ALA A 1 326 ? -24.869 -19.057 4.172 1.00 97.56 326 ALA A N 1
ATOM 2578 C CA . ALA A 1 326 ? -25.919 -19.557 5.049 1.00 97.56 326 ALA A CA 1
ATOM 2579 C C . ALA A 1 326 ? -26.016 -18.786 6.377 1.00 97.56 326 ALA A C 1
ATOM 2581 O O . ALA A 1 326 ? -27.119 -18.409 6.770 1.00 97.56 326 ALA A O 1
ATOM 2582 N N . TYR A 1 327 ? -24.903 -18.538 7.084 1.00 97.56 327 TYR A N 1
ATOM 2583 C CA . TYR A 1 327 ? -24.982 -17.771 8.339 1.00 97.56 327 TYR A CA 1
ATOM 2584 C C . TYR A 1 327 ? -25.187 -16.275 8.088 1.00 97.56 327 TYR A C 1
ATOM 2586 O O . TYR A 1 327 ? -25.831 -15.616 8.897 1.00 97.56 327 TYR A O 1
ATOM 2594 N N . ARG A 1 328 ? -24.699 -15.730 6.963 1.00 97.50 328 ARG A N 1
ATOM 2595 C CA . ARG A 1 328 ? -24.985 -14.346 6.558 1.00 97.50 328 ARG A CA 1
ATOM 2596 C C . ARG A 1 328 ? -26.487 -14.132 6.392 1.00 97.50 328 ARG A C 1
ATOM 2598 O O . ARG A 1 328 ? -27.024 -13.131 6.859 1.00 97.50 328 ARG A O 1
ATOM 2605 N N . ASP A 1 329 ? -27.162 -15.048 5.704 1.00 96.62 329 ASP A N 1
ATOM 2606 C CA . ASP A 1 329 ? -28.600 -14.929 5.469 1.00 96.62 329 ASP A CA 1
ATOM 2607 C C . ASP A 1 329 ? -29.385 -15.101 6.776 1.00 96.62 329 ASP A C 1
ATOM 2609 O O . ASP A 1 329 ? -30.293 -14.310 7.030 1.00 96.62 329 ASP A O 1
ATOM 2613 N N . ALA A 1 330 ? -28.968 -16.030 7.647 1.00 97.62 330 ALA A N 1
ATOM 2614 C CA . ALA A 1 330 ? -29.523 -16.173 8.993 1.00 97.62 330 ALA A CA 1
ATOM 2615 C C . ALA A 1 330 ? -29.349 -14.897 9.838 1.00 97.62 330 ALA A C 1
ATOM 2617 O O . ALA A 1 330 ? -30.317 -14.426 10.423 1.00 97.62 330 ALA A O 1
ATOM 2618 N N . PHE A 1 331 ? -28.156 -14.290 9.832 1.00 98.31 331 PHE A N 1
ATOM 2619 C CA . PHE A 1 331 ? -27.858 -13.040 10.544 1.00 98.31 331 PHE A CA 1
ATOM 2620 C C . PHE A 1 331 ? -28.821 -11.918 10.157 1.00 98.31 331 PHE A C 1
ATOM 2622 O O . PHE A 1 331 ? -29.432 -11.282 11.012 1.00 98.31 331 PHE A O 1
ATOM 2629 N N . TYR A 1 332 ? -28.979 -11.680 8.856 1.00 97.62 332 TYR A N 1
ATOM 2630 C CA . TYR A 1 332 ? -29.826 -10.596 8.373 1.00 97.62 332 TYR A CA 1
ATOM 2631 C C . TYR A 1 332 ? -31.323 -10.864 8.582 1.00 97.62 332 TYR A C 1
ATOM 2633 O O . TYR A 1 332 ? -32.080 -9.916 8.789 1.00 97.62 332 TYR A O 1
ATOM 2641 N N . GLN A 1 333 ? -31.757 -12.126 8.510 1.00 96.00 333 GLN A N 1
ATOM 2642 C CA . GLN A 1 333 ? -33.140 -12.516 8.802 1.00 96.00 333 GLN A CA 1
ATOM 2643 C C . GLN A 1 333 ? -33.466 -12.342 10.284 1.00 96.00 333 GLN A C 1
ATOM 2645 O O . GLN A 1 333 ? -34.487 -11.741 10.606 1.00 96.00 333 GLN A O 1
ATOM 2650 N N . ASP A 1 334 ? -32.585 -12.816 11.163 1.00 96.25 334 ASP A N 1
ATOM 2651 C CA . ASP A 1 334 ? -32.727 -12.680 12.610 1.00 96.25 334 ASP A CA 1
ATOM 2652 C C . ASP A 1 334 ? -32.722 -11.204 13.035 1.00 96.25 334 ASP A C 1
ATOM 2654 O O . ASP A 1 334 ? -33.628 -10.751 13.733 1.00 96.25 334 ASP A O 1
ATOM 2658 N N . LEU A 1 335 ? -31.775 -10.408 12.525 1.00 96.38 335 LEU A N 1
ATOM 2659 C CA . LEU A 1 335 ? -31.725 -8.973 12.807 1.00 96.38 335 LEU A CA 1
ATOM 2660 C C . LEU A 1 335 ? -33.006 -8.253 12.363 1.00 96.38 335 LEU A C 1
ATOM 2662 O O . LEU A 1 335 ? -33.542 -7.450 13.119 1.00 96.38 335 LEU A O 1
ATOM 2666 N N . LEU A 1 336 ? -33.515 -8.537 11.157 1.00 95.25 336 LEU A N 1
ATOM 2667 C CA . LEU A 1 336 ? -34.766 -7.942 10.674 1.00 95.25 336 LEU A CA 1
ATOM 2668 C C . LEU A 1 336 ? -35.979 -8.404 11.496 1.00 95.25 336 LEU A C 1
ATOM 2670 O O . LEU A 1 336 ? -36.897 -7.618 11.720 1.00 95.25 336 LEU A O 1
ATOM 2674 N N . GLY A 1 337 ? -35.986 -9.665 11.934 1.00 93.31 337 GLY A N 1
ATOM 2675 C CA . GLY A 1 337 ? -37.053 -10.251 12.745 1.00 93.31 337 GLY A CA 1
ATOM 2676 C C . GLY A 1 337 ? -37.162 -9.650 14.146 1.00 93.31 337 GLY A C 1
ATOM 2677 O O . GLY A 1 337 ? -38.245 -9.665 14.717 1.00 93.31 337 GLY A O 1
ATOM 2678 N N . ARG A 1 338 ? -36.072 -9.082 14.675 1.00 92.31 338 ARG A N 1
ATOM 2679 C CA . ARG A 1 338 ? -36.030 -8.399 15.979 1.00 92.31 338 ARG A CA 1
ATOM 2680 C C . ARG A 1 338 ? -36.490 -6.934 15.938 1.00 92.31 338 ARG A C 1
ATOM 2682 O O . ARG A 1 338 ? -36.608 -6.310 16.989 1.00 92.31 338 ARG A O 1
ATOM 2689 N N . LEU A 1 339 ? -36.729 -6.373 14.749 1.00 91.62 339 LEU A N 1
ATOM 2690 C CA . LEU A 1 339 ? -37.170 -4.985 14.575 1.00 91.62 339 LEU A CA 1
ATOM 2691 C C . LEU A 1 339 ? -38.702 -4.908 14.479 1.00 91.62 339 LEU A C 1
ATOM 2693 O O . LEU A 1 339 ? -39.296 -5.151 13.419 1.00 91.62 339 LEU A O 1
ATOM 2697 N N . ASP A 1 340 ? -39.333 -4.527 15.590 1.00 85.44 340 ASP A N 1
ATOM 2698 C CA . ASP A 1 340 ? -40.794 -4.385 15.720 1.00 85.44 340 ASP A CA 1
ATOM 2699 C C . ASP A 1 340 ? -41.309 -2.954 15.489 1.00 85.44 340 ASP A C 1
ATOM 2701 O O . ASP A 1 340 ? -42.515 -2.705 15.494 1.00 85.44 340 ASP A O 1
ATOM 2705 N N . ASP A 1 341 ? -40.409 -2.003 15.266 1.00 89.81 341 ASP A N 1
ATOM 2706 C CA . ASP A 1 341 ? -40.716 -0.588 15.088 1.00 89.81 341 ASP A CA 1
ATOM 2707 C C . ASP A 1 341 ? -41.087 -0.217 13.634 1.00 89.81 341 ASP A C 1
ATOM 2709 O O . ASP A 1 341 ? -41.144 -1.048 12.719 1.00 89.81 341 ASP A O 1
ATOM 2713 N N . GLU A 1 342 ? -41.376 1.071 13.411 1.00 88.75 342 GLU A N 1
ATOM 2714 C CA . GLU A 1 342 ? -41.697 1.630 12.087 1.00 88.75 342 GLU A CA 1
ATOM 2715 C C . GLU A 1 342 ? -40.549 1.425 11.081 1.00 88.75 342 GLU A C 1
ATOM 2717 O O . GLU A 1 342 ? -40.775 1.145 9.895 1.00 88.75 342 GLU A O 1
ATOM 2722 N N . LEU A 1 343 ? -39.309 1.483 11.571 1.00 87.75 343 LEU A N 1
ATOM 2723 C CA . LEU A 1 343 ? -38.116 1.160 10.803 1.00 87.75 343 LEU A CA 1
ATOM 2724 C C . LEU A 1 343 ? -38.138 -0.306 10.345 1.00 87.75 343 LEU A C 1
ATOM 2726 O O . LEU A 1 343 ? -37.971 -0.575 9.153 1.00 87.75 343 LEU A O 1
ATOM 2730 N N . GLY A 1 344 ? -38.419 -1.248 11.247 1.00 90.25 344 GLY A N 1
ATOM 2731 C CA . GLY A 1 344 ? -38.571 -2.667 10.927 1.00 90.25 344 GLY A CA 1
ATOM 2732 C C . GLY A 1 344 ? -39.638 -2.936 9.864 1.00 90.25 344 GLY A C 1
ATOM 2733 O O . GLY A 1 344 ? -39.405 -3.709 8.931 1.00 90.25 344 GLY A O 1
ATOM 2734 N N . ALA A 1 345 ? -40.787 -2.255 9.933 1.00 91.81 345 ALA A N 1
ATOM 2735 C CA . ALA A 1 345 ? -41.828 -2.353 8.905 1.00 91.81 345 ALA A CA 1
ATOM 2736 C C . ALA A 1 345 ? -41.337 -1.869 7.529 1.00 91.81 345 ALA A C 1
ATOM 2738 O O . ALA A 1 345 ? -41.555 -2.539 6.515 1.00 91.81 345 ALA A O 1
ATOM 2739 N N . THR A 1 346 ? -40.614 -0.749 7.499 1.00 91.31 346 THR A N 1
ATOM 2740 C CA . THR A 1 346 ? -40.025 -0.193 6.272 1.00 91.31 346 THR A CA 1
ATOM 2741 C C . THR A 1 346 ? -38.982 -1.134 5.666 1.00 91.31 346 THR A C 1
ATOM 2743 O O . THR A 1 346 ? -38.992 -1.386 4.459 1.00 91.31 346 THR A O 1
ATOM 2746 N N . LEU A 1 347 ? -38.108 -1.704 6.497 1.00 93.75 347 LEU A N 1
ATOM 2747 C CA . LEU A 1 347 ? -37.054 -2.618 6.057 1.00 93.75 347 LEU A CA 1
ATOM 2748 C C . LEU A 1 347 ? -37.605 -3.971 5.593 1.00 93.75 347 LEU A C 1
ATOM 2750 O O . LEU A 1 347 ? -37.036 -4.569 4.682 1.00 93.75 347 LEU A O 1
ATOM 2754 N N . ARG A 1 348 ? -38.733 -4.441 6.145 1.00 95.00 348 ARG A N 1
ATOM 2755 C CA . ARG A 1 348 ? -39.447 -5.630 5.645 1.00 95.00 348 ARG A CA 1
ATOM 2756 C C . ARG A 1 348 ? -40.005 -5.406 4.236 1.00 95.00 348 ARG A C 1
ATOM 2758 O O . ARG A 1 348 ? -39.767 -6.234 3.359 1.00 95.00 348 ARG A O 1
ATOM 2765 N N . LEU A 1 349 ? -40.642 -4.259 3.985 1.00 93.62 349 LEU A N 1
ATOM 2766 C CA . LEU A 1 349 ? -41.103 -3.880 2.640 1.00 93.62 349 LEU A CA 1
ATOM 2767 C C . LEU A 1 349 ? -39.936 -3.736 1.652 1.00 93.62 349 LEU A C 1
ATOM 2769 O O . LEU A 1 349 ? -40.016 -4.170 0.500 1.00 93.62 349 LEU A O 1
ATOM 2773 N N . GLU A 1 350 ? -38.824 -3.143 2.095 1.00 94.50 350 GLU A N 1
ATOM 2774 C CA . GLU A 1 350 ? -37.612 -3.084 1.282 1.00 94.50 350 GLU A CA 1
ATOM 2775 C C . GLU A 1 350 ? -37.071 -4.487 0.979 1.00 94.50 350 GLU A C 1
ATOM 2777 O O . GLU A 1 350 ? -36.703 -4.760 -0.165 1.00 94.50 350 GLU A O 1
ATOM 2782 N N . ALA A 1 351 ? -37.041 -5.379 1.971 1.00 94.19 351 ALA A N 1
ATOM 2783 C CA . ALA A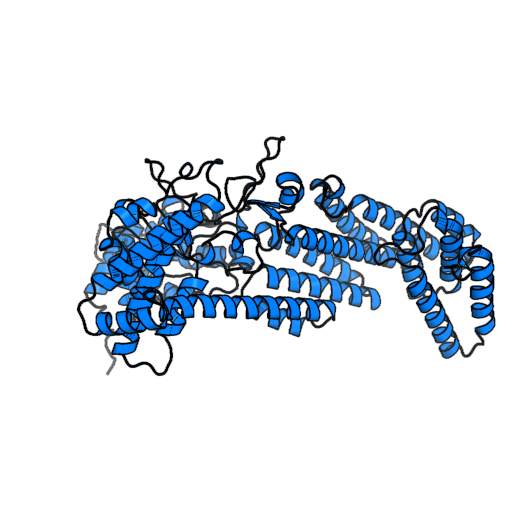 1 351 ? -36.537 -6.736 1.822 1.00 94.19 351 ALA A CA 1
ATOM 2784 C C . ALA A 1 351 ? -37.345 -7.548 0.803 1.00 94.19 351 ALA A C 1
ATOM 2786 O O . ALA A 1 351 ? -36.749 -8.272 0.007 1.00 94.19 351 ALA A O 1
ATOM 2787 N N . GLU A 1 352 ? -38.670 -7.383 0.764 1.00 94.50 352 GLU A N 1
ATOM 2788 C CA . GLU A 1 352 ? -39.535 -7.982 -0.261 1.00 94.50 352 GLU A CA 1
ATOM 2789 C C . GLU A 1 352 ? -39.182 -7.472 -1.666 1.00 94.50 352 GLU A C 1
ATOM 2791 O O . GLU A 1 352 ? -38.989 -8.262 -2.594 1.00 94.50 352 GLU A O 1
ATOM 2796 N N . ARG A 1 353 ? -39.017 -6.150 -1.822 1.00 94.50 353 ARG A N 1
ATOM 2797 C CA . ARG A 1 353 ? -38.659 -5.523 -3.106 1.00 94.50 353 ARG A CA 1
ATOM 2798 C C . ARG A 1 353 ? -37.268 -5.938 -3.587 1.00 94.50 353 ARG A C 1
ATOM 2800 O O . ARG A 1 353 ? -37.079 -6.240 -4.764 1.00 94.50 353 ARG A O 1
ATOM 2807 N N . CYS A 1 354 ? -36.294 -5.934 -2.684 1.00 92.56 354 CYS A N 1
ATOM 2808 C CA . CYS A 1 354 ? -34.894 -6.236 -2.972 1.00 92.56 354 CYS A CA 1
ATOM 2809 C C . CYS A 1 354 ? -34.585 -7.741 -2.931 1.00 92.56 354 CYS A C 1
ATOM 2811 O O . CYS A 1 354 ? -33.469 -8.131 -3.275 1.00 92.56 354 CYS A O 1
ATOM 2813 N N . ARG A 1 355 ? -35.556 -8.572 -2.522 1.00 92.44 355 ARG A N 1
ATOM 2814 C CA . ARG A 1 355 ? -35.448 -10.026 -2.300 1.00 92.44 355 ARG A CA 1
ATOM 2815 C C . ARG A 1 355 ? -34.364 -10.439 -1.297 1.00 92.44 355 ARG A C 1
ATOM 2817 O O . ARG A 1 355 ? -33.877 -11.565 -1.346 1.00 92.44 355 ARG A O 1
ATOM 2824 N N . GLN A 1 356 ? -33.967 -9.532 -0.409 1.00 93.00 356 GLN A N 1
ATOM 2825 C CA . GLN A 1 356 ? -32.983 -9.776 0.646 1.00 93.00 356 GLN A CA 1
ATOM 2826 C C . GLN A 1 356 ? -33.094 -8.703 1.746 1.00 93.00 356 GLN A C 1
ATOM 2828 O O . GLN A 1 356 ? -33.314 -7.536 1.406 1.00 93.00 356 GLN A O 1
ATOM 2833 N N . PRO A 1 357 ? -32.894 -9.038 3.037 1.00 94.69 357 PRO A N 1
ATOM 2834 C CA . PRO A 1 357 ? -32.896 -8.037 4.102 1.00 94.69 357 PRO A CA 1
ATOM 2835 C C . PRO A 1 357 ? -31.731 -7.050 3.969 1.00 94.69 357 PRO A C 1
ATOM 2837 O O . PRO A 1 357 ? -30.667 -7.398 3.438 1.00 94.69 357 PRO A O 1
ATOM 2840 N N . MET A 1 358 ? -31.950 -5.824 4.460 1.00 95.00 358 MET A N 1
ATOM 2841 C CA . MET A 1 358 ? -31.031 -4.681 4.316 1.00 95.00 358 MET A CA 1
ATOM 2842 C C . MET A 1 358 ? -30.606 -4.465 2.853 1.00 95.00 358 MET A C 1
ATOM 2844 O O . MET A 1 358 ? -29.448 -4.168 2.542 1.00 95.00 358 MET A O 1
ATOM 2848 N N . GLY A 1 359 ? -31.539 -4.701 1.925 1.00 93.25 359 GLY A N 1
ATOM 2849 C CA . GLY A 1 359 ? -31.250 -4.819 0.503 1.00 93.25 359 GLY A CA 1
ATOM 2850 C C . GLY A 1 359 ? -30.673 -3.546 -0.103 1.00 93.25 359 GLY A C 1
ATOM 2851 O O . GLY A 1 359 ? -29.704 -3.643 -0.856 1.00 93.25 359 GLY A O 1
ATOM 2852 N N . GLY A 1 360 ? -31.196 -2.369 0.255 1.00 93.75 360 GLY A N 1
ATOM 2853 C CA . GLY A 1 360 ? -30.696 -1.097 -0.266 1.00 93.75 360 GLY A CA 1
ATOM 2854 C C . GLY A 1 360 ? -29.288 -0.776 0.217 1.00 93.75 360 GLY A C 1
ATOM 2855 O O . GLY A 1 360 ? -28.451 -0.362 -0.583 1.00 93.75 360 GLY A O 1
ATOM 2856 N N . ALA A 1 361 ? -28.985 -1.034 1.491 1.00 95.19 361 ALA A N 1
ATOM 2857 C CA . ALA A 1 361 ? -27.650 -0.831 2.054 1.00 95.19 361 ALA A CA 1
ATOM 2858 C C . ALA A 1 361 ? -26.601 -1.734 1.399 1.00 95.19 361 ALA A C 1
ATOM 2860 O O . ALA A 1 361 ? -25.548 -1.264 0.969 1.00 95.19 361 ALA A O 1
ATOM 2861 N N . ARG A 1 362 ? -26.916 -3.026 1.259 1.00 96.12 362 ARG A N 1
ATOM 2862 C CA . ARG A 1 362 ? -26.026 -4.018 0.639 1.00 96.12 362 ARG A CA 1
ATOM 2863 C C . ARG A 1 362 ? -25.804 -3.738 -0.846 1.00 96.12 362 ARG A C 1
ATOM 2865 O O . ARG A 1 362 ? -24.675 -3.807 -1.324 1.00 96.12 362 ARG A O 1
ATOM 2872 N N . GLN A 1 363 ? -26.869 -3.407 -1.579 1.00 95.62 363 GLN A N 1
ATOM 2873 C CA . GLN A 1 363 ? -26.769 -3.031 -2.992 1.00 95.62 363 GLN A CA 1
ATOM 2874 C C . GLN A 1 363 ? -25.963 -1.743 -3.170 1.00 95.62 363 GLN A C 1
ATOM 2876 O O . GLN A 1 363 ? -25.129 -1.683 -4.071 1.00 95.62 363 GLN A O 1
ATOM 2881 N N . HIS A 1 364 ? -26.161 -0.748 -2.299 1.00 95.25 364 HIS A N 1
ATOM 2882 C CA . HIS A 1 364 ? -25.378 0.483 -2.321 1.00 95.25 364 HIS A CA 1
ATOM 2883 C C . HIS A 1 364 ? -23.889 0.213 -2.098 1.00 95.25 364 HIS A C 1
ATOM 2885 O O . HIS A 1 364 ? -23.083 0.664 -2.905 1.00 95.25 364 HIS A O 1
ATOM 2891 N N . LEU A 1 365 ? -23.528 -0.554 -1.060 1.00 96.31 365 LEU A N 1
ATOM 2892 C CA . LEU A 1 365 ? -22.133 -0.910 -0.785 1.00 96.31 365 LEU A CA 1
ATOM 2893 C C . LEU A 1 365 ? -21.482 -1.569 -2.008 1.00 96.31 365 LEU A C 1
ATOM 2895 O O . LEU A 1 365 ? -20.437 -1.119 -2.471 1.00 96.31 365 LEU A O 1
ATOM 2899 N N . ASN A 1 366 ? -22.134 -2.583 -2.583 1.00 95.12 366 ASN A N 1
ATOM 2900 C CA . ASN A 1 366 ? -21.621 -3.272 -3.767 1.00 95.12 366 ASN A CA 1
ATOM 2901 C C . ASN A 1 366 ? -21.493 -2.338 -4.980 1.00 95.12 366 ASN A C 1
ATOM 2903 O O . ASN A 1 366 ? -20.504 -2.412 -5.709 1.00 95.12 366 ASN A O 1
ATOM 2907 N N . HIS A 1 367 ? -22.472 -1.454 -5.201 1.00 95.94 367 HIS A N 1
ATOM 2908 C CA . HIS A 1 367 ? -22.439 -0.493 -6.301 1.00 95.94 367 HIS A CA 1
ATOM 2909 C C . HIS A 1 367 ? -21.310 0.528 -6.134 1.00 95.94 367 HIS A C 1
ATOM 2911 O O . HIS A 1 367 ? -20.585 0.801 -7.088 1.00 95.94 367 HIS A O 1
ATOM 2917 N N . GLU A 1 368 ? -21.125 1.065 -4.929 1.00 95.56 368 GLU A N 1
ATOM 2918 C CA . GLU A 1 368 ? -20.087 2.055 -4.653 1.00 95.56 368 GLU A CA 1
ATOM 2919 C C . GLU A 1 368 ? -18.684 1.438 -4.748 1.00 95.56 368 GLU A C 1
ATOM 2921 O O . GLU A 1 368 ? -17.800 2.027 -5.369 1.00 95.56 368 GLU A O 1
ATOM 2926 N N . LEU A 1 369 ? -18.481 0.213 -4.249 1.00 95.12 369 LEU A N 1
ATOM 2927 C CA . LEU A 1 369 ? -17.222 -0.517 -4.442 1.00 95.12 369 LEU A CA 1
ATOM 2928 C C . LEU A 1 369 ? -16.945 -0.793 -5.929 1.00 95.12 369 LEU A C 1
ATOM 2930 O O . LEU A 1 369 ? -15.833 -0.552 -6.402 1.00 95.12 369 LEU A O 1
ATOM 2934 N N . ALA A 1 370 ? -17.953 -1.229 -6.694 1.00 95.12 370 ALA A N 1
ATOM 2935 C CA . ALA A 1 370 ? -17.819 -1.448 -8.135 1.00 95.12 370 ALA A CA 1
ATOM 2936 C C . ALA A 1 370 ? -17.492 -0.150 -8.893 1.00 95.12 370 ALA A C 1
ATOM 2938 O O . ALA A 1 370 ? -16.639 -0.145 -9.783 1.00 95.12 370 ALA A O 1
ATOM 2939 N N . ARG A 1 371 ? -18.122 0.966 -8.511 1.00 95.25 371 ARG A N 1
ATOM 2940 C CA . ARG A 1 371 ? -17.853 2.293 -9.073 1.00 95.25 371 ARG A CA 1
ATOM 2941 C C . ARG A 1 371 ? -16.422 2.745 -8.787 1.00 95.25 371 ARG A C 1
ATOM 2943 O O . ARG A 1 371 ? -15.739 3.193 -9.707 1.00 95.25 371 ARG A O 1
ATOM 2950 N N . ARG A 1 372 ? -15.949 2.612 -7.544 1.00 94.12 372 ARG A N 1
ATOM 2951 C CA . ARG A 1 372 ? -14.571 2.969 -7.161 1.00 94.12 372 ARG A CA 1
ATOM 2952 C C . ARG A 1 372 ? -13.542 2.112 -7.891 1.00 94.12 372 ARG A C 1
ATOM 2954 O O . ARG A 1 372 ? -12.575 2.664 -8.408 1.00 94.12 372 ARG A O 1
ATOM 2961 N N . ARG A 1 373 ? -13.800 0.809 -8.032 1.00 94.62 373 ARG A N 1
ATOM 2962 C CA . ARG A 1 373 ? -12.983 -0.095 -8.852 1.00 94.62 373 ARG A CA 1
ATOM 2963 C C . ARG A 1 373 ? -12.893 0.364 -10.305 1.00 94.62 373 ARG A C 1
ATOM 2965 O O . ARG A 1 373 ? -11.794 0.481 -10.834 1.00 94.62 373 ARG A O 1
ATOM 2972 N N . ALA A 1 374 ? -14.029 0.646 -10.943 1.00 94.50 374 ALA A N 1
ATOM 2973 C CA . ALA A 1 374 ? -14.052 1.092 -12.335 1.00 94.50 374 ALA A CA 1
ATOM 2974 C C . ALA A 1 374 ? -13.266 2.401 -12.531 1.00 94.50 374 ALA A C 1
ATOM 2976 O O . ALA A 1 374 ? -12.486 2.520 -13.474 1.00 94.50 374 ALA A O 1
ATOM 2977 N N . LEU A 1 375 ? -13.428 3.358 -11.609 1.00 93.50 375 LEU A N 1
ATOM 2978 C CA . LEU A 1 375 ? -12.698 4.627 -11.632 1.00 93.50 375 LEU A CA 1
ATOM 2979 C C . LEU A 1 375 ? -11.191 4.445 -11.434 1.00 93.50 375 LEU A C 1
ATOM 2981 O O . LEU A 1 375 ? -10.424 5.105 -12.132 1.00 93.50 375 LEU A O 1
ATOM 2985 N N . GLN A 1 376 ? -10.770 3.571 -10.512 1.00 94.31 376 GLN A N 1
ATOM 2986 C CA . GLN A 1 376 ? -9.359 3.229 -10.339 1.00 94.31 376 GLN A CA 1
ATOM 2987 C C . GLN A 1 376 ? -8.788 2.697 -11.658 1.00 94.31 376 GLN A C 1
ATOM 2989 O O . GLN A 1 376 ? -7.901 3.334 -12.219 1.00 94.31 376 GLN A O 1
ATOM 2994 N N . ILE A 1 377 ? -9.340 1.601 -12.187 1.00 92.44 377 ILE A N 1
ATOM 2995 C CA . ILE A 1 377 ? -8.802 0.911 -13.372 1.00 92.44 377 ILE A CA 1
ATOM 2996 C C . ILE A 1 377 ? -8.694 1.873 -14.559 1.00 92.44 377 ILE A C 1
ATOM 2998 O O . ILE A 1 377 ? -7.653 1.965 -15.211 1.00 92.44 377 ILE A O 1
ATOM 3002 N N . GLN A 1 378 ? -9.753 2.651 -14.810 1.00 94.81 378 GLN A N 1
ATOM 3003 C CA . GLN A 1 378 ? -9.775 3.623 -15.899 1.00 94.81 378 GLN A CA 1
ATOM 3004 C C . GLN A 1 378 ? -8.654 4.663 -15.765 1.00 94.81 378 GLN A C 1
ATOM 3006 O O . GLN A 1 378 ? -7.984 4.989 -16.746 1.00 94.81 378 GLN A O 1
ATOM 3011 N N . ARG A 1 379 ? -8.454 5.204 -14.560 1.00 94.94 379 ARG A N 1
ATOM 3012 C CA . ARG A 1 379 ? -7.468 6.261 -14.314 1.00 94.94 379 ARG A CA 1
ATOM 3013 C C . ARG A 1 379 ? -6.039 5.742 -14.315 1.00 94.94 379 ARG A C 1
ATOM 3015 O O . ARG A 1 379 ? -5.173 6.439 -14.834 1.00 94.94 379 ARG A O 1
ATOM 3022 N N . VAL A 1 380 ? -5.795 4.537 -13.796 1.00 94.25 380 VAL A N 1
ATOM 3023 C CA . VAL A 1 380 ? -4.480 3.880 -13.882 1.00 94.25 380 VAL A CA 1
ATOM 3024 C C . VAL A 1 380 ? -4.101 3.671 -15.343 1.00 94.25 380 VAL A C 1
ATOM 3026 O O . VAL A 1 380 ? -3.025 4.089 -15.761 1.00 94.25 380 VAL A O 1
ATOM 3029 N N . HIS A 1 381 ? -5.015 3.133 -16.154 1.00 93.81 381 HIS A N 1
ATOM 3030 C CA . HIS A 1 381 ? -4.759 2.934 -17.577 1.00 93.81 381 HIS A CA 1
ATOM 3031 C C . HIS A 1 381 ? -4.469 4.256 -18.309 1.00 93.81 381 HIS A C 1
ATOM 3033 O O . HIS A 1 381 ? -3.488 4.352 -19.046 1.00 93.81 381 HIS A O 1
ATOM 3039 N N . LEU A 1 382 ? -5.260 5.311 -18.061 1.00 96.00 382 LEU A N 1
ATOM 3040 C CA . LEU A 1 382 ? -4.987 6.641 -18.621 1.00 96.00 382 LEU A CA 1
ATOM 3041 C C . LEU A 1 382 ? -3.631 7.203 -18.172 1.00 96.00 382 LEU A C 1
ATOM 3043 O O . LEU A 1 382 ? -2.936 7.821 -18.976 1.00 96.00 382 LEU A O 1
ATOM 3047 N N . ALA A 1 383 ? -3.260 7.014 -16.904 1.00 96.56 383 ALA A N 1
ATOM 3048 C CA . ALA A 1 383 ? -1.987 7.485 -16.374 1.00 96.56 383 ALA A CA 1
ATOM 3049 C C . ALA A 1 383 ? -0.805 6.835 -17.104 1.00 96.56 383 ALA A C 1
ATOM 3051 O O . ALA A 1 383 ? 0.092 7.542 -17.562 1.00 96.56 383 ALA A O 1
ATOM 3052 N N . LEU A 1 384 ? -0.847 5.512 -17.289 1.00 94.94 384 LEU A N 1
ATOM 3053 C CA . LEU A 1 384 ? 0.189 4.764 -18.001 1.00 94.94 384 LEU A CA 1
ATOM 3054 C C . LEU A 1 384 ? 0.257 5.136 -19.489 1.00 94.94 384 LEU A C 1
ATOM 3056 O O . LEU A 1 384 ? 1.351 5.311 -20.023 1.00 94.94 384 LEU A O 1
ATOM 3060 N N . LEU A 1 385 ? -0.888 5.339 -20.153 1.00 96.44 385 LEU A N 1
ATOM 3061 C CA . LEU A 1 385 ? -0.918 5.834 -21.535 1.00 96.44 385 LEU A CA 1
ATOM 3062 C C . LEU A 1 385 ? -0.275 7.221 -21.654 1.00 96.44 385 LEU A C 1
ATOM 3064 O O . LEU A 1 385 ? 0.560 7.441 -22.527 1.00 96.44 385 LEU A O 1
ATOM 3068 N N . PHE A 1 386 ? -0.623 8.162 -20.769 1.00 97.62 386 PHE A N 1
ATOM 3069 C CA . PHE A 1 386 ? 0.001 9.487 -20.770 1.00 97.62 386 PHE A CA 1
ATOM 3070 C C . PHE A 1 386 ? 1.500 9.427 -20.485 1.00 97.62 386 PHE A C 1
ATOM 3072 O O . PHE A 1 386 ? 2.249 10.187 -21.099 1.00 97.62 386 PHE A O 1
ATOM 3079 N N . ALA A 1 387 ? 1.937 8.537 -19.591 1.00 96.62 387 ALA A N 1
ATOM 3080 C CA . ALA A 1 387 ? 3.350 8.350 -19.294 1.00 96.62 387 ALA A CA 1
ATOM 3081 C C . ALA A 1 387 ? 4.114 7.917 -20.552 1.00 96.62 387 ALA A C 1
ATOM 3083 O O . ALA A 1 387 ? 5.065 8.592 -20.933 1.00 96.62 387 ALA A O 1
ATOM 3084 N N . ARG A 1 388 ? 3.621 6.885 -21.251 1.00 93.31 388 ARG A N 1
ATOM 3085 C CA . ARG A 1 388 ? 4.216 6.352 -22.491 1.00 93.31 388 ARG A CA 1
ATOM 3086 C C . ARG A 1 388 ? 4.179 7.333 -23.671 1.00 93.31 388 ARG A C 1
ATOM 3088 O O . ARG A 1 388 ? 5.020 7.258 -24.552 1.00 93.31 388 ARG A O 1
ATOM 3095 N N . MET A 1 389 ? 3.228 8.270 -23.695 1.00 94.94 389 MET A N 1
ATOM 3096 C CA . MET A 1 389 ? 3.160 9.340 -24.707 1.00 94.94 389 MET A CA 1
ATOM 3097 C C . MET A 1 389 ? 4.053 10.557 -24.392 1.00 94.94 389 MET A C 1
ATOM 3099 O O . MET A 1 389 ? 3.935 11.582 -25.067 1.00 94.94 389 MET A O 1
ATOM 3103 N N . GLY A 1 390 ? 4.859 10.520 -23.325 1.00 94.19 390 GLY A N 1
ATOM 3104 C CA . GLY A 1 390 ? 5.703 11.655 -22.932 1.00 94.19 390 GLY A CA 1
ATOM 3105 C C . GLY A 1 390 ? 4.908 12.828 -22.342 1.00 94.19 390 GLY A C 1
ATOM 3106 O O . GLY A 1 390 ? 5.268 13.995 -22.502 1.00 94.19 390 GLY A O 1
ATOM 3107 N N . ARG A 1 391 ? 3.782 12.557 -21.663 1.00 96.25 391 ARG A N 1
ATOM 3108 C CA . ARG A 1 391 ? 2.925 13.569 -21.006 1.00 96.25 391 ARG A CA 1
ATOM 3109 C C . ARG A 1 391 ? 2.963 13.430 -19.476 1.00 96.25 391 ARG A C 1
ATOM 3111 O O . ARG A 1 391 ? 1.929 13.145 -18.862 1.00 96.25 391 ARG A O 1
ATOM 3118 N N . PRO A 1 392 ? 4.111 13.688 -18.819 1.00 94.94 392 PRO A N 1
ATOM 3119 C CA . PRO A 1 392 ? 4.314 13.348 -17.410 1.00 94.94 392 PRO A CA 1
ATOM 3120 C C . PRO A 1 392 ? 3.363 14.078 -16.457 1.00 94.94 392 PRO A C 1
ATOM 3122 O O . PRO A 1 392 ? 2.846 13.480 -15.519 1.00 94.94 392 PRO A O 1
ATOM 3125 N N . HIS A 1 393 ? 3.057 15.353 -16.714 1.00 95.38 393 HIS A N 1
ATOM 3126 C CA . HIS A 1 393 ? 2.160 16.119 -15.844 1.00 95.38 393 HIS A CA 1
ATOM 3127 C C . HIS A 1 393 ? 0.717 15.580 -15.870 1.00 95.38 393 HIS A C 1
ATOM 3129 O O . HIS A 1 393 ? 0.045 15.539 -14.839 1.00 95.38 393 HIS A O 1
ATOM 3135 N N . ALA A 1 394 ? 0.234 15.145 -17.039 1.00 96.19 394 ALA A N 1
ATOM 3136 C CA . ALA A 1 394 ? -1.086 14.528 -17.166 1.00 96.19 394 ALA A CA 1
ATOM 3137 C C . ALA A 1 394 ? -1.103 13.134 -16.523 1.00 96.19 394 ALA A C 1
ATOM 3139 O O . ALA A 1 394 ? -2.031 12.812 -15.782 1.00 96.19 394 ALA A O 1
ATOM 3140 N N . ALA A 1 395 ? -0.047 12.349 -16.747 1.00 95.94 395 ALA A N 1
ATOM 3141 C CA . ALA A 1 395 ? 0.123 11.020 -16.175 1.00 95.94 395 ALA A CA 1
ATOM 3142 C C . ALA A 1 395 ? 0.092 11.046 -14.638 1.00 95.94 395 ALA A C 1
ATOM 3144 O O . ALA A 1 395 ? -0.735 10.380 -14.014 1.00 95.94 395 ALA A O 1
ATOM 3145 N N . LEU A 1 396 ? 0.932 11.884 -14.024 1.00 93.12 396 LEU A N 1
ATOM 3146 C CA . LEU A 1 396 ? 1.029 12.006 -12.569 1.00 93.12 396 LEU A CA 1
ATOM 3147 C C . LEU A 1 396 ? -0.249 12.579 -11.944 1.00 93.12 396 LEU A C 1
ATOM 3149 O O . LEU A 1 396 ? -0.632 12.156 -10.855 1.00 93.12 396 LEU A O 1
ATOM 3153 N N . SER A 1 397 ? -0.947 13.484 -12.638 1.00 93.19 397 SER A N 1
ATOM 3154 C CA . SER A 1 397 ? -2.249 13.988 -12.186 1.00 93.19 397 SER A CA 1
ATOM 3155 C C . SER A 1 397 ? -3.307 12.878 -12.136 1.00 93.19 397 SER A C 1
ATOM 3157 O O . SER A 1 397 ? -4.024 12.763 -11.139 1.00 93.19 397 SER A O 1
ATOM 3159 N N . GLN A 1 398 ? -3.374 12.018 -13.162 1.00 93.94 398 GLN A N 1
ATOM 3160 C CA . GLN A 1 398 ? -4.282 10.867 -13.160 1.00 93.94 398 GLN A CA 1
ATOM 3161 C C . GLN A 1 398 ? -3.912 9.869 -12.059 1.00 93.94 398 GLN A C 1
ATOM 3163 O O . GLN A 1 398 ? -4.778 9.499 -11.262 1.00 93.94 398 GLN A O 1
ATOM 3168 N N . ALA A 1 399 ? -2.634 9.499 -11.946 1.00 91.94 399 ALA A N 1
ATOM 3169 C CA . ALA A 1 399 ? -2.172 8.539 -10.947 1.00 91.94 399 ALA A CA 1
ATOM 3170 C C . ALA A 1 399 ? -2.377 9.034 -9.503 1.00 91.94 399 ALA A C 1
ATOM 3172 O O . ALA A 1 399 ? -2.871 8.292 -8.655 1.00 91.94 399 ALA A O 1
ATOM 3173 N N . GLY A 1 400 ? -2.086 10.311 -9.228 1.00 89.88 400 GLY A N 1
ATOM 3174 C CA . GLY A 1 400 ? -2.281 10.922 -7.908 1.00 89.88 400 GLY A CA 1
ATOM 3175 C C . GLY A 1 400 ? -3.738 10.907 -7.438 1.00 89.88 400 GLY A C 1
ATOM 3176 O O . GLY A 1 400 ? -4.013 10.903 -6.242 1.00 89.88 400 GLY A O 1
ATOM 3177 N N . SER A 1 401 ? -4.690 10.820 -8.367 1.00 88.94 401 SER A N 1
ATOM 3178 C CA . SER A 1 401 ? -6.114 10.792 -8.042 1.00 88.94 401 SER A CA 1
ATOM 3179 C C . SER A 1 401 ? -6.646 9.414 -7.601 1.00 88.94 401 SER A C 1
ATOM 3181 O O . SER A 1 401 ? -7.765 9.342 -7.091 1.00 88.94 401 SER A O 1
ATOM 3183 N N . VAL A 1 402 ? -5.874 8.334 -7.793 1.00 82.81 402 VAL A N 1
ATOM 3184 C CA . VAL A 1 402 ? -6.265 6.937 -7.503 1.00 82.81 402 VAL A CA 1
ATOM 3185 C C . VAL A 1 402 ? -5.802 6.471 -6.112 1.00 82.81 402 VAL A C 1
ATOM 3187 O O . VAL A 1 402 ? -6.253 5.437 -5.635 1.00 82.81 402 VAL A O 1
ATOM 3190 N N . ARG A 1 403 ? -4.973 7.256 -5.405 1.00 86.38 403 ARG A N 1
ATOM 3191 C CA . ARG A 1 403 ? -4.443 7.007 -4.039 1.00 86.38 403 ARG A CA 1
ATOM 3192 C C . ARG A 1 403 ? -3.529 5.778 -3.874 1.00 86.38 403 ARG A C 1
ATOM 3194 O O . ARG A 1 403 ? -2.708 5.778 -2.962 1.00 86.38 403 ARG A O 1
ATOM 3201 N N . VAL A 1 404 ? -3.629 4.770 -4.743 1.00 93.44 404 VAL A N 1
ATOM 3202 C CA . VAL A 1 404 ? -2.839 3.527 -4.705 1.00 93.44 404 VAL A CA 1
ATOM 3203 C C . VAL A 1 404 ? -1.364 3.772 -5.052 1.00 93.44 404 VAL A C 1
ATOM 3205 O O . VAL A 1 404 ? -1.046 4.446 -6.037 1.00 93.44 404 VAL A O 1
ATOM 3208 N N . ALA A 1 405 ? -0.456 3.194 -4.257 1.00 94.88 405 ALA A N 1
ATOM 3209 C CA . ALA A 1 405 ? 0.992 3.335 -4.428 1.00 94.88 405 ALA A CA 1
ATOM 3210 C C . ALA A 1 405 ? 1.497 2.718 -5.744 1.00 94.88 405 ALA A C 1
ATOM 3212 O O . ALA A 1 405 ? 2.224 3.394 -6.473 1.00 94.88 405 ALA A O 1
ATOM 3213 N N . ALA A 1 406 ? 1.043 1.504 -6.088 1.00 94.75 406 ALA A N 1
ATOM 3214 C CA . ALA A 1 406 ? 1.393 0.791 -7.323 1.00 94.75 406 ALA A CA 1
ATOM 3215 C C . ALA A 1 406 ? 1.220 1.671 -8.567 1.00 94.75 406 ALA A C 1
ATOM 3217 O O . ALA A 1 406 ? 2.184 1.960 -9.275 1.00 94.75 406 ALA A O 1
ATOM 3218 N N . ALA A 1 407 ? 0.014 2.210 -8.764 1.00 94.06 407 ALA A N 1
ATOM 3219 C CA . ALA A 1 407 ? -0.300 3.091 -9.884 1.00 94.06 407 ALA A CA 1
ATOM 3220 C C . ALA A 1 407 ? 0.612 4.326 -9.949 1.00 94.06 407 ALA A C 1
ATOM 3222 O O . ALA A 1 407 ? 1.103 4.686 -11.020 1.00 94.06 407 ALA A O 1
ATOM 3223 N N . ARG A 1 408 ? 0.848 4.987 -8.810 1.00 95.25 408 ARG A N 1
ATOM 3224 C CA . ARG A 1 408 ? 1.653 6.214 -8.731 1.00 95.25 408 ARG A CA 1
ATOM 3225 C C . ARG A 1 408 ? 3.125 5.956 -9.033 1.00 95.25 408 ARG A C 1
ATOM 3227 O O . ARG A 1 408 ? 3.714 6.698 -9.817 1.00 95.25 408 ARG A O 1
ATOM 3234 N N . MET A 1 409 ? 3.702 4.916 -8.438 1.00 96.50 409 MET A N 1
ATOM 3235 C CA . MET A 1 409 ? 5.114 4.578 -8.615 1.00 96.50 409 MET A CA 1
ATOM 3236 C C . MET A 1 409 ? 5.381 4.035 -10.018 1.00 96.50 409 MET A C 1
ATOM 3238 O O . MET A 1 409 ? 6.296 4.518 -10.679 1.00 96.50 409 MET A O 1
ATOM 3242 N N . LEU A 1 410 ? 4.530 3.137 -10.524 1.00 95.88 410 LEU A N 1
ATOM 3243 C CA . LEU A 1 410 ? 4.656 2.601 -11.880 1.00 95.88 410 LEU A CA 1
ATOM 3244 C C . LEU A 1 410 ? 4.537 3.710 -12.934 1.00 95.88 410 LEU A C 1
ATOM 3246 O O . LEU A 1 410 ? 5.380 3.817 -13.823 1.00 95.88 410 LEU A O 1
ATOM 3250 N N . THR A 1 411 ? 3.557 4.609 -12.789 1.00 96.75 411 THR A N 1
ATOM 3251 C CA . THR A 1 411 ? 3.428 5.786 -13.666 1.00 96.75 411 THR A CA 1
ATOM 3252 C C . THR A 1 411 ? 4.678 6.666 -13.607 1.00 96.75 411 THR A C 1
ATOM 3254 O O . THR A 1 411 ? 5.168 7.111 -14.643 1.00 96.75 411 THR A O 1
ATOM 3257 N N . ALA A 1 412 ? 5.228 6.910 -12.413 1.00 96.62 412 ALA A N 1
ATOM 3258 C CA . ALA A 1 412 ? 6.436 7.715 -12.247 1.00 96.62 412 ALA A CA 1
ATOM 3259 C C . ALA A 1 412 ? 7.679 7.080 -12.894 1.00 96.62 412 ALA A C 1
ATOM 3261 O O . ALA A 1 412 ? 8.537 7.821 -13.379 1.00 96.62 412 ALA A O 1
ATOM 3262 N N . ILE A 1 413 ? 7.765 5.746 -12.921 1.00 97.88 413 ILE A N 1
ATOM 3263 C CA . ILE A 1 413 ? 8.823 5.010 -13.620 1.00 97.88 413 ILE A CA 1
ATOM 3264 C C . ILE A 1 413 ? 8.639 5.128 -15.139 1.00 97.88 413 ILE A C 1
ATOM 3266 O O . ILE A 1 413 ? 9.575 5.520 -15.826 1.00 97.88 413 ILE A O 1
ATOM 3270 N N . TYR A 1 414 ? 7.434 4.905 -15.675 1.00 97.88 414 TYR A N 1
ATOM 3271 C CA . TYR A 1 414 ? 7.182 5.044 -17.119 1.00 97.88 414 TYR A CA 1
ATOM 3272 C C . TYR A 1 414 ? 7.396 6.472 -17.645 1.00 97.88 414 TYR A C 1
ATOM 3274 O O . TYR A 1 414 ? 7.902 6.658 -18.754 1.00 97.88 414 TYR A O 1
ATOM 3282 N N . CYS A 1 415 ? 7.063 7.493 -16.849 1.00 97.88 415 CYS A N 1
ATOM 3283 C CA . CYS A 1 415 ? 7.383 8.883 -17.180 1.00 97.88 415 CYS A CA 1
ATOM 3284 C C . CYS A 1 415 ? 8.897 9.094 -17.324 1.00 97.88 415 CYS A C 1
ATOM 3286 O O . CYS A 1 415 ? 9.328 9.811 -18.222 1.00 97.88 415 CYS A O 1
ATOM 3288 N N . ARG A 1 416 ? 9.694 8.472 -16.446 1.00 97.81 416 ARG A N 1
ATOM 3289 C CA . ARG A 1 416 ? 11.160 8.542 -16.476 1.00 97.81 416 ARG A CA 1
ATOM 3290 C C . ARG A 1 416 ? 11.756 7.756 -17.632 1.00 97.81 416 ARG A C 1
ATOM 3292 O O . ARG A 1 416 ? 12.633 8.284 -18.297 1.00 97.81 416 ARG A O 1
ATOM 3299 N N . LEU A 1 417 ? 11.244 6.557 -17.909 1.00 97.38 417 LEU A N 1
ATOM 3300 C CA . LEU A 1 417 ? 11.636 5.766 -19.078 1.00 97.38 417 LEU A CA 1
ATOM 3301 C C . LEU A 1 417 ? 11.472 6.577 -20.367 1.00 97.38 417 LEU A C 1
ATOM 3303 O O . LEU A 1 417 ? 12.408 6.705 -21.150 1.00 97.38 417 LEU A O 1
ATOM 3307 N N . THR A 1 418 ? 10.305 7.201 -20.541 1.00 96.69 418 THR A N 1
ATOM 3308 C CA . THR A 1 418 ? 10.027 8.021 -21.728 1.00 96.69 418 THR A CA 1
ATOM 3309 C C . THR A 1 418 ? 10.928 9.257 -21.778 1.00 96.69 418 THR A C 1
ATOM 3311 O O . THR A 1 418 ? 11.535 9.533 -22.807 1.00 96.69 418 THR A O 1
ATOM 3314 N N . ALA A 1 419 ? 11.097 9.959 -20.651 1.00 96.75 419 ALA A N 1
ATOM 3315 C CA . ALA A 1 419 ? 11.985 11.119 -20.575 1.00 96.75 419 ALA A CA 1
ATOM 3316 C C . ALA A 1 419 ? 13.460 10.770 -20.845 1.00 96.75 419 ALA A C 1
ATOM 3318 O O . ALA A 1 419 ? 14.184 11.584 -21.412 1.00 96.75 419 ALA A O 1
ATOM 3319 N N . ALA A 1 420 ? 13.908 9.576 -20.453 1.00 96.81 420 ALA A N 1
ATOM 3320 C CA . ALA A 1 420 ? 15.256 9.098 -20.723 1.00 96.81 420 ALA A CA 1
ATOM 3321 C C . ALA A 1 420 ? 15.462 8.790 -22.210 1.00 96.81 420 ALA A C 1
ATOM 3323 O O . ALA A 1 420 ? 16.482 9.191 -22.761 1.00 96.81 420 ALA A O 1
ATOM 3324 N N . HIS A 1 421 ? 14.492 8.159 -22.882 1.00 95.00 421 HIS A N 1
ATOM 3325 C CA . HIS A 1 421 ? 14.544 7.996 -24.338 1.00 95.00 421 HIS A CA 1
ATOM 3326 C C . HIS A 1 421 ? 14.588 9.350 -25.060 1.00 95.00 421 HIS A C 1
ATOM 3328 O O . HIS A 1 421 ? 15.472 9.557 -25.887 1.00 95.00 421 HIS A O 1
ATOM 3334 N N . ASP A 1 422 ? 13.735 10.306 -24.672 1.00 93.69 422 ASP A N 1
ATOM 3335 C CA . ASP A 1 422 ? 13.759 11.666 -25.229 1.00 93.69 422 ASP A CA 1
ATOM 3336 C C . ASP A 1 422 ? 15.108 12.373 -24.982 1.00 93.69 422 ASP A C 1
ATOM 3338 O O . ASP A 1 422 ? 15.558 13.180 -25.797 1.00 93.69 422 ASP A O 1
ATOM 3342 N N . ALA A 1 423 ? 15.750 12.114 -23.837 1.00 94.75 423 ALA A N 1
ATOM 3343 C CA . ALA A 1 423 ? 17.054 12.674 -23.498 1.00 94.75 423 ALA A CA 1
ATOM 3344 C C . ALA A 1 423 ? 18.189 12.053 -24.324 1.00 94.75 423 ALA A C 1
ATOM 3346 O O . ALA A 1 423 ? 19.088 12.791 -24.732 1.00 94.75 423 ALA A O 1
ATOM 3347 N N . ILE A 1 424 ? 18.126 10.747 -24.614 1.00 92.81 424 ILE A N 1
ATOM 3348 C CA . ILE A 1 424 ? 19.032 10.079 -25.560 1.00 92.81 424 ILE A CA 1
ATOM 3349 C C . ILE A 1 424 ? 18.909 10.733 -26.939 1.00 92.81 424 ILE A C 1
ATOM 3351 O O . ILE A 1 424 ? 19.913 11.187 -27.479 1.00 92.81 424 ILE A O 1
ATOM 3355 N N . ASP A 1 425 ? 17.684 10.886 -27.452 1.00 89.69 425 ASP A N 1
ATOM 3356 C CA . ASP A 1 425 ? 17.423 11.485 -28.772 1.00 89.69 425 ASP A CA 1
ATOM 3357 C C . ASP A 1 425 ? 17.923 12.943 -28.873 1.00 89.69 425 ASP A C 1
ATOM 3359 O O . ASP A 1 425 ? 18.215 13.453 -29.953 1.00 89.69 425 ASP A O 1
ATOM 3363 N N . GLN A 1 426 ? 18.031 13.638 -27.737 1.00 90.75 426 GLN A N 1
ATOM 3364 C CA . GLN A 1 426 ? 18.560 15.004 -27.635 1.00 90.75 426 GLN A CA 1
ATOM 3365 C C . GLN A 1 426 ? 20.072 15.064 -27.354 1.00 90.75 426 GLN A C 1
ATOM 3367 O O . GLN A 1 426 ? 20.601 16.163 -27.167 1.00 90.75 426 GLN A O 1
ATOM 3372 N N . GLY A 1 427 ? 20.759 13.922 -27.263 1.00 89.31 427 GLY A N 1
ATOM 3373 C CA . GLY A 1 427 ? 22.184 13.831 -26.930 1.00 89.31 427 GLY A CA 1
ATOM 3374 C C . GLY A 1 427 ? 22.528 14.201 -25.480 1.00 89.31 427 GLY A C 1
ATOM 3375 O O . GLY A 1 427 ? 23.674 14.524 -25.180 1.00 89.31 427 GLY A O 1
ATOM 3376 N N . LYS A 1 428 ? 21.556 14.195 -24.557 1.00 92.75 428 LYS A N 1
ATOM 3377 C CA . LYS A 1 428 ? 21.729 14.578 -23.141 1.00 92.75 428 LYS A CA 1
ATOM 3378 C C . LYS A 1 428 ? 22.039 13.366 -22.259 1.00 92.75 428 LYS A C 1
ATOM 3380 O O . LYS A 1 428 ? 21.331 13.097 -21.286 1.00 92.75 428 LYS A O 1
ATOM 3385 N N . LEU A 1 429 ? 23.092 12.629 -22.593 1.00 90.38 429 LEU A N 1
ATOM 3386 C CA . LEU A 1 429 ? 23.374 11.322 -21.991 1.00 90.38 429 LEU A CA 1
ATOM 3387 C C . LEU A 1 429 ? 23.704 11.375 -20.483 1.00 90.38 429 LEU A C 1
ATOM 3389 O O . LEU A 1 429 ? 23.336 10.453 -19.759 1.00 90.38 429 LEU A O 1
ATOM 3393 N N . ASP A 1 430 ? 24.285 12.467 -19.970 1.00 90.94 430 ASP A N 1
ATOM 3394 C CA . ASP A 1 430 ? 24.511 12.640 -18.520 1.00 90.94 430 ASP A CA 1
ATOM 3395 C C . ASP A 1 430 ? 23.208 12.530 -17.713 1.00 90.94 430 ASP A C 1
ATOM 3397 O O . ASP A 1 430 ? 23.143 11.836 -16.696 1.00 90.94 430 ASP A O 1
ATOM 3401 N N . SER A 1 431 ? 22.141 13.166 -18.210 1.00 94.44 431 SER A N 1
ATOM 3402 C CA . SER A 1 431 ? 20.823 13.126 -17.567 1.00 94.44 431 SER A CA 1
ATOM 3403 C C . SER A 1 431 ? 20.190 11.734 -17.615 1.00 94.44 431 SER A C 1
ATOM 3405 O O . SER A 1 431 ? 19.439 11.366 -16.717 1.00 94.44 431 SER A O 1
ATOM 3407 N N . VAL A 1 432 ? 20.525 10.921 -18.622 1.00 95.62 432 VAL A N 1
ATOM 3408 C CA . VAL A 1 432 ? 20.015 9.549 -18.761 1.00 95.62 432 VAL A CA 1
ATOM 3409 C C . VAL A 1 432 ? 20.570 8.657 -17.654 1.00 95.62 432 VAL A C 1
ATOM 3411 O O . VAL A 1 432 ? 19.818 7.883 -17.065 1.00 95.62 432 VAL A O 1
ATOM 3414 N N . ALA A 1 433 ? 21.858 8.794 -17.324 1.00 94.50 433 ALA A N 1
ATOM 3415 C CA . ALA A 1 433 ? 22.470 8.041 -16.231 1.00 94.50 433 ALA A CA 1
ATOM 3416 C C . ALA A 1 433 ? 21.825 8.373 -14.872 1.00 94.50 433 ALA A C 1
ATOM 3418 O O . ALA A 1 433 ? 21.542 7.467 -14.089 1.00 94.50 433 ALA A O 1
ATOM 3419 N N . GLU A 1 434 ? 21.526 9.652 -14.617 1.00 96.12 434 GLU A N 1
ATOM 3420 C CA . GLU A 1 434 ? 20.795 10.083 -13.416 1.00 96.12 434 GLU A CA 1
ATOM 3421 C C . GLU A 1 434 ? 19.371 9.510 -13.383 1.00 96.12 434 GLU A C 1
ATOM 3423 O O . GLU A 1 434 ? 18.945 8.950 -12.372 1.00 96.12 434 GLU A O 1
ATOM 3428 N N . ILE A 1 435 ? 18.645 9.571 -14.505 1.00 97.38 435 ILE A N 1
ATOM 3429 C CA . ILE A 1 435 ? 17.287 9.025 -14.600 1.00 97.38 435 ILE A CA 1
ATOM 3430 C C . ILE A 1 435 ? 17.278 7.503 -14.380 1.00 97.38 435 ILE A C 1
ATOM 3432 O O . ILE A 1 435 ? 16.380 6.997 -13.707 1.00 97.38 435 ILE A O 1
ATOM 3436 N N . LEU A 1 436 ? 18.262 6.764 -14.902 1.00 97.25 436 LEU A N 1
ATOM 3437 C CA . LEU A 1 436 ? 18.391 5.319 -14.676 1.00 97.25 436 LEU A CA 1
ATOM 3438 C C . LEU A 1 436 ? 18.588 4.986 -13.189 1.00 97.25 436 LEU A C 1
ATOM 3440 O O . LEU A 1 436 ? 17.940 4.073 -12.675 1.00 97.25 436 LEU A O 1
ATOM 3444 N N . GLU A 1 437 ? 19.426 5.745 -12.480 1.00 96.19 437 GLU A N 1
ATOM 3445 C CA . GLU A 1 437 ? 19.612 5.600 -11.029 1.00 96.19 437 GLU A CA 1
ATOM 3446 C C . GLU A 1 437 ? 18.316 5.920 -10.259 1.00 96.19 437 GLU A C 1
ATOM 3448 O O . GLU A 1 437 ? 17.956 5.214 -9.312 1.00 96.19 437 GLU A O 1
ATOM 3453 N N . GLU A 1 438 ? 17.566 6.945 -10.679 1.00 97.38 438 GLU A N 1
ATOM 3454 C CA . GLU A 1 438 ? 16.247 7.246 -10.112 1.00 97.38 438 GLU A CA 1
ATOM 3455 C C . GLU A 1 438 ? 15.229 6.123 -10.351 1.00 97.38 438 GLU A C 1
ATOM 3457 O O . GLU A 1 438 ? 14.475 5.782 -9.436 1.00 97.38 438 GLU A O 1
ATOM 3462 N N . ILE A 1 439 ? 15.194 5.547 -11.559 1.00 98.00 439 ILE A N 1
ATOM 3463 C CA . ILE A 1 439 ? 14.317 4.419 -11.897 1.00 98.00 439 ILE A CA 1
ATOM 3464 C C . ILE A 1 439 ? 14.651 3.215 -11.017 1.00 98.00 439 ILE A C 1
ATOM 3466 O O . ILE A 1 439 ? 13.742 2.645 -10.413 1.00 98.00 439 ILE A O 1
ATOM 3470 N N . GLU A 1 440 ? 15.933 2.862 -10.888 1.00 96.00 440 GLU A N 1
ATOM 3471 C CA . GLU A 1 440 ? 16.366 1.755 -10.034 1.00 96.00 440 GLU A CA 1
ATOM 3472 C C . GLU A 1 440 ? 15.915 1.968 -8.580 1.00 96.00 440 GLU A C 1
ATOM 3474 O O . GLU A 1 440 ? 15.319 1.075 -7.972 1.00 96.00 440 GLU A O 1
ATOM 3479 N N . ASN A 1 441 ? 16.135 3.166 -8.032 1.00 96.50 441 ASN A N 1
ATOM 3480 C CA . ASN A 1 441 ? 15.716 3.508 -6.674 1.00 96.50 441 ASN A CA 1
ATOM 3481 C C . ASN A 1 441 ? 14.191 3.430 -6.497 1.00 96.50 441 ASN A C 1
ATOM 3483 O O . ASN A 1 441 ? 13.710 2.934 -5.475 1.00 96.50 441 ASN A O 1
ATOM 3487 N N . LEU A 1 442 ? 13.416 3.899 -7.480 1.00 96.94 442 LEU A N 1
ATOM 3488 C CA . LEU A 1 442 ? 11.955 3.812 -7.453 1.00 96.94 442 LEU A CA 1
ATOM 3489 C C . LEU A 1 442 ? 11.461 2.369 -7.534 1.00 96.94 442 LEU A C 1
ATOM 3491 O O . LEU A 1 442 ? 10.548 2.018 -6.793 1.00 96.94 442 LEU A O 1
ATOM 3495 N N . MET A 1 443 ? 12.064 1.533 -8.381 1.00 97.31 443 MET A N 1
ATOM 3496 C CA . MET A 1 443 ? 11.719 0.114 -8.480 1.00 97.31 443 MET A CA 1
ATOM 3497 C C . MET A 1 443 ? 11.981 -0.618 -7.165 1.00 97.31 443 MET A C 1
ATOM 3499 O O . MET A 1 443 ? 11.098 -1.323 -6.683 1.00 97.31 443 MET A O 1
ATOM 3503 N N . ARG A 1 444 ? 13.155 -0.410 -6.549 1.00 95.50 444 ARG A N 1
ATOM 3504 C CA . ARG A 1 444 ? 13.493 -1.010 -5.247 1.00 95.50 444 ARG A CA 1
ATOM 3505 C C . ARG A 1 444 ? 12.483 -0.616 -4.176 1.00 95.50 444 ARG A C 1
ATOM 3507 O O . ARG A 1 444 ? 11.889 -1.492 -3.560 1.00 95.50 444 ARG A O 1
ATOM 3514 N N . ARG A 1 445 ? 12.203 0.683 -4.037 1.00 96.19 445 ARG A N 1
ATOM 3515 C CA . ARG A 1 445 ? 11.198 1.187 -3.087 1.00 96.19 445 ARG A CA 1
ATOM 3516 C C . ARG A 1 445 ? 9.804 0.642 -3.362 1.00 96.19 445 ARG A C 1
ATOM 3518 O O . ARG A 1 445 ? 9.070 0.360 -2.423 1.00 96.19 445 ARG A O 1
ATOM 3525 N N . ALA A 1 446 ? 9.419 0.514 -4.630 1.00 97.06 446 ALA A N 1
ATOM 3526 C CA . ALA A 1 446 ? 8.102 0.009 -4.989 1.00 97.06 446 ALA A CA 1
ATOM 3527 C C . ALA A 1 446 ? 7.955 -1.475 -4.628 1.00 97.06 446 ALA A C 1
ATOM 3529 O O . ALA A 1 446 ? 6.894 -1.873 -4.162 1.00 97.06 446 ALA A O 1
ATOM 3530 N N . ILE A 1 447 ? 9.015 -2.271 -4.785 1.00 95.25 447 ILE A N 1
ATOM 3531 C CA . ILE A 1 447 ? 9.054 -3.666 -4.328 1.00 95.25 447 ILE A CA 1
ATOM 3532 C C . ILE A 1 447 ? 9.019 -3.726 -2.793 1.00 95.25 447 ILE A C 1
ATOM 3534 O O . ILE A 1 447 ? 8.181 -4.420 -2.227 1.00 95.25 447 ILE A O 1
ATOM 3538 N N . GLU A 1 448 ? 9.870 -2.952 -2.112 1.00 94.00 448 GLU A N 1
ATOM 3539 C CA . GLU A 1 448 ? 9.988 -2.959 -0.646 1.00 94.00 448 GLU A CA 1
ATOM 3540 C C . GLU A 1 448 ? 8.708 -2.518 0.075 1.00 94.00 448 GLU A C 1
ATOM 3542 O O . GLU A 1 448 ? 8.446 -2.986 1.178 1.00 94.00 448 GLU A O 1
ATOM 3547 N N . CYS A 1 449 ? 7.896 -1.634 -0.517 1.00 94.19 449 CYS A N 1
ATOM 3548 C CA . CYS A 1 449 ? 6.602 -1.246 0.057 1.00 94.19 449 CYS A CA 1
ATOM 3549 C C . CYS A 1 449 ? 5.406 -2.064 -0.468 1.00 94.19 449 CYS A C 1
ATOM 3551 O O . CYS A 1 449 ? 4.261 -1.755 -0.134 1.00 94.19 449 CYS A O 1
ATOM 3553 N N . GLY A 1 450 ? 5.643 -3.087 -1.300 1.00 93.00 450 GLY A N 1
ATOM 3554 C CA . GLY A 1 450 ? 4.604 -3.968 -1.853 1.00 93.00 450 GLY A CA 1
ATOM 3555 C C . GLY A 1 450 ? 3.762 -3.358 -2.983 1.00 93.00 450 GLY A C 1
ATOM 3556 O O . GLY A 1 450 ? 2.743 -3.928 -3.379 1.00 93.00 450 GLY A O 1
ATOM 3557 N N . ALA A 1 451 ? 4.165 -2.199 -3.512 1.00 94.81 451 ALA A N 1
ATOM 3558 C CA . ALA A 1 451 ? 3.535 -1.549 -4.659 1.00 94.81 451 ALA A CA 1
ATOM 3559 C C . ALA A 1 451 ? 3.824 -2.289 -5.980 1.00 94.81 451 ALA A C 1
ATOM 3561 O O . ALA A 1 451 ? 2.949 -2.372 -6.839 1.00 94.81 451 ALA A O 1
ATOM 3562 N N . LEU A 1 452 ? 5.026 -2.848 -6.132 1.00 95.50 452 LEU A N 1
ATOM 3563 C CA . LEU A 1 452 ? 5.348 -3.854 -7.146 1.00 95.50 452 LEU A CA 1
ATOM 3564 C C . LEU A 1 452 ? 5.484 -5.220 -6.475 1.00 95.50 452 LEU A C 1
ATOM 3566 O O . LEU A 1 452 ? 5.771 -5.316 -5.283 1.00 95.50 452 LEU A O 1
ATOM 3570 N N . VAL A 1 453 ? 5.255 -6.282 -7.244 1.00 93.69 453 VAL A N 1
ATOM 3571 C CA . VAL A 1 453 ? 5.372 -7.650 -6.736 1.00 93.69 453 VAL A CA 1
ATOM 3572 C C . VAL A 1 453 ? 6.818 -7.962 -6.335 1.00 93.69 453 VAL A C 1
ATOM 3574 O O . VAL A 1 453 ? 7.759 -7.552 -7.012 1.00 93.69 453 VAL A O 1
ATOM 3577 N N . ASP A 1 454 ? 6.993 -8.714 -5.246 1.00 91.81 454 ASP A N 1
ATOM 3578 C CA . ASP A 1 454 ? 8.290 -9.281 -4.876 1.00 91.81 454 ASP A CA 1
ATOM 3579 C C . ASP A 1 454 ? 8.764 -10.251 -5.979 1.00 91.81 454 ASP A C 1
ATOM 3581 O O . ASP A 1 454 ? 8.080 -11.252 -6.235 1.00 91.81 454 ASP A O 1
ATOM 3585 N N . PRO A 1 455 ? 9.923 -10.007 -6.623 1.00 91.88 455 PRO A N 1
ATOM 3586 C CA . PRO A 1 455 ? 10.444 -10.889 -7.661 1.00 91.88 455 PRO A CA 1
ATOM 3587 C C . PRO A 1 455 ? 10.673 -12.336 -7.185 1.00 91.88 455 PRO A C 1
ATOM 3589 O O . PRO A 1 455 ? 10.635 -13.259 -7.999 1.00 91.88 455 PRO A O 1
ATOM 3592 N N . TRP A 1 456 ? 10.859 -12.586 -5.881 1.00 89.62 456 TRP A N 1
ATOM 3593 C CA . TRP A 1 456 ? 10.976 -13.952 -5.350 1.00 89.62 456 TRP A CA 1
ATOM 3594 C C . TRP A 1 456 ? 9.709 -14.791 -5.544 1.00 89.62 456 TRP A C 1
ATOM 3596 O O . TRP A 1 456 ? 9.796 -16.022 -5.574 1.00 89.62 456 TRP A O 1
ATOM 3606 N N . ASN A 1 457 ? 8.550 -14.161 -5.760 1.00 88.38 457 ASN A N 1
ATOM 3607 C CA . ASN A 1 457 ? 7.310 -14.867 -6.085 1.00 88.38 457 ASN A CA 1
ATOM 3608 C C . ASN A 1 457 ? 7.396 -15.625 -7.424 1.00 88.38 457 ASN A C 1
ATOM 3610 O O . ASN A 1 457 ? 6.652 -16.588 -7.622 1.00 88.38 457 ASN A O 1
ATOM 3614 N N . ILE A 1 458 ? 8.327 -15.256 -8.314 1.00 90.56 458 ILE A N 1
ATOM 3615 C CA . ILE A 1 458 ? 8.589 -15.969 -9.573 1.00 90.56 458 ILE A CA 1
ATOM 3616 C C . ILE A 1 458 ? 8.974 -17.423 -9.288 1.00 90.56 458 ILE A C 1
ATOM 3618 O O . ILE A 1 458 ? 8.307 -18.341 -9.754 1.00 90.56 458 ILE A O 1
ATOM 3622 N N . VAL A 1 459 ? 10.012 -17.643 -8.480 1.00 87.62 459 VAL A N 1
ATOM 3623 C CA . VAL A 1 459 ? 10.492 -18.995 -8.138 1.00 87.62 459 VAL A CA 1
ATOM 3624 C C . VAL A 1 459 ? 9.638 -19.618 -7.039 1.00 87.62 459 VAL A C 1
ATOM 3626 O O . VAL A 1 459 ? 9.371 -20.816 -7.064 1.00 87.62 459 VAL A O 1
ATOM 3629 N N . GLY A 1 460 ? 9.199 -18.805 -6.079 1.00 84.81 460 GLY A N 1
ATOM 3630 C CA . GLY A 1 460 ? 8.465 -19.258 -4.904 1.00 84.81 460 GLY A CA 1
ATOM 3631 C C . GLY A 1 460 ? 7.065 -19.790 -5.192 1.00 84.81 460 GLY A C 1
ATOM 3632 O O . GLY A 1 460 ? 6.629 -20.742 -4.549 1.00 84.81 460 GLY A O 1
ATOM 3633 N N . PHE A 1 461 ? 6.372 -19.191 -6.163 1.00 87.69 461 PHE A N 1
ATOM 3634 C CA . PHE A 1 461 ? 4.984 -19.521 -6.486 1.00 87.69 461 PHE A CA 1
ATOM 3635 C C . PHE A 1 461 ? 4.740 -19.776 -7.977 1.00 87.69 461 PHE A C 1
ATOM 3637 O O . PHE A 1 461 ? 3.588 -19.891 -8.395 1.00 87.69 461 PHE A O 1
ATOM 3644 N N . ALA A 1 462 ? 5.792 -19.864 -8.797 1.00 89.69 462 ALA A N 1
ATOM 3645 C CA . ALA A 1 462 ? 5.669 -19.973 -10.252 1.00 89.69 462 ALA A CA 1
ATOM 3646 C C . ALA A 1 462 ? 4.767 -18.871 -10.845 1.00 89.69 462 ALA A C 1
ATOM 3648 O O . ALA A 1 462 ? 3.861 -19.159 -11.623 1.00 89.69 462 ALA A O 1
ATOM 3649 N N . ALA A 1 463 ? 4.975 -17.625 -10.396 1.00 90.06 463 ALA A N 1
ATOM 3650 C CA . ALA A 1 463 ? 4.154 -16.453 -10.728 1.00 90.06 463 ALA A CA 1
ATOM 3651 C C . ALA A 1 463 ? 2.665 -16.557 -10.344 1.00 90.06 463 ALA A C 1
ATOM 3653 O O . ALA A 1 463 ? 1.825 -15.850 -10.894 1.00 90.06 463 ALA A O 1
ATOM 3654 N N . ASN A 1 464 ? 2.317 -17.402 -9.373 1.00 92.12 464 ASN A N 1
ATOM 3655 C CA . ASN A 1 464 ? 0.966 -17.465 -8.835 1.00 92.12 464 ASN A CA 1
ATOM 3656 C C . ASN A 1 464 ? 0.819 -16.747 -7.485 1.00 92.12 464 ASN A C 1
ATOM 3658 O O . ASN A 1 464 ? 1.776 -16.518 -6.752 1.00 92.12 464 ASN A O 1
ATOM 3662 N N . PHE A 1 465 ? -0.427 -16.454 -7.127 1.00 93.00 465 PHE A N 1
ATOM 3663 C CA . PHE A 1 465 ? -0.848 -15.905 -5.849 1.00 93.00 465 PHE A CA 1
ATOM 3664 C C . PHE A 1 465 ? -1.856 -16.855 -5.191 1.00 93.00 465 PHE A C 1
ATOM 3666 O O . PHE A 1 465 ? -2.947 -17.094 -5.721 1.00 93.00 465 PHE A O 1
ATOM 3673 N N . SER A 1 466 ? -1.498 -17.403 -4.030 1.00 91.81 466 SER A N 1
ATOM 3674 C CA . SER A 1 466 ? -2.404 -18.218 -3.212 1.00 91.81 466 SER A CA 1
ATOM 3675 C C . SER A 1 466 ? -3.503 -17.326 -2.631 1.00 91.81 466 SER A C 1
ATOM 3677 O O . SER A 1 466 ? -3.198 -16.289 -2.057 1.00 91.81 466 SER A O 1
ATOM 3679 N N . LEU A 1 467 ? -4.777 -17.688 -2.804 1.00 92.19 467 LEU A N 1
ATOM 3680 C CA . LEU A 1 467 ? -5.926 -16.973 -2.220 1.00 92.19 467 LEU A CA 1
ATOM 3681 C C . LEU A 1 467 ? -6.400 -17.606 -0.907 1.00 92.19 467 LEU A C 1
ATOM 3683 O O . LEU A 1 467 ? -7.098 -16.963 -0.116 1.00 92.19 467 LEU A O 1
ATOM 3687 N N . PHE A 1 468 ? -6.086 -18.885 -0.718 1.00 89.62 468 PHE A N 1
ATOM 3688 C CA . PHE A 1 468 ? -6.516 -19.712 0.399 1.00 89.62 468 PHE A CA 1
ATOM 3689 C C . PHE A 1 468 ? -5.507 -20.858 0.608 1.00 89.62 468 PHE A C 1
ATOM 3691 O O . PHE A 1 468 ? -4.809 -21.200 -0.348 1.00 89.62 468 PHE A O 1
ATOM 3698 N N . PRO A 1 469 ? -5.417 -21.473 1.808 1.00 85.12 469 PRO A N 1
ATOM 3699 C CA . PRO A 1 469 ? -4.463 -22.557 2.071 1.00 85.12 469 PRO A CA 1
ATOM 3700 C C . PRO A 1 469 ? -4.509 -23.734 1.082 1.00 85.12 469 PRO A C 1
ATOM 3702 O O . PRO A 1 469 ? -3.480 -24.349 0.809 1.00 85.12 469 PRO A O 1
ATOM 3705 N N . ALA A 1 470 ? -5.681 -24.053 0.525 1.00 85.44 470 ALA A N 1
ATOM 3706 C CA . ALA A 1 470 ? -5.815 -25.086 -0.497 1.00 85.44 470 ALA A CA 1
ATOM 3707 C C . ALA A 1 470 ? -5.165 -24.662 -1.829 1.00 85.44 470 ALA A C 1
ATOM 3709 O O . ALA A 1 470 ? -5.497 -23.620 -2.393 1.00 85.44 470 ALA A O 1
ATOM 3710 N N . LEU A 1 471 ? -4.295 -25.519 -2.381 1.00 81.75 471 LEU A N 1
ATOM 3711 C CA . LEU A 1 471 ? -3.516 -25.237 -3.600 1.00 81.75 471 LEU A CA 1
ATOM 3712 C C . LEU A 1 471 ? -4.378 -24.883 -4.820 1.00 81.75 471 LEU A C 1
ATOM 3714 O O . LEU A 1 471 ? -3.998 -24.022 -5.609 1.00 81.75 471 LEU A O 1
ATOM 3718 N N . GLU A 1 472 ? -5.545 -25.511 -4.963 1.00 86.44 472 GLU A N 1
ATOM 3719 C CA . GLU A 1 472 ? -6.497 -25.219 -6.044 1.00 86.44 472 GLU A CA 1
ATOM 3720 C C . GLU A 1 472 ? -7.062 -23.790 -5.995 1.00 86.44 472 GLU A C 1
ATOM 3722 O O . GLU A 1 472 ? -7.588 -23.288 -6.986 1.00 86.44 472 GLU A O 1
ATOM 3727 N N . ASN A 1 473 ? -6.965 -23.107 -4.854 1.00 90.12 473 ASN A N 1
ATOM 3728 C CA . ASN A 1 473 ? -7.437 -21.741 -4.673 1.00 90.12 473 ASN A CA 1
ATOM 3729 C C . ASN A 1 473 ? -6.284 -20.760 -4.893 1.00 90.12 473 ASN A C 1
ATOM 3731 O O . ASN A 1 473 ? -5.941 -19.952 -4.032 1.00 90.12 473 ASN A O 1
ATOM 3735 N N . THR A 1 474 ? -5.705 -20.845 -6.084 1.00 91.94 474 THR A N 1
ATOM 3736 C CA . THR A 1 474 ? -4.556 -20.060 -6.529 1.00 91.94 474 THR A CA 1
ATOM 3737 C C . THR A 1 474 ? -4.885 -19.404 -7.869 1.00 91.94 474 THR A C 1
ATOM 3739 O O . THR A 1 474 ? -5.641 -19.951 -8.672 1.00 91.94 474 THR A O 1
ATOM 3742 N N . VAL A 1 475 ? -4.353 -18.207 -8.107 1.00 93.56 475 VAL A N 1
ATOM 3743 C CA . VAL A 1 475 ? -4.541 -17.455 -9.357 1.00 93.56 475 VAL A CA 1
ATOM 3744 C C . VAL A 1 475 ? -3.207 -16.967 -9.895 1.00 93.56 475 VAL A C 1
ATOM 3746 O O . VAL A 1 475 ? -2.302 -16.700 -9.117 1.00 93.56 475 VAL A O 1
ATOM 3749 N N . HIS A 1 476 ? -3.107 -16.787 -11.210 1.00 92.81 476 HIS A N 1
ATOM 3750 C CA . HIS A 1 476 ? -1.937 -16.156 -11.823 1.00 92.81 476 HIS A CA 1
ATOM 3751 C C . HIS A 1 476 ? -1.761 -14.710 -11.328 1.00 92.81 476 HIS A C 1
ATOM 3753 O O . HIS A 1 476 ? -2.723 -13.929 -11.346 1.00 92.81 476 HIS A O 1
ATOM 3759 N N . ASP A 1 477 ? -0.552 -14.356 -10.891 1.00 93.56 477 ASP A N 1
ATOM 3760 C CA . ASP A 1 477 ? -0.173 -13.002 -10.485 1.00 93.56 477 ASP A CA 1
ATOM 3761 C C . ASP A 1 477 ? 0.401 -12.238 -11.683 1.00 93.56 477 ASP A C 1
ATOM 3763 O O . ASP A 1 477 ? 1.607 -12.173 -11.902 1.00 93.56 477 ASP A O 1
ATOM 3767 N N . TRP A 1 478 ? -0.495 -11.624 -12.452 1.00 91.75 478 TRP A N 1
ATOM 3768 C CA . TRP A 1 478 ? -0.183 -10.826 -13.644 1.00 91.75 478 TRP A CA 1
ATOM 3769 C C . TRP A 1 478 ? 0.809 -9.673 -13.392 1.00 91.75 478 TRP A C 1
ATOM 3771 O O . TRP A 1 478 ? 1.471 -9.220 -14.321 1.00 91.75 478 TRP A O 1
ATOM 3781 N N . ARG A 1 479 ? 0.969 -9.217 -12.140 1.00 94.25 479 ARG A N 1
ATOM 3782 C CA . ARG A 1 479 ? 1.961 -8.185 -11.786 1.00 94.25 479 ARG A CA 1
ATOM 3783 C C . ARG A 1 479 ? 3.395 -8.672 -11.984 1.00 94.25 479 ARG A C 1
ATOM 3785 O O . ARG A 1 479 ? 4.300 -7.855 -12.128 1.00 94.25 479 ARG A O 1
ATOM 3792 N N . VAL A 1 480 ? 3.615 -9.989 -11.956 1.00 94.75 480 VAL A N 1
ATOM 3793 C CA . VAL A 1 480 ? 4.916 -10.589 -12.270 1.00 94.75 480 VAL A CA 1
ATOM 3794 C C . VAL A 1 480 ? 5.263 -10.339 -13.729 1.00 94.75 480 VAL A C 1
ATOM 3796 O O . VAL A 1 480 ? 6.378 -9.912 -14.008 1.00 94.75 480 VAL A O 1
ATOM 3799 N N . ASP A 1 481 ? 4.311 -10.522 -14.641 1.00 93.75 481 ASP A N 1
ATOM 3800 C CA . ASP A 1 481 ? 4.529 -10.263 -16.066 1.00 93.75 481 ASP A CA 1
ATOM 3801 C C . ASP A 1 481 ? 4.842 -8.781 -16.309 1.00 93.75 481 ASP A C 1
ATOM 3803 O O . ASP A 1 481 ? 5.826 -8.461 -16.976 1.00 93.75 481 ASP A O 1
ATOM 3807 N N . GLU A 1 482 ? 4.083 -7.876 -15.681 1.00 93.81 482 GLU A N 1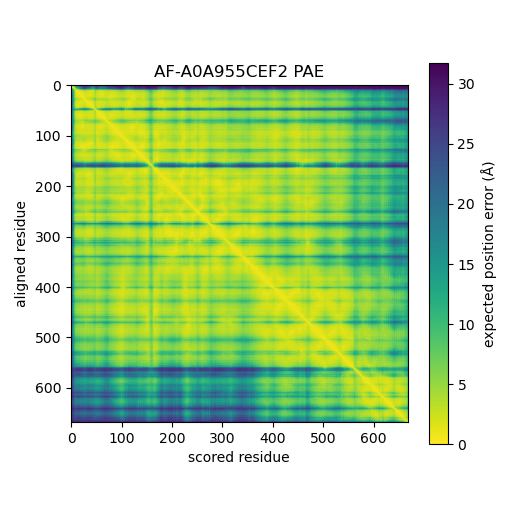
ATOM 3808 C CA . GLU A 1 482 ? 4.346 -6.433 -15.764 1.00 93.81 482 GLU A CA 1
ATOM 3809 C C . GLU A 1 482 ? 5.722 -6.046 -15.215 1.00 93.81 482 GLU A C 1
ATOM 3811 O O . GLU A 1 482 ? 6.386 -5.167 -15.765 1.00 93.81 482 GLU A O 1
ATOM 3816 N N . LEU A 1 483 ? 6.168 -6.690 -14.132 1.00 96.38 483 LEU A N 1
ATOM 3817 C CA . LEU A 1 483 ? 7.494 -6.453 -13.574 1.00 96.38 483 LEU A CA 1
ATOM 3818 C C . LEU A 1 483 ? 8.595 -6.929 -14.529 1.00 96.38 483 LEU A C 1
ATOM 3820 O O . LEU A 1 483 ? 9.584 -6.219 -14.696 1.00 96.38 483 LEU A O 1
ATOM 3824 N N . ILE A 1 484 ? 8.431 -8.096 -15.159 1.00 95.69 484 ILE A N 1
ATOM 3825 C CA . ILE A 1 484 ? 9.391 -8.614 -16.144 1.00 95.69 484 ILE A CA 1
ATOM 3826 C C . ILE A 1 484 ? 9.485 -7.649 -17.332 1.00 95.69 484 ILE A C 1
ATOM 3828 O O . ILE A 1 484 ? 10.587 -7.257 -17.710 1.00 95.69 484 ILE A O 1
ATOM 3832 N N . GLU A 1 485 ? 8.345 -7.215 -17.876 1.00 94.69 485 GLU A N 1
ATOM 3833 C CA . GLU A 1 485 ? 8.294 -6.236 -18.970 1.00 94.69 485 GLU A CA 1
ATOM 3834 C C . GLU A 1 485 ? 8.918 -4.891 -18.590 1.00 94.69 485 GLU A C 1
ATOM 3836 O O . GLU A 1 485 ? 9.580 -4.254 -19.410 1.00 94.69 485 GLU A O 1
ATOM 3841 N N . LEU A 1 486 ? 8.707 -4.440 -17.352 1.00 96.31 486 LEU A N 1
ATOM 3842 C CA . LEU A 1 486 ? 9.310 -3.213 -16.853 1.00 96.31 486 LEU A CA 1
ATOM 3843 C C . LEU A 1 486 ? 10.834 -3.337 -16.771 1.00 96.31 486 LEU A C 1
ATOM 3845 O O . LEU A 1 486 ? 11.547 -2.442 -17.216 1.00 96.31 486 LEU A O 1
ATOM 3849 N N . VAL A 1 487 ? 11.336 -4.433 -16.199 1.00 97.12 487 VAL A N 1
ATOM 3850 C CA . VAL A 1 487 ? 12.778 -4.664 -16.041 1.00 97.12 487 VAL A CA 1
ATOM 3851 C C . VAL A 1 487 ? 13.459 -4.777 -17.400 1.00 97.12 487 VAL A C 1
ATOM 3853 O O . VAL A 1 487 ? 14.509 -4.172 -17.594 1.00 97.12 487 VAL A O 1
ATOM 3856 N N . GLU A 1 488 ? 12.848 -5.480 -18.351 1.00 95.19 488 GLU A N 1
ATOM 3857 C CA . GLU A 1 488 ? 13.326 -5.563 -19.732 1.00 95.19 488 GLU A CA 1
ATOM 3858 C C . GLU A 1 488 ? 13.471 -4.173 -20.368 1.00 95.19 488 GLU A C 1
ATOM 3860 O O . GLU A 1 488 ? 14.547 -3.839 -20.855 1.00 95.19 488 GLU A O 1
ATOM 3865 N N . GLN A 1 489 ? 12.451 -3.312 -20.262 1.00 95.25 489 GLN A N 1
ATOM 3866 C CA . GLN A 1 489 ? 12.512 -1.936 -20.778 1.00 95.25 489 GLN A CA 1
ATOM 3867 C C . GLN A 1 489 ? 13.619 -1.096 -20.125 1.00 95.25 489 GLN A C 1
ATOM 3869 O O . GLN A 1 489 ? 14.260 -0.286 -20.793 1.00 95.25 489 GLN A O 1
ATOM 3874 N N . VAL A 1 490 ? 13.867 -1.276 -18.825 1.00 97.00 490 VAL A N 1
ATOM 3875 C CA . VAL A 1 490 ? 14.949 -0.570 -18.119 1.00 97.00 490 VAL A CA 1
ATOM 3876 C C . VAL A 1 490 ? 16.324 -1.057 -18.583 1.00 97.00 490 VAL A C 1
ATOM 3878 O O . VAL A 1 490 ? 17.220 -0.238 -18.799 1.00 97.00 490 VAL A O 1
ATOM 3881 N N . LEU A 1 491 ? 16.496 -2.371 -18.760 1.00 95.81 491 LEU A N 1
ATOM 3882 C CA . LEU A 1 491 ? 17.731 -2.959 -19.287 1.00 95.81 491 LEU A CA 1
ATOM 3883 C C . LEU A 1 491 ? 17.994 -2.488 -20.722 1.00 95.81 491 LEU A C 1
ATOM 3885 O O . LEU A 1 491 ? 19.114 -2.090 -21.036 1.00 95.81 491 LEU A O 1
ATOM 3889 N N . ASP A 1 492 ? 16.958 -2.457 -21.558 1.00 92.81 492 ASP A N 1
ATOM 3890 C CA . ASP A 1 492 ? 17.022 -1.967 -22.934 1.00 92.81 492 ASP A CA 1
ATOM 3891 C C . ASP A 1 492 ? 17.391 -0.482 -23.009 1.00 92.81 492 ASP A C 1
ATOM 3893 O O . ASP A 1 492 ? 18.235 -0.093 -23.820 1.00 92.81 492 ASP A O 1
ATOM 3897 N N . LEU A 1 493 ? 16.808 0.354 -22.145 1.00 94.94 493 LEU A N 1
ATOM 3898 C CA . LEU A 1 493 ? 17.166 1.769 -22.042 1.00 94.94 493 LEU A CA 1
ATOM 3899 C C . LEU A 1 493 ? 18.644 1.941 -21.666 1.00 94.94 493 LEU A C 1
ATOM 3901 O O . LEU A 1 493 ? 19.341 2.749 -22.280 1.00 94.94 493 LEU A O 1
ATOM 3905 N N . ALA A 1 494 ? 19.132 1.182 -20.683 1.00 95.94 494 ALA A N 1
ATOM 3906 C CA . ALA A 1 494 ? 20.531 1.232 -20.269 1.00 95.94 494 ALA A CA 1
ATOM 3907 C C . ALA A 1 494 ? 21.483 0.726 -21.370 1.00 95.94 494 ALA A C 1
ATOM 3909 O O . ALA A 1 494 ? 22.521 1.343 -21.606 1.00 95.94 494 ALA A O 1
ATOM 3910 N N . ALA A 1 495 ? 21.117 -0.339 -22.091 1.00 93.25 495 ALA A N 1
ATOM 3911 C CA . ALA A 1 495 ? 21.878 -0.847 -23.234 1.00 93.25 495 ALA A CA 1
ATOM 3912 C C . ALA A 1 495 ? 21.957 0.181 -24.376 1.00 93.25 495 ALA A C 1
ATOM 3914 O O . ALA A 1 495 ? 23.031 0.402 -24.945 1.00 93.25 495 ALA A O 1
ATOM 3915 N N . ARG A 1 496 ? 20.841 0.859 -24.675 1.00 92.44 496 ARG A N 1
ATOM 3916 C CA . ARG A 1 496 ? 20.797 1.953 -25.652 1.00 92.44 496 ARG A CA 1
ATOM 3917 C C . ARG A 1 496 ? 21.681 3.121 -25.220 1.00 92.44 496 ARG A C 1
ATOM 3919 O O . ARG A 1 496 ? 22.530 3.551 -25.989 1.00 92.44 496 ARG A O 1
ATOM 3926 N N . ALA A 1 497 ? 21.546 3.588 -23.979 1.00 93.81 497 ALA A N 1
ATOM 3927 C CA . ALA A 1 497 ? 22.353 4.689 -23.453 1.00 93.81 497 ALA A CA 1
ATOM 3928 C C . ALA A 1 497 ? 23.861 4.373 -23.476 1.00 93.81 497 ALA A C 1
ATOM 3930 O O . ALA A 1 497 ? 24.671 5.242 -23.797 1.00 93.81 497 ALA A O 1
ATOM 3931 N N . TRP A 1 498 ? 24.238 3.123 -23.185 1.00 94.19 498 TRP A N 1
ATOM 3932 C CA . TRP A 1 498 ? 25.627 2.676 -23.275 1.00 94.19 498 TRP A CA 1
ATOM 3933 C C . TRP A 1 498 ? 26.129 2.726 -24.723 1.00 94.19 498 TRP A C 1
ATOM 3935 O O . TRP A 1 498 ? 27.190 3.292 -24.984 1.00 94.19 498 TRP A O 1
ATOM 3945 N N . SER A 1 499 ? 25.338 2.217 -25.667 1.00 90.44 499 SER A N 1
ATOM 3946 C CA . SER A 1 499 ? 25.669 2.234 -27.098 1.00 90.44 499 SER A CA 1
ATOM 3947 C C . SER A 1 499 ? 25.938 3.659 -27.603 1.00 90.44 499 SER A C 1
ATOM 3949 O O . SER A 1 499 ? 26.963 3.905 -28.233 1.00 90.44 499 SER A O 1
ATOM 3951 N N . GLU A 1 500 ? 25.082 4.613 -27.236 1.00 89.94 500 GLU A N 1
ATOM 3952 C CA . GLU A 1 500 ? 25.232 6.030 -27.595 1.00 89.94 500 GLU A CA 1
ATOM 3953 C C . GLU A 1 500 ? 26.465 6.677 -26.946 1.00 89.94 500 GLU A C 1
ATOM 3955 O O . GLU A 1 500 ? 27.219 7.385 -27.610 1.00 89.94 500 GLU A O 1
ATOM 3960 N N . SER A 1 501 ? 26.740 6.387 -25.667 1.00 91.25 501 SER A N 1
ATOM 3961 C CA . SER A 1 501 ? 27.950 6.894 -24.994 1.00 91.25 501 SER A CA 1
ATOM 3962 C C . SER A 1 501 ? 29.245 6.391 -25.646 1.00 91.25 501 SER A C 1
ATOM 3964 O O . SER A 1 501 ? 30.216 7.138 -25.769 1.00 91.25 501 SER A O 1
ATOM 3966 N N . ALA A 1 502 ? 29.238 5.146 -26.131 1.00 89.88 502 ALA A N 1
ATOM 3967 C CA . ALA A 1 502 ? 30.364 4.547 -26.832 1.00 89.88 502 ALA A CA 1
ATOM 3968 C C . ALA A 1 502 ? 30.542 5.128 -28.245 1.00 89.88 502 ALA A C 1
ATOM 3970 O O . ALA A 1 502 ? 31.671 5.323 -28.695 1.00 89.88 502 ALA A O 1
ATOM 3971 N N . ALA A 1 503 ? 29.441 5.453 -28.930 1.00 87.12 503 ALA A N 1
ATOM 3972 C CA . ALA A 1 503 ? 29.457 6.074 -30.252 1.00 87.12 503 ALA A CA 1
ATOM 3973 C C . ALA A 1 503 ? 30.049 7.499 -30.252 1.00 87.12 503 ALA A C 1
ATOM 3975 O O . ALA A 1 503 ? 30.554 7.945 -31.285 1.00 87.12 503 ALA A O 1
ATOM 3976 N N . ILE A 1 504 ? 30.057 8.190 -29.104 1.00 88.75 504 ILE A N 1
ATOM 3977 C CA . ILE A 1 504 ? 30.714 9.499 -28.918 1.00 88.75 504 ILE A CA 1
ATOM 3978 C C . ILE A 1 504 ? 32.083 9.431 -28.206 1.00 88.75 504 ILE A C 1
ATOM 3980 O O . ILE A 1 504 ? 32.681 10.479 -27.974 1.00 88.75 504 ILE A O 1
ATOM 3984 N N . ASP A 1 505 ? 32.577 8.229 -27.875 1.00 88.31 505 ASP A N 1
ATOM 3985 C CA . ASP A 1 505 ? 33.835 7.966 -27.138 1.00 88.31 505 ASP A CA 1
ATOM 3986 C C . ASP A 1 505 ? 33.932 8.687 -25.769 1.00 88.31 505 ASP A C 1
ATOM 3988 O O . ASP A 1 505 ? 35.010 9.107 -25.338 1.00 88.31 505 ASP A O 1
ATOM 3992 N N . ASP A 1 506 ? 32.808 8.811 -25.048 1.00 89.56 506 ASP A N 1
ATOM 3993 C CA . ASP A 1 506 ? 32.768 9.342 -23.675 1.00 89.56 506 ASP A CA 1
ATOM 3994 C C . ASP A 1 506 ? 33.032 8.228 -22.647 1.00 89.56 506 ASP A C 1
ATOM 3996 O O . ASP A 1 506 ? 32.121 7.633 -22.067 1.00 89.56 506 ASP A O 1
ATOM 4000 N N . ALA A 1 507 ? 34.314 7.930 -22.419 1.00 90.12 507 ALA A N 1
ATOM 4001 C CA . ALA A 1 507 ? 34.732 6.843 -21.531 1.00 90.12 507 ALA A CA 1
ATOM 4002 C C . ALA A 1 507 ? 34.217 6.954 -20.071 1.00 90.12 507 ALA A C 1
ATOM 4004 O O . ALA A 1 507 ? 33.839 5.922 -19.495 1.00 90.12 507 ALA A O 1
ATOM 4005 N N . PRO A 1 508 ? 34.189 8.142 -19.423 1.00 93.44 508 PRO A N 1
ATOM 4006 C CA . PRO A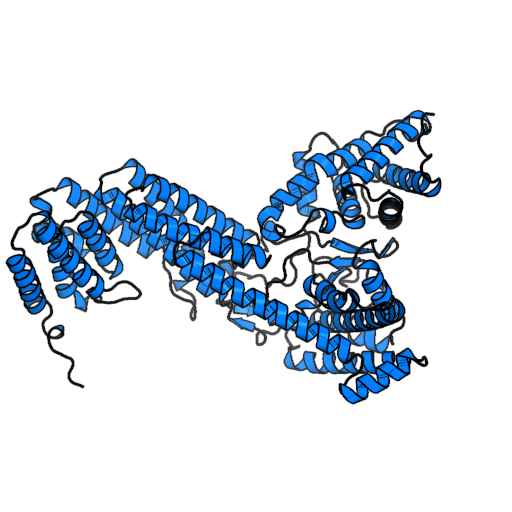 1 508 ? 33.564 8.300 -18.108 1.00 93.44 508 PRO A CA 1
ATOM 4007 C C . PRO A 1 508 ? 32.091 7.883 -18.080 1.00 93.44 508 PRO A C 1
ATOM 4009 O O . PRO A 1 508 ? 31.680 7.140 -17.181 1.00 93.44 508 PRO A O 1
ATOM 4012 N N . LEU A 1 509 ? 31.304 8.334 -19.057 1.00 92.00 509 LEU A N 1
ATOM 4013 C CA . LEU A 1 509 ? 29.876 8.049 -19.111 1.00 92.00 509 LEU A CA 1
ATOM 4014 C C . LEU A 1 509 ? 29.596 6.588 -19.474 1.00 92.00 509 LEU A C 1
ATOM 4016 O O . LEU A 1 509 ? 28.756 5.946 -18.841 1.00 92.00 509 LEU A O 1
ATOM 4020 N N . GLU A 1 510 ? 30.379 6.036 -20.401 1.00 92.56 510 GLU A N 1
ATOM 4021 C CA . GLU A 1 510 ? 30.376 4.617 -20.761 1.00 92.56 510 GLU A CA 1
ATOM 4022 C C . GLU A 1 510 ? 30.585 3.731 -19.516 1.00 92.56 510 GLU A C 1
ATOM 4024 O O . GLU A 1 510 ? 29.840 2.780 -19.255 1.00 92.56 510 GLU A O 1
ATOM 4029 N N . THR A 1 511 ? 31.556 4.095 -18.672 1.00 94.38 511 THR A N 1
ATOM 4030 C CA . THR A 1 511 ? 31.851 3.386 -17.416 1.00 94.38 511 THR A CA 1
ATOM 4031 C C . THR A 1 511 ? 30.696 3.492 -16.416 1.00 94.38 511 THR A C 1
ATOM 4033 O O . THR A 1 511 ? 30.361 2.514 -15.740 1.00 94.38 511 THR A O 1
ATOM 4036 N N . ARG A 1 512 ? 30.056 4.664 -16.309 1.00 95.19 512 ARG A N 1
ATOM 4037 C CA . ARG A 1 512 ? 28.914 4.864 -15.405 1.00 95.19 512 ARG A CA 1
ATOM 4038 C C . ARG A 1 512 ? 27.713 4.017 -15.833 1.00 95.19 512 ARG A C 1
ATOM 4040 O O . ARG A 1 512 ? 27.170 3.289 -15.003 1.00 95.19 512 ARG A O 1
ATOM 4047 N N . ILE A 1 513 ? 27.326 4.068 -17.109 1.00 94.56 513 ILE A N 1
ATOM 4048 C CA . ILE A 1 513 ? 26.142 3.359 -17.620 1.00 94.56 513 ILE A CA 1
ATOM 4049 C C . ILE A 1 513 ? 26.356 1.842 -17.596 1.00 94.56 513 ILE A C 1
ATOM 4051 O O . ILE A 1 513 ? 25.477 1.112 -17.136 1.00 94.56 513 ILE A O 1
ATOM 4055 N N . SER A 1 514 ? 27.531 1.357 -18.006 1.00 95.31 514 SER A N 1
ATOM 4056 C CA . SER A 1 514 ? 27.855 -0.076 -17.940 1.00 95.31 514 SER A CA 1
ATOM 4057 C C . SER A 1 514 ? 27.808 -0.621 -16.510 1.00 95.31 514 SER A C 1
ATOM 4059 O O . SER A 1 514 ? 27.289 -1.715 -16.289 1.00 95.31 514 SER A O 1
ATOM 4061 N N . THR A 1 515 ? 28.259 0.159 -15.520 1.00 96.25 515 THR A N 1
ATOM 4062 C CA . THR A 1 515 ? 28.160 -0.205 -14.096 1.00 96.25 515 THR A CA 1
ATOM 4063 C C . THR A 1 515 ? 26.702 -0.306 -13.633 1.00 96.25 515 THR A C 1
ATOM 4065 O O . THR A 1 515 ? 26.359 -1.210 -12.868 1.00 96.25 515 THR A O 1
ATOM 4068 N N . ILE A 1 516 ? 25.830 0.597 -14.096 1.00 95.12 516 ILE A N 1
ATOM 4069 C CA . ILE A 1 516 ? 24.391 0.548 -13.798 1.00 95.12 516 ILE A CA 1
ATOM 4070 C C . ILE A 1 516 ? 23.762 -0.706 -14.421 1.00 95.12 516 ILE A C 1
ATOM 4072 O O . ILE A 1 516 ? 23.085 -1.459 -13.719 1.00 95.12 516 ILE A O 1
ATOM 4076 N N . LEU A 1 517 ? 24.021 -0.971 -15.707 1.00 95.88 517 LEU A N 1
ATOM 4077 C CA . LEU A 1 517 ? 23.479 -2.139 -16.408 1.00 95.88 517 LEU A CA 1
ATOM 4078 C C . LEU A 1 517 ? 23.942 -3.457 -15.771 1.00 95.88 517 LEU A C 1
ATOM 4080 O O . LEU A 1 517 ? 23.129 -4.346 -15.538 1.00 95.88 517 LEU A O 1
ATOM 4084 N N . ASP A 1 518 ? 25.225 -3.568 -15.430 1.00 96.12 518 ASP A N 1
ATOM 4085 C CA . ASP A 1 518 ? 25.792 -4.731 -14.741 1.00 96.12 518 ASP A CA 1
ATOM 4086 C C . ASP A 1 518 ? 25.142 -4.963 -13.364 1.00 96.12 518 ASP A C 1
ATOM 4088 O O . ASP A 1 518 ? 24.777 -6.092 -13.020 1.00 96.12 518 ASP A O 1
ATOM 4092 N N . ARG A 1 519 ? 24.912 -3.893 -12.589 1.00 95.81 519 ARG A N 1
ATOM 4093 C CA . ARG A 1 519 ? 24.204 -3.974 -11.303 1.00 95.81 519 ARG A CA 1
ATOM 4094 C C . ARG A 1 519 ? 22.763 -4.457 -11.476 1.00 95.81 519 ARG A C 1
ATOM 4096 O O . ARG A 1 519 ? 22.327 -5.321 -10.711 1.00 95.81 519 ARG A O 1
ATOM 4103 N N . LEU A 1 520 ? 22.034 -3.920 -12.455 1.00 96.19 520 LEU A N 1
ATOM 4104 C CA . LEU A 1 520 ? 20.655 -4.314 -12.756 1.00 96.19 520 LEU A CA 1
ATOM 4105 C C . LEU A 1 520 ? 20.572 -5.771 -13.224 1.00 96.19 520 LEU A C 1
ATOM 4107 O O . LEU A 1 520 ? 19.738 -6.523 -12.716 1.00 96.19 520 LEU A O 1
ATOM 4111 N N . ALA A 1 521 ? 21.473 -6.190 -14.117 1.00 95.88 521 ALA A N 1
ATOM 4112 C CA . ALA A 1 521 ? 21.501 -7.548 -14.645 1.00 95.88 521 ALA A CA 1
ATOM 4113 C C . ALA A 1 521 ? 21.763 -8.585 -13.548 1.00 95.88 521 ALA A C 1
ATOM 4115 O O . ALA A 1 521 ? 20.970 -9.509 -13.351 1.00 95.88 521 ALA A O 1
ATOM 4116 N N . ARG A 1 522 ? 22.805 -8.364 -12.735 1.00 95.56 522 ARG A N 1
ATOM 4117 C CA . ARG A 1 522 ? 23.102 -9.221 -11.578 1.00 95.56 522 ARG A CA 1
ATOM 4118 C C . ARG A 1 522 ? 21.978 -9.231 -10.554 1.00 95.56 522 ARG A C 1
ATOM 4120 O O . ARG A 1 522 ? 21.759 -10.247 -9.902 1.00 95.56 522 ARG A O 1
ATOM 4127 N N . TRP A 1 523 ? 21.301 -8.101 -10.348 1.00 94.69 523 TRP A N 1
ATOM 4128 C CA . TRP A 1 523 ? 20.183 -8.030 -9.414 1.00 94.69 523 TRP A CA 1
ATOM 4129 C C . TRP A 1 523 ? 19.016 -8.911 -9.876 1.00 94.69 523 TRP A C 1
ATOM 4131 O O . TRP A 1 523 ? 18.503 -9.670 -9.047 1.00 94.69 523 TRP A O 1
ATOM 4141 N N . TRP A 1 524 ? 18.649 -8.828 -11.159 1.00 95.56 524 TRP A N 1
ATOM 4142 C CA . TRP A 1 524 ? 17.500 -9.519 -11.744 1.00 95.56 524 TRP A CA 1
ATOM 4143 C C . TRP A 1 524 ? 17.695 -11.032 -11.882 1.00 95.56 524 TRP A C 1
ATOM 4145 O O . TRP A 1 524 ? 16.822 -11.806 -11.489 1.00 95.56 524 TRP A O 1
ATOM 4155 N N . ASP A 1 525 ? 18.852 -11.480 -12.372 1.00 93.81 525 ASP A N 1
ATOM 4156 C CA . ASP A 1 525 ? 19.056 -12.900 -12.697 1.00 93.81 525 ASP A CA 1
ATOM 4157 C C . ASP A 1 525 ? 19.021 -13.825 -11.465 1.00 93.81 525 ASP A C 1
ATOM 4159 O O . ASP A 1 525 ? 18.792 -15.030 -11.585 1.00 93.81 525 ASP A O 1
ATOM 4163 N N . ARG A 1 526 ? 19.127 -13.268 -10.250 1.00 91.44 526 ARG A N 1
ATOM 4164 C CA . ARG A 1 526 ? 18.927 -14.000 -8.982 1.00 91.44 526 ARG A CA 1
ATOM 4165 C C . ARG A 1 526 ? 17.520 -14.582 -8.834 1.00 91.44 526 ARG A C 1
ATOM 4167 O O . ARG A 1 526 ? 17.349 -15.540 -8.085 1.00 91.44 526 ARG A O 1
ATOM 4174 N N . TYR A 1 527 ? 16.534 -14.020 -9.531 1.00 89.69 527 TYR A N 1
ATOM 4175 C CA . TYR A 1 527 ? 15.133 -14.437 -9.462 1.00 89.69 527 TYR A CA 1
ATOM 4176 C C . TYR A 1 527 ? 14.759 -15.486 -10.519 1.00 89.69 527 TYR A C 1
ATOM 4178 O O . TYR A 1 527 ? 13.601 -15.881 -10.596 1.00 89.69 527 TYR A O 1
ATOM 4186 N N . ALA A 1 528 ? 15.724 -15.948 -11.325 1.00 85.69 528 ALA A N 1
ATOM 4187 C CA . ALA A 1 528 ? 15.617 -17.114 -12.207 1.00 85.69 528 ALA A CA 1
ATOM 4188 C C . ALA A 1 528 ? 14.360 -17.168 -13.106 1.00 85.69 528 ALA A C 1
ATOM 4190 O O . ALA A 1 528 ? 13.854 -18.255 -13.395 1.00 85.69 528 ALA A O 1
ATOM 4191 N N . SER A 1 529 ? 13.876 -16.018 -13.591 1.00 87.94 529 SER A N 1
ATOM 4192 C CA . SER A 1 529 ? 12.668 -15.934 -14.435 1.00 87.94 529 SER A CA 1
ATOM 4193 C C . SER A 1 529 ? 12.731 -16.832 -15.675 1.00 87.94 529 SER A C 1
ATOM 4195 O O . SER A 1 529 ? 11.747 -17.478 -16.020 1.00 87.94 529 SER A O 1
ATOM 4197 N N . ALA A 1 530 ? 13.912 -16.988 -16.277 1.00 86.50 530 ALA A N 1
ATOM 4198 C CA . ALA A 1 530 ? 14.137 -17.869 -17.422 1.00 86.50 530 ALA A CA 1
ATOM 4199 C C . ALA A 1 530 ? 14.003 -19.379 -17.133 1.00 86.50 530 ALA A C 1
ATOM 4201 O O . ALA A 1 530 ? 13.910 -20.168 -18.070 1.00 86.50 530 ALA A O 1
ATOM 4202 N N . SER A 1 531 ? 14.029 -19.796 -15.864 1.00 86.75 531 SER A N 1
ATOM 4203 C CA . SER A 1 531 ? 13.985 -21.215 -15.472 1.00 86.75 531 SER A CA 1
ATOM 4204 C C . SER A 1 531 ? 12.585 -21.698 -15.083 1.00 86.75 531 SER A C 1
ATOM 4206 O O . SER A 1 531 ? 12.378 -22.900 -14.915 1.00 86.75 531 SER A O 1
ATOM 4208 N N . VAL A 1 532 ? 11.622 -20.788 -14.916 1.00 88.19 532 VAL A N 1
ATOM 4209 C CA . VAL A 1 532 ? 10.273 -21.118 -14.445 1.00 88.19 532 VAL A CA 1
ATOM 4210 C C . VAL A 1 532 ? 9.334 -21.303 -15.635 1.00 88.19 532 VAL A C 1
ATOM 4212 O O . VAL A 1 532 ? 9.173 -20.424 -16.477 1.00 88.19 532 VAL A O 1
ATOM 4215 N N . THR A 1 533 ? 8.688 -22.467 -15.711 1.00 86.50 533 THR A N 1
ATOM 4216 C CA . THR A 1 533 ? 7.721 -22.761 -16.779 1.00 86.50 533 THR A CA 1
ATOM 4217 C C . THR A 1 533 ? 6.465 -21.904 -16.619 1.00 86.50 533 THR A C 1
ATOM 4219 O O . THR A 1 533 ? 5.918 -21.820 -15.524 1.00 86.50 533 THR A O 1
ATOM 4222 N N . GLY A 1 534 ? 5.980 -21.314 -17.714 1.00 82.69 534 GLY A N 1
ATOM 4223 C CA . GLY A 1 534 ? 4.776 -20.472 -17.711 1.00 82.69 534 GLY A CA 1
ATOM 4224 C C . GLY A 1 534 ? 5.026 -19.004 -17.353 1.00 82.69 534 GLY A C 1
ATOM 4225 O O . GLY A 1 534 ? 4.075 -18.233 -17.321 1.00 82.69 534 GLY A O 1
ATOM 4226 N N . VAL A 1 535 ? 6.285 -18.619 -17.130 1.00 89.75 535 VAL A N 1
ATOM 4227 C CA . VAL A 1 535 ? 6.715 -17.235 -16.887 1.00 89.75 535 VAL A CA 1
ATOM 4228 C C . VAL A 1 535 ? 7.468 -16.714 -18.113 1.00 89.75 535 VAL A C 1
ATOM 4230 O O . VAL A 1 535 ? 8.164 -17.479 -18.787 1.00 89.75 535 VAL A O 1
ATOM 4233 N N . LYS A 1 536 ? 7.339 -15.415 -18.421 1.00 88.06 536 LYS A N 1
ATOM 4234 C CA . LYS A 1 536 ? 8.105 -14.778 -19.503 1.00 88.06 536 LYS A CA 1
ATOM 4235 C C . LYS A 1 536 ? 9.611 -14.915 -19.232 1.00 88.06 536 LYS A C 1
ATOM 4237 O O . LYS A 1 536 ? 10.101 -14.538 -18.169 1.00 88.06 536 LYS A O 1
ATOM 4242 N N . ARG A 1 537 ? 10.352 -15.445 -20.211 1.00 89.94 537 ARG A N 1
ATOM 4243 C CA . ARG A 1 537 ? 11.810 -15.605 -20.129 1.00 89.94 537 ARG A CA 1
ATOM 4244 C C . ARG A 1 537 ? 12.488 -14.238 -20.215 1.00 89.94 537 ARG A C 1
ATOM 4246 O O . ARG A 1 537 ? 12.324 -13.551 -21.216 1.00 89.94 537 ARG A O 1
ATOM 4253 N N . LEU A 1 538 ? 13.321 -13.911 -19.230 1.00 91.44 538 LEU A N 1
ATOM 4254 C CA . LEU A 1 538 ? 14.239 -12.774 -19.282 1.00 91.44 538 LEU A CA 1
ATOM 4255 C C . LEU A 1 538 ? 15.577 -13.165 -18.645 1.00 91.44 538 LEU A C 1
ATOM 4257 O O . LEU A 1 538 ? 15.619 -13.530 -17.472 1.00 91.44 538 LEU A O 1
ATOM 4261 N N . VAL A 1 539 ? 16.663 -13.086 -19.414 1.00 91.88 539 VAL A N 1
ATOM 4262 C CA . VAL A 1 539 ? 18.035 -13.268 -18.916 1.00 91.88 539 VAL A CA 1
ATOM 4263 C C . VAL A 1 539 ? 18.755 -11.940 -19.080 1.00 91.88 539 VAL A C 1
ATOM 4265 O O . VAL A 1 539 ? 19.147 -11.563 -20.183 1.00 91.88 539 VAL A O 1
ATOM 4268 N N . ALA A 1 540 ? 18.906 -11.199 -17.989 1.00 93.25 540 ALA A N 1
ATOM 4269 C CA . ALA A 1 540 ? 19.452 -9.852 -18.053 1.00 93.25 540 ALA A CA 1
ATOM 4270 C C . ALA A 1 540 ? 20.946 -9.852 -18.414 1.00 93.25 540 ALA A C 1
ATOM 4272 O O . ALA A 1 540 ? 21.417 -8.942 -19.098 1.00 93.25 540 ALA A O 1
ATOM 4273 N N . GLN A 1 541 ? 21.682 -10.902 -18.034 1.00 91.69 541 GLN A N 1
ATOM 4274 C CA . GLN A 1 541 ? 23.072 -11.099 -18.442 1.00 91.69 541 GLN A CA 1
ATOM 4275 C C . GLN A 1 541 ? 23.240 -11.192 -19.970 1.00 91.69 541 GLN A C 1
ATOM 4277 O O . GLN A 1 541 ? 24.240 -10.704 -20.492 1.00 91.69 541 GLN A O 1
ATOM 4282 N N . GLU A 1 542 ? 22.281 -11.773 -20.702 1.00 89.62 542 GLU A N 1
ATOM 4283 C CA . GLU A 1 542 ? 22.333 -11.849 -22.175 1.00 89.62 542 GLU A CA 1
ATOM 4284 C C . GLU A 1 542 ? 22.245 -10.449 -22.800 1.00 89.62 542 GLU A C 1
ATOM 4286 O O . GLU A 1 542 ? 23.007 -10.127 -23.716 1.00 89.62 542 GLU A O 1
ATOM 4291 N N . ILE A 1 543 ? 21.386 -9.584 -22.245 1.00 89.69 543 ILE A N 1
ATOM 4292 C CA . ILE A 1 543 ? 21.261 -8.179 -22.662 1.00 89.69 543 ILE A CA 1
ATOM 4293 C C . ILE A 1 543 ? 22.559 -7.419 -22.363 1.00 89.69 543 ILE A C 1
ATOM 4295 O O . ILE A 1 543 ? 23.068 -6.717 -23.235 1.00 89.69 543 ILE A O 1
ATOM 4299 N N . GLN A 1 544 ? 23.144 -7.590 -21.172 1.00 92.50 544 GLN A N 1
ATOM 4300 C CA . GLN A 1 544 ? 24.411 -6.939 -20.816 1.00 92.50 544 GLN A CA 1
ATOM 4301 C C . GLN A 1 544 ? 25.562 -7.357 -21.745 1.00 92.50 544 GLN A C 1
ATOM 4303 O O . GLN A 1 544 ? 26.325 -6.504 -22.199 1.00 92.50 544 GLN A O 1
ATOM 4308 N N . VAL A 1 545 ? 25.706 -8.658 -22.025 1.00 89.31 545 VAL A N 1
ATOM 4309 C CA . VAL A 1 545 ? 26.763 -9.171 -22.913 1.00 89.31 545 VAL A CA 1
ATOM 4310 C C . VAL A 1 545 ? 26.586 -8.618 -24.325 1.00 89.31 545 VAL A C 1
ATOM 4312 O O . VAL A 1 545 ? 27.554 -8.127 -24.906 1.00 89.31 545 VAL A O 1
ATOM 4315 N N . SER A 1 546 ? 25.353 -8.623 -24.835 1.00 87.44 546 SER A N 1
ATOM 4316 C CA . SER A 1 546 ? 25.028 -8.041 -26.141 1.00 87.44 546 SER A CA 1
ATOM 4317 C C . SER A 1 546 ? 25.366 -6.547 -26.185 1.00 87.44 546 SER A C 1
ATOM 4319 O O . SER A 1 546 ? 26.050 -6.098 -27.101 1.00 87.44 546 SER A O 1
ATOM 4321 N N . ALA A 1 547 ? 24.974 -5.781 -25.162 1.00 89.44 547 ALA A N 1
ATOM 4322 C CA . ALA A 1 547 ? 25.261 -4.350 -25.065 1.00 89.44 547 ALA A CA 1
ATOM 4323 C C . ALA A 1 547 ? 26.768 -4.051 -25.025 1.00 89.44 547 ALA A C 1
ATOM 4325 O O . ALA A 1 547 ? 27.225 -3.124 -25.686 1.00 89.44 547 ALA A O 1
ATOM 4326 N N . ASN A 1 548 ? 27.557 -4.866 -24.319 1.00 90.38 548 ASN A N 1
ATOM 4327 C CA . ASN A 1 548 ? 29.013 -4.728 -24.267 1.00 90.38 548 ASN A CA 1
ATOM 4328 C C . ASN A 1 548 ? 29.671 -4.932 -25.644 1.00 90.38 548 ASN A C 1
ATOM 4330 O O . ASN A 1 548 ? 30.587 -4.198 -26.015 1.00 90.38 548 ASN A O 1
ATOM 4334 N N . LEU A 1 549 ? 29.203 -5.922 -26.414 1.00 87.88 549 LEU A N 1
ATOM 4335 C CA . LEU A 1 549 ? 29.684 -6.163 -27.778 1.00 87.88 549 LEU A CA 1
ATOM 4336 C C . LEU A 1 549 ? 29.348 -4.989 -28.704 1.00 87.88 549 LEU A C 1
ATOM 4338 O O . LEU A 1 549 ? 30.210 -4.519 -29.450 1.00 87.88 549 LEU A O 1
ATOM 4342 N N . VAL A 1 550 ? 28.112 -4.491 -28.619 1.00 87.19 550 VAL A N 1
ATOM 4343 C CA . VAL A 1 550 ? 27.641 -3.330 -29.383 1.00 87.19 550 VAL A CA 1
ATOM 4344 C C . VAL A 1 550 ? 28.458 -2.084 -29.044 1.00 87.19 550 VAL A C 1
ATOM 4346 O O . VAL A 1 550 ? 29.037 -1.484 -29.949 1.00 87.19 550 VAL A O 1
ATOM 4349 N N . ALA A 1 551 ? 28.587 -1.741 -27.761 1.00 88.19 551 ALA A N 1
ATOM 4350 C CA . ALA A 1 551 ? 29.365 -0.594 -27.300 1.00 88.19 551 ALA A CA 1
ATOM 4351 C C . ALA A 1 551 ? 30.828 -0.673 -27.766 1.00 88.19 551 ALA A C 1
ATOM 4353 O O . ALA A 1 551 ? 31.348 0.280 -28.344 1.00 88.19 551 ALA A O 1
ATOM 4354 N N . GLY A 1 552 ? 31.473 -1.837 -27.628 1.00 87.31 552 GLY A N 1
ATOM 4355 C CA . GLY A 1 552 ? 32.838 -2.044 -28.117 1.00 87.31 552 GLY A CA 1
ATOM 4356 C C . GLY A 1 552 ? 32.976 -1.839 -29.631 1.00 87.31 552 GLY A C 1
ATOM 4357 O O . GLY A 1 552 ? 33.948 -1.229 -30.085 1.00 87.31 552 GLY A O 1
ATOM 4358 N N . SER A 1 553 ? 31.994 -2.299 -30.414 1.00 87.06 553 SER A N 1
ATOM 4359 C CA . SER A 1 553 ? 31.978 -2.102 -31.869 1.00 87.06 553 SER A CA 1
ATOM 4360 C C . SER A 1 553 ? 31.777 -0.634 -32.267 1.00 87.06 553 SER A C 1
ATOM 4362 O O . SER A 1 553 ? 32.457 -0.153 -33.173 1.00 87.06 553 SER A O 1
ATOM 4364 N N . LEU A 1 554 ? 30.919 0.102 -31.552 1.00 86.38 554 LEU A N 1
ATOM 4365 C CA . LEU A 1 554 ? 30.655 1.523 -31.793 1.00 86.38 554 LEU A CA 1
ATOM 4366 C C . LEU A 1 554 ? 31.843 2.399 -31.387 1.00 86.38 554 LEU A C 1
ATOM 4368 O O . LEU A 1 554 ? 32.231 3.288 -32.139 1.00 86.38 554 LEU A O 1
ATOM 4372 N N . ASN A 1 555 ? 32.500 2.098 -30.268 1.00 86.12 555 ASN A N 1
ATOM 4373 C CA . ASN A 1 555 ? 33.725 2.790 -29.874 1.00 86.12 555 ASN A CA 1
ATOM 4374 C C . ASN A 1 555 ? 34.846 2.564 -30.919 1.00 86.12 555 ASN A C 1
ATOM 4376 O O . ASN A 1 555 ? 35.527 3.501 -31.350 1.00 86.12 555 ASN A O 1
ATOM 4380 N N . ALA A 1 556 ? 34.996 1.326 -31.411 1.00 86.06 556 ALA A N 1
ATOM 4381 C CA . ALA A 1 556 ? 35.927 1.021 -32.496 1.00 86.06 556 ALA A CA 1
ATOM 4382 C C . ALA A 1 556 ? 35.565 1.748 -33.803 1.00 86.06 556 ALA A C 1
ATOM 4384 O O . ALA A 1 556 ? 36.463 2.241 -34.487 1.00 86.06 556 ALA A O 1
ATOM 4385 N N . TRP A 1 557 ? 34.273 1.842 -34.137 1.00 86.31 557 TRP A N 1
ATOM 4386 C CA . TRP A 1 557 ? 33.769 2.594 -35.291 1.00 86.31 557 TRP A CA 1
ATOM 4387 C C . TRP A 1 557 ? 34.125 4.082 -35.169 1.00 86.31 557 TRP A C 1
ATOM 4389 O O . TRP A 1 557 ? 34.720 4.638 -36.095 1.00 86.31 557 TRP A O 1
ATOM 4399 N N . HIS A 1 558 ? 33.892 4.689 -34.001 1.00 83.31 558 HIS A N 1
ATOM 4400 C CA . HIS A 1 558 ? 34.236 6.085 -33.730 1.00 83.31 558 HIS A CA 1
ATOM 4401 C C . HIS A 1 558 ? 35.735 6.349 -33.947 1.00 83.31 558 HIS A C 1
ATOM 4403 O O . HIS A 1 558 ? 36.125 7.286 -34.646 1.00 83.31 558 HIS A O 1
ATOM 4409 N N . LYS A 1 559 ? 36.595 5.468 -33.417 1.00 85.19 559 LYS A N 1
ATOM 4410 C CA . LYS A 1 559 ? 38.060 5.562 -33.562 1.00 85.19 559 LYS A CA 1
ATOM 4411 C C . LYS A 1 559 ? 38.552 5.306 -34.989 1.00 85.19 559 LYS A C 1
ATOM 4413 O O . LYS A 1 559 ? 39.593 5.837 -35.376 1.00 85.19 559 LYS A O 1
ATOM 4418 N N . ALA A 1 560 ? 37.836 4.495 -35.767 1.00 81.31 560 ALA A N 1
ATOM 4419 C CA . ALA A 1 560 ? 38.203 4.135 -37.136 1.00 81.31 560 ALA A CA 1
ATOM 4420 C C . ALA A 1 560 ? 37.875 5.230 -38.171 1.00 81.31 560 ALA A C 1
ATOM 4422 O O . ALA A 1 560 ? 38.493 5.261 -39.243 1.00 81.31 560 ALA A O 1
ATOM 4423 N N . GLY A 1 561 ? 36.939 6.140 -37.875 1.00 75.62 561 GLY A N 1
ATOM 4424 C CA . GLY A 1 561 ? 36.571 7.252 -38.755 1.00 75.62 561 GLY A CA 1
ATOM 4425 C C . GLY A 1 561 ? 36.200 6.781 -40.169 1.00 75.62 561 GLY A C 1
ATOM 4426 O O . GLY A 1 561 ? 35.300 5.969 -40.353 1.00 75.62 561 GLY A O 1
ATOM 4427 N N . ALA A 1 562 ? 36.925 7.243 -41.196 1.00 61.31 562 ALA A N 1
ATOM 4428 C CA . ALA A 1 562 ? 36.639 6.903 -42.597 1.00 61.31 562 ALA A CA 1
ATOM 4429 C C . ALA A 1 562 ? 36.760 5.399 -42.938 1.00 61.31 562 ALA A C 1
ATOM 4431 O O . ALA A 1 562 ? 36.163 4.952 -43.916 1.00 61.31 562 ALA A O 1
ATOM 4432 N N . ALA A 1 563 ? 37.513 4.611 -42.157 1.00 62.34 563 ALA A N 1
ATOM 4433 C CA . ALA A 1 563 ? 37.644 3.165 -42.367 1.00 62.34 563 ALA A CA 1
ATOM 4434 C C . ALA A 1 563 ? 36.399 2.374 -41.920 1.00 62.34 563 ALA A C 1
ATOM 4436 O O . ALA A 1 563 ? 36.243 1.210 -42.282 1.00 62.34 563 ALA A O 1
ATOM 4437 N N . ALA A 1 564 ? 35.497 3.003 -41.164 1.00 59.50 564 ALA A N 1
ATOM 4438 C CA . ALA A 1 564 ? 34.332 2.352 -40.578 1.00 59.50 564 ALA A CA 1
ATOM 4439 C C . ALA A 1 564 ? 33.177 2.114 -41.580 1.00 59.50 564 ALA A C 1
ATOM 4441 O O . ALA A 1 564 ? 32.253 1.349 -41.304 1.00 59.50 564 ALA A O 1
ATOM 4442 N N . GLY A 1 565 ? 33.257 2.717 -42.774 1.00 59.00 565 GLY A N 1
ATOM 4443 C CA . GLY A 1 565 ? 32.358 2.446 -43.902 1.00 59.00 565 GLY A CA 1
ATOM 4444 C C . GLY A 1 565 ? 32.706 1.182 -44.706 1.00 59.00 565 GLY A C 1
ATOM 4445 O O . GLY A 1 565 ? 31.995 0.860 -45.658 1.00 59.00 565 GLY A O 1
ATOM 4446 N N . ASP A 1 566 ? 33.793 0.477 -44.364 1.00 66.06 566 ASP A N 1
ATOM 4447 C CA . ASP A 1 566 ? 34.200 -0.770 -45.020 1.00 66.06 566 ASP A CA 1
ATOM 4448 C C . ASP A 1 566 ? 33.445 -1.984 -44.445 1.00 66.06 566 ASP A C 1
ATOM 4450 O O . ASP A 1 566 ? 33.366 -2.191 -43.233 1.00 66.06 566 ASP A O 1
ATOM 4454 N N . ILE A 1 567 ? 32.936 -2.846 -45.328 1.00 63.00 567 ILE A N 1
ATOM 4455 C CA . ILE A 1 567 ? 32.308 -4.130 -44.974 1.00 63.00 567 ILE A CA 1
ATOM 4456 C C . ILE A 1 567 ? 33.313 -5.035 -44.237 1.00 63.00 567 ILE A C 1
ATOM 4458 O O . ILE A 1 567 ? 32.931 -5.801 -43.349 1.00 63.00 567 ILE A O 1
ATOM 4462 N N . GLY A 1 568 ? 34.606 -4.931 -44.569 1.00 68.56 568 GLY A N 1
ATOM 4463 C CA . GLY A 1 568 ? 35.675 -5.678 -43.904 1.00 68.56 568 GLY A CA 1
ATOM 4464 C C . GLY A 1 568 ? 35.822 -5.355 -42.414 1.00 68.56 568 GLY A C 1
ATOM 4465 O O . GLY A 1 568 ? 36.113 -6.260 -41.632 1.00 68.56 568 GLY A O 1
ATOM 4466 N N . PHE A 1 569 ? 35.563 -4.105 -42.014 1.00 75.81 569 PHE A N 1
ATOM 4467 C CA . PHE A 1 569 ? 35.608 -3.667 -40.616 1.00 75.81 569 PHE A CA 1
ATOM 4468 C C . PHE A 1 569 ? 34.501 -4.339 -39.791 1.00 75.81 569 PHE A C 1
ATOM 4470 O O . PHE A 1 569 ? 34.779 -4.994 -38.786 1.00 75.81 569 PHE A O 1
ATOM 4477 N N . TRP A 1 570 ? 33.250 -4.258 -40.255 1.00 76.38 570 TRP A N 1
ATOM 4478 C CA . TRP A 1 570 ? 32.101 -4.797 -39.520 1.00 76.38 570 TRP A CA 1
ATOM 4479 C C . TRP A 1 570 ? 32.109 -6.318 -39.416 1.00 76.38 570 TRP A C 1
ATOM 4481 O O . TRP A 1 570 ? 31.671 -6.866 -38.407 1.00 76.38 570 TRP A O 1
ATOM 4491 N N . ARG A 1 571 ? 32.688 -7.017 -40.396 1.00 74.25 571 ARG A N 1
ATOM 4492 C CA . ARG A 1 571 ? 32.825 -8.478 -40.363 1.00 74.25 571 ARG A CA 1
ATOM 4493 C C . ARG A 1 571 ? 33.549 -8.994 -39.108 1.00 74.25 571 ARG A C 1
ATOM 4495 O O . ARG A 1 571 ? 33.266 -10.102 -38.674 1.00 74.25 571 ARG A O 1
ATOM 4502 N N . MET A 1 572 ? 34.433 -8.199 -38.498 1.00 75.25 572 MET A N 1
ATOM 4503 C CA . MET A 1 572 ? 35.133 -8.569 -37.257 1.00 75.25 572 MET A CA 1
ATOM 4504 C C . MET A 1 572 ? 34.219 -8.601 -36.017 1.00 75.25 572 MET A C 1
ATOM 4506 O O . MET A 1 572 ? 34.529 -9.296 -35.048 1.00 75.25 572 MET A O 1
ATOM 4510 N N . PHE A 1 573 ? 33.110 -7.857 -36.047 1.00 77.19 573 PHE A N 1
ATOM 4511 C CA . PHE A 1 573 ? 32.167 -7.710 -34.933 1.00 77.19 573 PHE A CA 1
ATOM 4512 C C . PHE A 1 573 ? 30.882 -8.513 -35.153 1.00 77.19 573 PHE A C 1
ATOM 4514 O O . PHE A 1 573 ? 30.372 -9.127 -34.223 1.00 77.19 573 PHE A O 1
ATOM 4521 N N . VAL A 1 574 ? 30.397 -8.572 -36.394 1.00 73.62 574 VAL A N 1
ATOM 4522 C CA . VAL A 1 574 ? 29.102 -9.175 -36.742 1.00 73.62 574 VAL A CA 1
ATOM 4523 C C . VAL A 1 574 ? 29.056 -10.682 -36.462 1.00 73.62 574 VAL A C 1
ATOM 4525 O O . VAL A 1 574 ? 28.015 -11.187 -36.062 1.00 73.62 574 VAL A O 1
ATOM 4528 N N . ASP A 1 575 ? 30.173 -11.412 -36.548 1.00 74.19 575 ASP A N 1
ATOM 4529 C CA . ASP A 1 575 ? 30.200 -12.839 -36.173 1.00 74.19 575 ASP A CA 1
ATOM 4530 C C . ASP A 1 575 ? 29.813 -13.091 -34.696 1.00 74.19 575 ASP A C 1
ATOM 4532 O O . ASP A 1 575 ? 29.427 -14.213 -34.336 1.00 74.19 575 ASP A O 1
ATOM 4536 N N . GLN A 1 576 ? 29.899 -12.047 -33.863 1.00 76.81 576 GLN A N 1
ATOM 4537 C CA . GLN A 1 576 ? 29.562 -12.047 -32.440 1.00 76.81 576 GLN A CA 1
ATOM 4538 C C . GLN A 1 576 ? 28.136 -11.540 -32.163 1.00 76.81 576 GLN A C 1
ATOM 4540 O O . GLN A 1 576 ? 27.672 -11.691 -31.039 1.00 76.81 576 GLN A O 1
ATOM 4545 N N . PHE A 1 577 ? 27.430 -10.974 -33.151 1.00 80.12 577 PHE A N 1
ATOM 4546 C CA . PHE A 1 577 ? 26.027 -10.575 -33.003 1.00 80.12 577 PHE A CA 1
ATOM 4547 C C . PHE A 1 577 ? 25.118 -11.788 -33.206 1.00 80.12 577 PHE A C 1
ATOM 4549 O O . PHE A 1 577 ? 24.915 -12.266 -34.320 1.00 80.12 577 PHE A O 1
ATOM 4556 N N . ASP A 1 578 ? 24.573 -12.299 -32.110 1.00 75.62 578 ASP A N 1
ATOM 4557 C CA . ASP A 1 578 ? 23.710 -13.481 -32.068 1.00 75.62 578 ASP A CA 1
ATOM 4558 C C . ASP A 1 578 ? 22.234 -13.156 -31.791 1.00 75.62 578 ASP A C 1
ATOM 4560 O O . ASP A 1 578 ? 21.406 -14.063 -31.771 1.00 75.62 578 ASP A O 1
ATOM 4564 N N . THR A 1 579 ? 21.891 -11.875 -31.628 1.00 82.75 579 THR A N 1
ATOM 4565 C CA . THR A 1 579 ? 20.524 -11.416 -31.351 1.00 82.75 579 THR A CA 1
ATOM 4566 C C . THR A 1 579 ? 20.077 -10.304 -32.295 1.00 82.75 579 THR A C 1
ATOM 4568 O O . THR A 1 579 ? 20.862 -9.448 -32.717 1.00 82.75 579 THR A O 1
ATOM 4571 N N . SER A 1 580 ? 18.774 -10.276 -32.587 1.00 85.56 580 SER A N 1
ATOM 4572 C CA . SER A 1 580 ? 18.122 -9.229 -33.389 1.00 85.56 580 SER A CA 1
ATOM 4573 C C . SER A 1 580 ? 18.306 -7.835 -32.767 1.00 85.56 580 SER A C 1
ATOM 4575 O O . SER A 1 580 ? 18.485 -6.834 -33.465 1.00 85.56 580 SER A O 1
ATOM 4577 N N . LYS A 1 581 ? 18.329 -7.779 -31.429 1.00 83.25 581 LYS A N 1
ATOM 4578 C CA . LYS A 1 581 ? 18.519 -6.557 -30.641 1.00 83.25 581 LYS A CA 1
ATOM 4579 C C . LYS A 1 581 ? 19.903 -5.938 -30.838 1.00 83.25 581 LYS A C 1
ATOM 4581 O O . LYS A 1 581 ? 20.002 -4.719 -30.953 1.00 83.25 581 LYS A O 1
ATOM 4586 N N . ALA A 1 582 ? 20.961 -6.750 -30.912 1.00 85.38 582 ALA A N 1
ATOM 4587 C CA . ALA A 1 582 ? 22.317 -6.250 -31.133 1.00 85.38 582 ALA A CA 1
ATOM 4588 C C . ALA A 1 582 ? 22.429 -5.506 -32.474 1.00 85.38 582 ALA A C 1
ATOM 4590 O O . ALA A 1 582 ? 22.945 -4.390 -32.520 1.00 85.38 582 ALA A O 1
ATOM 4591 N N . PHE A 1 583 ? 21.866 -6.076 -33.548 1.00 87.56 583 PHE A N 1
ATOM 4592 C CA . PHE A 1 583 ? 21.805 -5.401 -34.846 1.00 87.56 583 PHE A CA 1
ATOM 4593 C C . PHE A 1 583 ? 20.996 -4.108 -34.789 1.00 87.56 583 PHE A C 1
ATOM 4595 O O . PHE A 1 583 ? 21.448 -3.096 -35.325 1.00 87.56 583 PHE A O 1
ATOM 4602 N N . GLN A 1 584 ? 19.833 -4.121 -34.128 1.00 88.31 584 GLN A N 1
ATOM 4603 C CA . GLN A 1 584 ? 19.027 -2.917 -33.958 1.00 88.31 584 GLN A CA 1
ATOM 4604 C C . GLN A 1 584 ? 19.830 -1.799 -33.285 1.00 88.31 584 GLN A C 1
ATOM 4606 O O . GLN A 1 584 ? 19.925 -0.720 -33.857 1.00 88.31 584 GLN A O 1
ATOM 4611 N N . LEU A 1 585 ? 20.445 -2.055 -32.126 1.00 85.56 585 LEU A N 1
ATOM 4612 C CA . LEU A 1 585 ? 21.162 -1.026 -31.365 1.00 85.56 585 LEU A CA 1
ATOM 4613 C C . LEU A 1 585 ? 22.308 -0.393 -32.168 1.00 85.56 585 LEU A C 1
ATOM 4615 O O . LEU A 1 585 ? 22.444 0.828 -32.181 1.00 85.56 585 LEU A O 1
ATOM 4619 N N . VAL A 1 586 ? 23.107 -1.200 -32.877 1.00 87.75 586 VAL A N 1
ATOM 4620 C CA . VAL A 1 586 ? 24.216 -0.676 -33.695 1.00 87.75 586 VAL A CA 1
ATOM 4621 C C . VAL A 1 586 ? 23.682 0.140 -34.870 1.00 87.75 586 VAL A C 1
ATOM 4623 O O . VAL A 1 586 ? 24.166 1.237 -35.133 1.00 87.75 586 VAL A O 1
ATOM 4626 N N . VAL A 1 587 ? 22.689 -0.383 -35.596 1.00 88.88 587 VAL A N 1
ATOM 4627 C CA . VAL A 1 587 ? 22.132 0.304 -36.770 1.00 88.88 587 VAL A CA 1
ATOM 4628 C C . VAL A 1 587 ? 21.440 1.605 -36.364 1.00 88.88 587 VAL A C 1
ATOM 4630 O O . VAL A 1 587 ? 21.597 2.601 -37.065 1.00 88.88 587 VAL A O 1
ATOM 4633 N N . GLU A 1 588 ? 20.709 1.623 -35.248 1.00 88.38 588 GLU A N 1
ATOM 4634 C CA . GLU A 1 588 ? 20.089 2.836 -34.709 1.00 88.38 588 GLU A CA 1
ATOM 4635 C C . GLU A 1 588 ? 21.135 3.894 -34.369 1.00 88.38 588 GLU A C 1
ATOM 4637 O O . GLU A 1 588 ? 21.037 4.992 -34.912 1.00 88.38 588 GLU A O 1
ATOM 4642 N N . ALA A 1 589 ? 22.171 3.543 -33.600 1.00 85.31 589 ALA A N 1
ATOM 4643 C CA . ALA A 1 589 ? 23.244 4.471 -33.244 1.00 85.31 589 ALA A CA 1
ATOM 4644 C C . ALA A 1 589 ? 23.941 5.050 -34.493 1.00 85.31 589 ALA A C 1
ATOM 4646 O O . ALA A 1 589 ? 24.160 6.256 -34.606 1.00 85.31 589 ALA A O 1
ATOM 4647 N N . LEU A 1 590 ? 24.232 4.220 -35.502 1.00 87.69 590 LEU A N 1
ATOM 4648 C CA . LEU A 1 590 ? 24.820 4.697 -36.762 1.00 87.69 590 LEU A CA 1
ATOM 4649 C C . LEU A 1 590 ? 23.893 5.651 -37.525 1.00 87.69 590 LEU A C 1
ATOM 4651 O O . LEU A 1 590 ? 24.361 6.621 -38.123 1.00 87.69 590 LEU A O 1
ATOM 4655 N N . LEU A 1 591 ? 22.587 5.377 -37.527 1.00 88.44 591 LEU A N 1
ATOM 4656 C CA . LEU A 1 591 ? 21.591 6.249 -38.149 1.00 88.44 591 LEU A CA 1
ATOM 4657 C C . LEU A 1 591 ? 21.439 7.573 -37.392 1.00 88.44 591 LEU A C 1
ATOM 4659 O O . LEU A 1 591 ? 21.285 8.605 -38.048 1.00 88.44 591 LEU A O 1
ATOM 4663 N N . ASP A 1 592 ? 21.520 7.558 -36.060 1.00 84.19 592 ASP A N 1
ATOM 4664 C CA . ASP A 1 592 ? 21.537 8.754 -35.208 1.00 84.19 592 ASP A CA 1
ATOM 4665 C C . ASP A 1 592 ? 22.766 9.632 -35.481 1.00 84.19 592 ASP A C 1
ATOM 4667 O O . ASP A 1 592 ? 22.664 10.857 -35.566 1.00 84.19 592 ASP A O 1
ATOM 4671 N N . HIS A 1 593 ? 23.905 9.007 -35.779 1.00 82.81 593 HIS A N 1
ATOM 4672 C CA . HIS A 1 593 ? 25.118 9.686 -36.235 1.00 82.81 593 HIS A CA 1
ATOM 4673 C C . HIS A 1 593 ? 25.175 9.966 -37.746 1.00 82.81 593 HIS A C 1
ATOM 4675 O O . HIS A 1 593 ? 26.219 10.381 -38.254 1.00 82.81 593 HIS A O 1
ATOM 4681 N N . ALA A 1 594 ? 24.067 9.785 -38.473 1.00 84.31 594 ALA A N 1
ATOM 4682 C CA . ALA A 1 594 ? 23.969 10.054 -39.908 1.00 84.31 594 ALA A CA 1
ATOM 4683 C C . ALA A 1 594 ? 24.939 9.228 -40.798 1.00 84.31 594 ALA A C 1
ATOM 4685 O O . ALA A 1 594 ? 25.176 9.576 -41.960 1.00 84.31 594 ALA A O 1
ATOM 4686 N N . ASP A 1 595 ? 25.457 8.091 -40.321 1.00 85.94 595 ASP A N 1
ATOM 4687 C CA . ASP A 1 595 ? 26.300 7.187 -41.113 1.00 85.94 595 ASP A CA 1
ATOM 4688 C C . ASP A 1 595 ? 25.445 6.208 -41.932 1.00 85.94 595 ASP A C 1
ATOM 4690 O O . ASP A 1 595 ? 25.202 5.052 -41.571 1.00 85.94 595 ASP A O 1
ATOM 4694 N N . VAL A 1 596 ? 24.979 6.682 -43.089 1.00 87.44 596 VAL A N 1
ATOM 4695 C CA . VAL A 1 596 ? 24.172 5.894 -44.038 1.00 87.44 596 VAL A CA 1
ATOM 4696 C C . VAL A 1 596 ? 24.962 4.768 -44.721 1.00 87.44 596 VAL A C 1
ATOM 4698 O O . VAL A 1 596 ? 24.363 3.850 -45.284 1.00 87.44 596 VAL A O 1
ATOM 4701 N N . VAL A 1 597 ? 26.297 4.804 -44.703 1.00 86.19 597 VAL A N 1
ATOM 4702 C CA . VAL A 1 597 ? 27.121 3.792 -45.380 1.00 86.19 597 VAL A CA 1
ATOM 4703 C C . VAL A 1 597 ? 27.285 2.569 -44.486 1.00 86.19 597 VAL A C 1
ATOM 4705 O O . VAL A 1 597 ? 26.964 1.460 -44.925 1.00 86.19 597 VAL A O 1
ATOM 4708 N N . ALA A 1 598 ? 27.721 2.773 -43.240 1.00 85.00 598 ALA A N 1
ATOM 4709 C CA . ALA A 1 598 ? 27.901 1.700 -42.267 1.00 85.00 598 ALA A CA 1
ATOM 4710 C C . ALA A 1 598 ? 26.561 1.046 -41.892 1.00 85.00 598 ALA A C 1
ATOM 4712 O O . ALA A 1 598 ? 26.451 -0.182 -41.894 1.00 85.00 598 ALA A O 1
ATOM 4713 N N . SER A 1 599 ? 25.511 1.847 -41.675 1.00 88.81 599 SER A N 1
ATOM 4714 C CA . SER A 1 599 ? 24.168 1.329 -41.363 1.00 88.81 599 SER A CA 1
ATOM 4715 C C . SER A 1 599 ? 23.602 0.452 -42.486 1.00 88.81 599 SER A C 1
ATOM 4717 O O . SER A 1 599 ? 23.083 -0.629 -42.210 1.00 88.81 599 SER A O 1
ATOM 4719 N N . ARG A 1 600 ? 23.770 0.832 -43.765 1.00 89.75 600 ARG A N 1
ATOM 4720 C CA . ARG A 1 600 ? 23.400 -0.040 -44.897 1.00 89.75 600 ARG A CA 1
ATOM 4721 C C . ARG A 1 600 ? 24.190 -1.342 -44.877 1.00 89.75 600 ARG A C 1
ATOM 4723 O O . ARG A 1 600 ? 23.603 -2.396 -45.096 1.00 89.75 600 ARG A O 1
ATOM 4730 N N . ALA A 1 601 ? 25.508 -1.274 -44.688 1.00 85.50 601 ALA A N 1
ATOM 4731 C CA . ALA A 1 601 ? 26.358 -2.461 -44.702 1.00 85.50 601 ALA A CA 1
ATOM 4732 C C . ALA A 1 601 ? 25.914 -3.476 -43.636 1.00 85.50 601 ALA A C 1
ATOM 4734 O O . ALA A 1 601 ? 25.763 -4.657 -43.945 1.00 85.50 601 ALA A O 1
ATOM 4735 N N . LEU A 1 602 ? 25.616 -3.004 -42.423 1.00 87.69 602 LEU A N 1
ATOM 4736 C CA . LEU A 1 602 ? 25.096 -3.844 -41.345 1.00 87.69 602 LEU A CA 1
ATOM 4737 C C . LEU A 1 602 ? 23.692 -4.381 -41.614 1.00 87.69 602 LEU A C 1
ATOM 4739 O O . LEU A 1 602 ? 23.449 -5.554 -41.347 1.00 87.69 602 LEU A O 1
ATOM 4743 N N . LEU A 1 603 ? 22.792 -3.577 -42.190 1.00 89.69 603 LEU A N 1
ATOM 4744 C CA . LEU A 1 603 ? 21.471 -4.054 -42.611 1.00 89.69 603 LEU A CA 1
ATOM 4745 C C . LEU A 1 603 ? 21.598 -5.215 -43.609 1.00 89.69 603 LEU A C 1
ATOM 4747 O O . LEU A 1 603 ? 20.948 -6.242 -43.440 1.00 89.69 603 LEU A O 1
ATOM 4751 N N . MET A 1 604 ? 22.468 -5.096 -44.617 1.00 89.25 604 MET A N 1
ATOM 4752 C CA . MET A 1 604 ? 22.682 -6.179 -45.588 1.00 89.25 604 MET A CA 1
ATOM 4753 C C . MET A 1 604 ? 23.307 -7.414 -44.939 1.00 89.25 604 MET A C 1
ATOM 4755 O O . MET A 1 604 ? 22.933 -8.541 -45.255 1.00 89.25 604 MET A O 1
ATOM 4759 N N . GLN A 1 605 ? 24.231 -7.210 -44.003 1.00 86.00 605 GLN A N 1
ATOM 4760 C CA . GLN A 1 605 ? 24.858 -8.304 -43.278 1.00 86.00 605 GLN A CA 1
ATOM 4761 C C . GLN A 1 605 ? 23.863 -9.048 -42.372 1.00 86.00 605 GLN A C 1
ATOM 4763 O O . GLN A 1 605 ? 23.936 -10.272 -42.286 1.00 86.00 605 GLN A O 1
ATOM 4768 N N . TRP A 1 606 ? 22.910 -8.347 -41.751 1.00 89.19 606 TRP A N 1
ATOM 4769 C CA . TRP A 1 606 ? 21.828 -8.979 -40.993 1.00 89.19 606 TRP A CA 1
ATOM 4770 C C . TRP A 1 606 ? 20.956 -9.852 -41.903 1.00 89.19 606 TRP A C 1
ATOM 4772 O O . TRP A 1 606 ? 20.704 -11.011 -41.585 1.00 89.19 606 TRP A O 1
ATOM 4782 N N . VAL A 1 607 ? 20.588 -9.351 -43.089 1.00 88.88 607 VAL A N 1
ATOM 4783 C CA . VAL A 1 607 ? 19.852 -10.134 -44.102 1.00 88.88 607 VAL A CA 1
ATOM 4784 C C . VAL A 1 607 ? 20.623 -11.387 -44.529 1.00 88.88 607 VAL A C 1
ATOM 4786 O O . VAL A 1 607 ? 20.033 -12.457 -44.663 1.00 88.88 607 VAL A O 1
ATOM 4789 N N . ASN A 1 608 ? 21.942 -11.287 -44.687 1.00 86.06 608 ASN A N 1
ATOM 4790 C CA . ASN A 1 608 ? 22.798 -12.426 -45.023 1.00 86.06 608 ASN A CA 1
ATOM 4791 C C . ASN A 1 608 ? 22.878 -13.467 -43.883 1.00 86.06 608 ASN A C 1
ATOM 4793 O O . ASN A 1 608 ? 23.000 -14.661 -44.128 1.00 86.06 608 ASN A O 1
ATOM 4797 N N . GLN A 1 609 ? 22.771 -13.041 -42.620 1.00 84.25 609 GLN A N 1
ATOM 4798 C CA . GLN A 1 609 ? 22.824 -13.921 -41.442 1.00 84.25 609 GLN A CA 1
ATOM 4799 C C . GLN A 1 609 ? 21.445 -14.336 -40.904 1.00 84.25 609 GLN A C 1
ATOM 4801 O O . GLN A 1 609 ? 21.353 -14.855 -39.790 1.00 84.25 609 GLN A O 1
ATOM 4806 N N . ARG A 1 610 ? 20.379 -14.156 -41.691 1.00 83.25 610 ARG A N 1
ATOM 4807 C CA . ARG A 1 610 ? 18.981 -14.409 -41.297 1.00 83.25 610 ARG A CA 1
ATOM 4808 C C . ARG A 1 610 ? 18.700 -15.806 -40.726 1.00 83.25 610 ARG A C 1
ATOM 4810 O O . ARG A 1 610 ? 17.818 -15.949 -39.886 1.00 83.25 610 ARG A O 1
ATOM 4817 N N . ASP A 1 611 ? 19.456 -16.822 -41.148 1.00 81.31 611 ASP A N 1
ATOM 4818 C CA . ASP A 1 611 ? 19.312 -18.201 -40.654 1.00 81.31 611 ASP A CA 1
ATOM 4819 C C . ASP A 1 611 ? 19.814 -18.368 -39.212 1.00 81.31 611 ASP A C 1
ATOM 4821 O O . ASP A 1 611 ? 19.387 -19.275 -38.497 1.00 81.31 611 ASP A O 1
ATOM 4825 N N . ARG A 1 612 ? 20.741 -17.500 -38.783 1.00 82.69 612 ARG A N 1
ATOM 4826 C CA . ARG A 1 612 ? 21.284 -17.466 -37.420 1.00 82.69 612 ARG A CA 1
ATOM 4827 C C . ARG A 1 612 ? 20.531 -16.468 -36.546 1.00 82.69 612 ARG A C 1
ATOM 4829 O O . ARG A 1 612 ? 20.244 -16.786 -35.397 1.00 82.69 612 ARG A O 1
ATOM 4836 N N . THR A 1 613 ? 20.216 -15.300 -37.099 1.00 84.25 613 THR A N 1
ATOM 4837 C CA . THR A 1 613 ? 19.575 -14.195 -36.382 1.00 84.25 613 THR A CA 1
ATOM 4838 C C . THR A 1 613 ? 18.315 -13.770 -37.135 1.00 84.25 613 THR A C 1
ATOM 4840 O O . THR A 1 613 ? 18.436 -13.221 -38.232 1.00 84.25 613 THR A O 1
ATOM 4843 N N . PRO A 1 614 ? 17.109 -13.988 -36.579 1.00 86.75 614 PRO A N 1
ATOM 4844 C CA . PRO A 1 614 ? 15.859 -13.617 -37.234 1.00 86.75 614 PRO A CA 1
ATOM 4845 C C . PRO A 1 614 ? 15.820 -12.141 -37.656 1.00 86.75 614 PRO A C 1
ATOM 4847 O O . PRO A 1 614 ? 16.389 -11.271 -37.003 1.00 86.75 614 PRO A O 1
ATOM 4850 N N . LEU A 1 615 ? 15.105 -11.832 -38.742 1.00 87.56 615 LEU A N 1
ATOM 4851 C CA . LEU A 1 615 ? 14.899 -10.443 -39.196 1.00 87.56 615 LEU A CA 1
ATOM 4852 C C . LEU A 1 615 ? 13.818 -9.697 -38.401 1.00 87.56 615 LEU A C 1
ATOM 4854 O O . LEU A 1 615 ? 13.620 -8.495 -38.592 1.00 87.56 615 LEU A O 1
ATOM 4858 N N . ALA A 1 616 ? 13.093 -10.414 -37.545 1.00 84.94 616 ALA A N 1
ATOM 4859 C CA . ALA A 1 616 ? 12.131 -9.864 -36.607 1.00 84.94 616 ALA A CA 1
ATOM 4860 C C . ALA A 1 616 ? 12.040 -10.770 -35.373 1.00 84.94 616 ALA A C 1
ATOM 4862 O O . ALA A 1 616 ? 11.771 -11.966 -35.498 1.00 84.94 616 ALA A O 1
ATOM 4863 N N . GLU A 1 617 ? 12.238 -10.190 -34.195 1.00 80.75 617 GLU A N 1
ATOM 4864 C CA . GLU A 1 617 ? 12.135 -10.853 -32.898 1.00 80.75 617 GLU A CA 1
ATOM 4865 C C . GLU A 1 617 ? 11.698 -9.823 -31.847 1.00 80.75 617 GLU A C 1
ATOM 4867 O O . GLU A 1 617 ? 12.394 -8.837 -31.606 1.00 80.75 617 GLU A O 1
ATOM 4872 N N . GLY A 1 618 ? 10.526 -10.027 -31.238 1.00 73.62 618 GLY A N 1
ATOM 4873 C CA . GLY A 1 618 ? 9.936 -9.038 -30.328 1.00 73.62 618 GLY A CA 1
ATOM 4874 C C . GLY A 1 618 ? 9.714 -7.689 -31.022 1.00 73.62 618 GLY A C 1
ATOM 4875 O O . GLY A 1 618 ? 9.116 -7.638 -32.098 1.00 73.62 618 GLY A O 1
ATOM 4876 N N . ASP A 1 619 ? 10.226 -6.615 -30.416 1.00 70.81 619 ASP A N 1
ATOM 4877 C CA . ASP A 1 619 ? 10.185 -5.253 -30.971 1.00 70.81 619 ASP A CA 1
ATOM 4878 C C . ASP A 1 619 ? 11.350 -4.958 -31.937 1.00 70.81 619 ASP A C 1
ATOM 4880 O O . ASP A 1 619 ? 11.349 -3.939 -32.633 1.00 70.81 619 ASP A O 1
ATOM 4884 N N . SER A 1 620 ? 12.346 -5.847 -32.010 1.00 82.19 620 SER A N 1
ATOM 4885 C CA . SER A 1 620 ? 13.496 -5.705 -32.900 1.00 82.19 620 SER A CA 1
ATOM 4886 C C . SER A 1 620 ? 13.168 -6.229 -34.284 1.00 82.19 620 SER A C 1
ATOM 4888 O O . SER A 1 620 ? 12.971 -7.426 -34.482 1.00 82.19 620 SER A O 1
ATOM 4890 N N . ALA A 1 621 ? 13.139 -5.335 -35.269 1.00 88.25 621 ALA A N 1
ATOM 4891 C CA . ALA A 1 621 ? 12.831 -5.700 -36.641 1.00 88.25 621 ALA A CA 1
ATOM 4892 C C . ALA A 1 621 ? 13.726 -4.979 -37.649 1.00 88.25 621 ALA A C 1
ATOM 4894 O O . ALA A 1 621 ? 14.099 -3.820 -37.480 1.00 88.25 621 ALA A O 1
ATOM 4895 N N . PHE A 1 622 ? 14.009 -5.664 -38.753 1.00 91.19 622 PHE A N 1
ATOM 4896 C CA . PHE A 1 622 ? 14.751 -5.120 -39.885 1.00 91.19 622 PHE A CA 1
ATOM 4897 C C . PHE A 1 622 ? 13.987 -3.987 -40.594 1.00 91.19 622 PHE A C 1
ATOM 4899 O O . PHE A 1 622 ? 14.557 -2.955 -40.953 1.00 91.19 622 PHE A O 1
ATOM 4906 N N . HIS A 1 623 ? 12.677 -4.165 -40.800 1.00 89.88 623 HIS A N 1
ATOM 4907 C CA . HIS A 1 623 ? 11.883 -3.272 -41.649 1.00 89.88 623 HIS A CA 1
ATOM 4908 C C . HIS A 1 623 ? 11.814 -1.807 -41.162 1.00 89.88 623 HIS A C 1
ATOM 4910 O O . HIS A 1 623 ? 11.989 -0.925 -42.006 1.00 89.88 623 HIS A O 1
ATOM 4916 N N . PRO A 1 624 ? 11.625 -1.482 -39.861 1.00 90.31 624 PRO A N 1
ATOM 4917 C CA . PRO A 1 624 ? 11.575 -0.095 -39.405 1.00 90.31 624 PRO A CA 1
ATOM 4918 C C . PRO A 1 624 ? 12.925 0.599 -39.594 1.00 90.31 624 PRO A C 1
ATOM 4920 O O . PRO A 1 624 ? 12.966 1.772 -39.956 1.00 90.31 624 PRO A O 1
ATOM 4923 N N . LEU A 1 625 ? 14.028 -0.134 -39.422 1.00 92.50 625 LEU A N 1
ATOM 4924 C CA . LEU A 1 625 ? 15.384 0.383 -39.602 1.00 92.50 625 LEU A CA 1
ATOM 4925 C C . LEU A 1 625 ? 15.699 0.651 -41.072 1.00 92.50 625 LEU A C 1
ATOM 4927 O O . LEU A 1 625 ? 16.289 1.680 -41.388 1.00 92.50 625 LEU A O 1
ATOM 4931 N N . ALA A 1 626 ? 15.251 -0.217 -41.981 1.00 92.44 626 ALA A N 1
ATOM 4932 C CA . ALA A 1 626 ? 15.352 0.025 -43.418 1.00 92.44 626 ALA A CA 1
ATOM 4933 C C . ALA A 1 626 ? 14.559 1.278 -43.844 1.00 92.44 626 ALA A C 1
ATOM 4935 O O . ALA A 1 626 ? 15.062 2.104 -44.609 1.00 92.44 626 ALA A O 1
ATOM 4936 N N . PHE A 1 627 ? 13.346 1.470 -43.310 1.00 92.31 627 PHE A N 1
ATOM 4937 C CA . PHE A 1 627 ? 12.569 2.695 -43.536 1.00 92.31 627 PHE A CA 1
ATOM 4938 C C . PHE A 1 627 ? 13.255 3.935 -42.958 1.00 92.31 627 PHE A C 1
ATOM 4940 O O . PHE A 1 627 ? 13.329 4.964 -43.632 1.00 92.31 627 PHE A O 1
ATOM 4947 N N . ARG A 1 628 ? 13.788 3.841 -41.736 1.00 92.31 628 ARG A N 1
ATOM 4948 C CA . ARG A 1 628 ? 14.535 4.928 -41.094 1.00 92.31 628 ARG A CA 1
ATOM 4949 C C . ARG A 1 628 ? 15.776 5.298 -41.903 1.00 92.31 628 ARG A C 1
ATOM 4951 O O . ARG A 1 628 ? 16.006 6.478 -42.133 1.00 92.31 628 ARG A O 1
ATOM 4958 N N . TRP A 1 629 ? 16.509 4.312 -42.420 1.00 94.31 629 TRP A N 1
ATOM 4959 C CA . TRP A 1 629 ? 17.645 4.529 -43.316 1.00 94.31 629 TRP A CA 1
ATOM 4960 C C . TRP A 1 629 ? 17.252 5.331 -44.563 1.00 94.31 629 TRP A C 1
ATOM 4962 O O . TRP A 1 629 ? 17.894 6.335 -44.873 1.00 94.31 629 TRP A O 1
ATOM 4972 N N . LEU A 1 630 ? 16.162 4.946 -45.240 1.00 92.81 630 LEU A N 1
ATOM 4973 C CA . LEU A 1 630 ? 15.646 5.685 -46.400 1.00 92.81 630 LEU A CA 1
ATOM 4974 C C . LEU A 1 630 ? 15.276 7.131 -46.038 1.00 92.81 630 LEU A C 1
ATOM 4976 O O . LEU A 1 630 ? 15.623 8.051 -46.779 1.00 92.81 630 LEU A O 1
ATOM 4980 N N . ALA A 1 631 ? 14.619 7.341 -44.894 1.00 90.94 631 ALA A N 1
ATOM 4981 C CA . ALA A 1 631 ? 14.266 8.674 -44.411 1.00 90.94 631 ALA A CA 1
ATOM 4982 C C . ALA A 1 631 ? 15.509 9.535 -44.111 1.00 90.94 631 ALA A C 1
ATOM 4984 O O . ALA A 1 631 ? 15.535 10.716 -44.462 1.00 90.94 631 ALA A O 1
ATOM 4985 N N . THR A 1 632 ? 16.563 8.953 -43.529 1.00 89.62 632 THR A N 1
ATOM 4986 C CA . THR A 1 632 ? 17.845 9.638 -43.285 1.00 89.62 632 THR A CA 1
ATOM 4987 C C . THR A 1 632 ? 18.527 10.029 -44.598 1.00 89.62 632 THR A C 1
ATOM 4989 O O . THR A 1 632 ? 18.984 11.163 -44.745 1.00 89.62 632 THR A O 1
ATOM 4992 N N . VAL A 1 633 ? 18.544 9.136 -45.594 1.00 90.50 633 VAL A N 1
ATOM 4993 C CA . VAL A 1 633 ? 19.081 9.436 -46.933 1.00 90.50 633 VAL A CA 1
ATOM 4994 C C . VAL A 1 633 ? 18.297 10.566 -47.602 1.00 90.50 633 VAL A C 1
ATOM 4996 O O . VAL A 1 633 ? 18.900 11.494 -48.142 1.00 90.50 633 VAL A O 1
ATOM 4999 N N . GLU A 1 634 ? 16.965 10.544 -47.524 1.00 89.25 634 GLU A N 1
ATOM 5000 C CA . GLU A 1 634 ? 16.117 11.616 -48.052 1.00 89.25 634 GLU A CA 1
ATOM 5001 C C . GLU A 1 634 ? 16.384 12.958 -47.342 1.00 89.25 634 GLU A C 1
ATOM 5003 O O . GLU A 1 634 ? 16.487 14.007 -47.988 1.00 89.25 634 GLU A O 1
ATOM 5008 N N . ALA A 1 635 ? 16.552 12.947 -46.017 1.00 87.12 635 ALA A N 1
ATOM 5009 C CA . ALA A 1 635 ? 16.894 14.138 -45.244 1.00 87.12 635 ALA A CA 1
ATOM 5010 C C . ALA A 1 635 ? 18.269 14.712 -45.637 1.00 87.12 635 ALA A C 1
ATOM 5012 O O . ALA A 1 635 ? 18.403 15.931 -45.805 1.00 87.12 635 ALA A O 1
ATOM 5013 N N . HIS A 1 636 ? 19.274 13.857 -45.857 1.00 86.81 636 HIS A N 1
ATOM 5014 C CA . HIS A 1 636 ? 20.583 14.272 -46.370 1.00 86.81 636 HIS A CA 1
ATOM 5015 C C . HIS A 1 636 ? 20.482 14.865 -47.767 1.00 86.81 636 HIS A C 1
ATOM 5017 O O . HIS A 1 636 ? 21.068 15.916 -48.015 1.00 86.81 636 HIS A O 1
ATOM 5023 N N . GLN A 1 637 ? 19.689 14.251 -48.647 1.00 87.75 637 GLN A N 1
ATOM 5024 C CA . GLN A 1 637 ? 19.447 14.751 -49.995 1.00 87.75 637 GLN A CA 1
ATOM 5025 C C . GLN A 1 637 ? 18.885 16.179 -49.969 1.00 87.75 637 GLN A C 1
ATOM 5027 O O . GLN A 1 637 ? 19.391 17.071 -50.652 1.00 87.75 637 GLN A O 1
ATOM 5032 N N . ARG A 1 638 ? 17.869 16.424 -49.129 1.00 86.81 638 ARG A N 1
ATOM 5033 C CA . ARG A 1 638 ? 17.263 17.755 -48.954 1.00 86.81 638 ARG A CA 1
ATOM 5034 C C . ARG A 1 638 ? 18.250 18.772 -48.375 1.00 86.81 638 ARG A C 1
ATOM 5036 O O . ARG A 1 638 ? 18.251 19.922 -48.805 1.00 86.81 638 ARG A O 1
ATOM 5043 N N . THR A 1 639 ? 19.084 18.354 -47.423 1.00 85.56 639 THR A N 1
ATOM 5044 C CA . THR A 1 639 ? 20.035 19.235 -46.721 1.00 85.56 639 THR A CA 1
ATOM 5045 C C . THR A 1 639 ? 21.249 19.585 -47.584 1.00 85.56 639 THR A C 1
ATOM 5047 O O . THR A 1 639 ? 21.664 20.739 -47.631 1.00 85.56 639 THR A O 1
ATOM 5050 N N . GLN A 1 640 ? 21.812 18.601 -48.285 1.00 84.69 640 GLN A N 1
ATOM 5051 C CA . GLN A 1 640 ? 23.020 18.750 -49.099 1.00 84.69 640 GLN A CA 1
ATOM 5052 C C . GLN A 1 640 ? 22.719 19.152 -50.552 1.00 84.69 640 GLN A C 1
ATOM 5054 O O . GLN A 1 640 ? 23.647 19.475 -51.288 1.00 84.69 640 GLN A O 1
ATOM 5059 N N . GLN A 1 641 ? 21.444 19.152 -50.968 1.00 78.50 641 GLN A N 1
ATOM 5060 C CA . GLN A 1 641 ? 21.000 19.402 -52.350 1.00 78.50 641 GLN A CA 1
ATOM 5061 C C . GLN A 1 641 ? 21.699 18.504 -53.388 1.00 78.50 641 GLN A C 1
ATOM 5063 O O . GLN A 1 641 ? 21.955 18.912 -54.521 1.00 78.50 641 GLN A O 1
ATOM 5068 N N . THR A 1 642 ? 22.027 17.276 -52.998 1.00 82.38 642 THR A N 1
ATOM 5069 C CA . THR A 1 642 ? 22.656 16.262 -53.852 1.00 82.38 642 THR A CA 1
ATOM 5070 C C . THR A 1 642 ? 21.601 15.308 -54.417 1.00 82.38 642 THR A C 1
ATOM 5072 O O . THR A 1 642 ? 20.462 15.305 -53.965 1.00 82.38 642 THR A O 1
ATOM 5075 N N . ASP A 1 643 ? 21.935 14.517 -55.439 1.00 84.31 643 ASP A N 1
ATOM 5076 C CA . ASP A 1 643 ? 21.086 13.397 -55.868 1.00 84.31 643 ASP A CA 1
ATOM 5077 C C . ASP A 1 643 ? 21.506 12.135 -55.106 1.00 84.31 643 ASP A C 1
ATOM 5079 O O . ASP A 1 643 ? 22.639 11.673 -55.244 1.00 84.31 643 ASP A O 1
ATOM 5083 N N . ALA A 1 644 ? 20.604 11.597 -54.284 1.00 85.31 644 ALA A N 1
ATOM 5084 C CA . ALA A 1 644 ? 20.848 10.400 -53.484 1.00 85.31 644 ALA A CA 1
ATOM 5085 C C . ALA A 1 644 ? 20.276 9.121 -54.126 1.00 85.31 644 ALA A C 1
ATOM 5087 O O . ALA A 1 644 ? 20.388 8.037 -53.545 1.00 85.31 644 ALA A O 1
ATOM 5088 N N . TRP A 1 645 ? 19.697 9.207 -55.334 1.00 86.88 645 TRP A N 1
ATOM 5089 C CA . TRP A 1 645 ? 19.055 8.070 -56.002 1.00 86.88 645 TRP A CA 1
ATOM 5090 C C . TRP A 1 645 ? 19.996 6.876 -56.194 1.00 86.88 645 TRP A C 1
ATOM 5092 O O . TRP A 1 645 ? 19.586 5.729 -56.022 1.00 86.88 645 TRP A O 1
ATOM 5102 N N . SER A 1 646 ? 21.279 7.119 -56.481 1.00 86.00 646 SER A N 1
ATOM 5103 C CA . SER A 1 646 ? 22.266 6.045 -56.634 1.00 86.00 646 SER A CA 1
ATOM 5104 C C . SER A 1 646 ? 22.478 5.231 -55.356 1.00 86.00 646 SER A C 1
ATOM 5106 O O . SER A 1 646 ? 22.744 4.033 -55.437 1.00 86.00 646 SER A O 1
ATOM 5108 N N . GLU A 1 647 ? 22.361 5.852 -54.179 1.00 85.06 647 GLU A N 1
ATOM 5109 C CA . GLU A 1 647 ? 22.500 5.156 -52.896 1.00 85.06 647 GLU A CA 1
ATOM 5110 C C . GLU A 1 647 ? 21.261 4.310 -52.585 1.00 85.06 647 GLU A C 1
ATOM 5112 O O . GLU A 1 647 ? 21.407 3.168 -52.142 1.00 85.06 647 GLU A O 1
ATOM 5117 N N . VAL A 1 648 ? 20.064 4.824 -52.892 1.00 89.19 648 VAL A N 1
ATOM 5118 C CA . VAL A 1 648 ? 18.792 4.090 -52.766 1.00 89.19 648 VAL A CA 1
ATOM 5119 C C . VAL A 1 648 ? 18.749 2.901 -53.726 1.00 89.19 648 VAL A C 1
ATOM 5121 O O . VAL A 1 648 ? 18.457 1.781 -53.312 1.00 89.19 648 VAL A O 1
ATOM 5124 N N . ALA A 1 649 ? 19.110 3.105 -54.995 1.00 90.00 649 ALA A N 1
ATOM 5125 C CA . ALA A 1 649 ? 19.179 2.029 -55.982 1.00 90.00 649 ALA A CA 1
ATOM 5126 C C . ALA A 1 649 ? 20.171 0.935 -55.554 1.00 90.00 649 ALA A C 1
ATOM 5128 O O . ALA A 1 649 ? 19.876 -0.253 -55.674 1.00 90.00 649 ALA A O 1
ATOM 5129 N N . ARG A 1 650 ? 21.324 1.326 -54.991 1.00 87.94 650 ARG A N 1
ATOM 5130 C CA . ARG A 1 650 ? 22.311 0.380 -54.456 1.00 87.94 650 ARG A CA 1
ATOM 5131 C C . ARG A 1 650 ? 21.784 -0.382 -53.236 1.00 87.94 650 ARG A C 1
ATOM 5133 O O . ARG A 1 650 ? 22.067 -1.567 -53.118 1.00 87.94 650 ARG A O 1
ATOM 5140 N N . PHE A 1 651 ? 21.019 0.265 -52.354 1.00 90.06 651 PHE A N 1
ATOM 5141 C CA . PHE A 1 651 ? 20.375 -0.402 -51.219 1.00 90.06 651 PHE A CA 1
ATOM 5142 C C . PHE A 1 651 ? 19.443 -1.524 -51.683 1.00 90.06 651 PHE A C 1
ATOM 5144 O O . PHE A 1 651 ? 19.609 -2.656 -51.243 1.00 90.06 651 PHE A O 1
ATOM 5151 N N . PHE A 1 652 ? 18.523 -1.242 -52.612 1.00 90.69 652 PHE A N 1
ATOM 5152 C CA . PHE A 1 652 ? 17.605 -2.264 -53.128 1.00 90.69 652 PHE A CA 1
ATOM 5153 C C . PHE A 1 652 ? 18.325 -3.366 -53.910 1.00 90.69 652 PHE A C 1
ATOM 5155 O O . PHE A 1 652 ? 17.999 -4.532 -53.728 1.00 90.69 652 PHE A O 1
ATOM 5162 N N . ALA A 1 653 ? 19.343 -3.023 -54.707 1.00 88.50 653 ALA A N 1
ATOM 5163 C CA . ALA A 1 653 ? 20.144 -4.018 -55.420 1.00 88.50 653 ALA A CA 1
ATOM 5164 C C . ALA A 1 653 ? 20.873 -4.978 -54.463 1.00 88.50 653 ALA A C 1
ATOM 5166 O O . ALA A 1 653 ? 20.958 -6.175 -54.723 1.00 88.50 653 ALA A O 1
ATOM 5167 N N . TYR A 1 654 ? 21.399 -4.469 -53.345 1.00 88.69 654 TYR A N 1
ATOM 5168 C CA . TYR A 1 654 ? 22.011 -5.317 -52.323 1.00 88.69 654 TYR A CA 1
ATOM 5169 C C . TYR A 1 654 ? 20.973 -6.098 -51.524 1.00 88.69 654 TYR A C 1
ATOM 5171 O O . TYR A 1 654 ? 21.226 -7.257 -51.212 1.00 88.69 654 TYR A O 1
ATOM 5179 N N . LEU A 1 655 ? 19.816 -5.510 -51.224 1.00 89.31 655 LEU A N 1
ATOM 5180 C CA . LEU A 1 655 ? 18.747 -6.211 -50.523 1.00 89.31 655 LEU A CA 1
ATOM 5181 C C . LEU A 1 655 ? 18.266 -7.420 -51.334 1.00 89.31 655 LEU A C 1
ATOM 5183 O O . LEU A 1 655 ? 18.220 -8.517 -50.794 1.00 89.31 655 LEU A O 1
ATOM 5187 N N . GLU A 1 656 ? 18.009 -7.238 -52.631 1.00 88.56 656 GLU A N 1
ATOM 5188 C CA . GLU A 1 656 ? 17.658 -8.318 -53.562 1.00 88.56 656 GLU A CA 1
ATOM 5189 C C . GLU A 1 656 ? 18.744 -9.402 -53.609 1.00 88.56 656 GLU A C 1
ATOM 5191 O O . GLU A 1 656 ? 18.447 -10.589 -53.503 1.00 88.56 656 GLU A O 1
ATOM 5196 N N . ALA A 1 657 ? 20.018 -9.004 -53.689 1.00 86.62 657 ALA A N 1
ATOM 5197 C CA . ALA A 1 657 ? 21.132 -9.948 -53.747 1.00 86.62 657 ALA A CA 1
ATOM 5198 C C . ALA A 1 657 ? 21.341 -10.755 -52.450 1.00 86.62 657 ALA A C 1
ATOM 5200 O O . ALA A 1 657 ? 21.821 -11.882 -52.524 1.00 86.62 657 ALA A O 1
ATOM 5201 N N . ASN A 1 658 ? 21.023 -10.191 -51.277 1.00 84.75 658 ASN A N 1
ATOM 5202 C CA . ASN A 1 658 ? 21.228 -10.853 -49.980 1.00 84.75 658 ASN A CA 1
ATOM 5203 C C . ASN A 1 658 ? 19.975 -11.581 -49.463 1.00 84.75 658 ASN A C 1
ATOM 5205 O O . ASN A 1 658 ? 20.109 -12.471 -48.629 1.00 84.75 658 ASN A O 1
ATOM 5209 N N . ALA A 1 659 ? 18.770 -11.205 -49.906 1.00 83.25 659 ALA A N 1
ATOM 5210 C CA . ALA A 1 659 ? 17.516 -11.760 -49.389 1.00 83.25 659 ALA A CA 1
ATOM 5211 C C . ALA A 1 659 ? 17.204 -13.173 -49.911 1.00 83.25 659 ALA A C 1
ATOM 5213 O O . ALA A 1 659 ? 16.432 -13.887 -49.274 1.00 83.25 659 ALA A O 1
ATOM 5214 N N . GLU A 1 660 ? 17.816 -13.594 -51.023 1.00 84.50 660 GLU A N 1
ATOM 5215 C CA . GLU A 1 660 ? 17.597 -14.906 -51.653 1.00 84.50 660 GLU A CA 1
ATOM 5216 C C . GLU A 1 660 ? 16.091 -15.242 -51.751 1.00 84.50 660 GLU A C 1
ATOM 5218 O O . GLU A 1 660 ? 15.325 -14.460 -52.309 1.00 84.50 660 GLU A O 1
ATOM 5223 N N . GLU A 1 661 ? 15.640 -16.365 -51.182 1.00 81.44 661 GLU A N 1
ATOM 5224 C CA . GLU A 1 661 ? 14.239 -16.811 -51.209 1.00 81.44 661 GLU A CA 1
ATOM 5225 C C . GLU A 1 661 ? 13.267 -15.835 -50.516 1.00 81.44 661 GLU A C 1
ATOM 5227 O O . GLU A 1 661 ? 12.090 -15.792 -50.864 1.00 81.44 661 GLU A O 1
ATOM 5232 N N . PHE A 1 662 ? 13.743 -15.003 -49.581 1.00 78.94 662 PHE A N 1
ATOM 5233 C CA . PHE A 1 662 ? 12.919 -13.999 -48.891 1.00 78.94 662 PHE A CA 1
ATOM 5234 C C . PHE A 1 662 ? 12.612 -12.770 -49.759 1.00 78.94 662 PHE A C 1
ATOM 5236 O O . PHE A 1 662 ? 11.811 -11.924 -49.357 1.00 78.94 662 PHE A O 1
ATOM 5243 N N . TRP A 1 663 ? 13.248 -12.645 -50.929 1.00 85.06 663 TRP A N 1
ATOM 5244 C CA . TRP A 1 663 ? 12.893 -11.621 -51.911 1.00 85.06 663 TRP A CA 1
ATOM 5245 C C . TRP A 1 663 ? 11.561 -11.927 -52.606 1.00 85.06 663 TRP A C 1
ATOM 5247 O O . TRP A 1 663 ? 10.849 -11.014 -53.029 1.00 85.06 663 TRP A O 1
ATOM 5257 N N . GLU A 1 664 ? 11.209 -13.209 -52.722 1.00 83.00 664 GLU A N 1
ATOM 5258 C CA . GLU A 1 664 ? 9.983 -13.636 -53.384 1.00 83.00 664 GLU A CA 1
ATOM 5259 C C . GLU A 1 664 ? 8.778 -13.537 -52.441 1.00 83.00 664 GLU A C 1
ATOM 5261 O O . GLU A 1 664 ? 8.848 -13.826 -51.245 1.00 83.00 664 GLU A O 1
ATOM 5266 N N . ALA A 1 665 ? 7.627 -13.129 -52.982 1.00 78.12 665 ALA A N 1
ATOM 5267 C CA . ALA A 1 665 ? 6.390 -13.135 -52.213 1.00 78.12 665 ALA A CA 1
ATOM 5268 C C . ALA A 1 665 ? 6.020 -14.587 -51.849 1.00 78.12 665 ALA A C 1
ATOM 5270 O O . ALA A 1 665 ? 6.004 -15.438 -52.745 1.00 78.12 665 ALA A O 1
ATOM 5271 N N . PRO A 1 666 ? 5.680 -14.887 -50.579 1.00 76.94 666 PRO A N 1
ATOM 5272 C CA . PRO A 1 666 ? 5.342 -16.244 -50.175 1.00 76.94 666 PRO A CA 1
ATOM 5273 C C . PRO A 1 666 ? 4.154 -16.761 -50.992 1.00 76.94 666 PRO A C 1
ATOM 5275 O O . PRO A 1 666 ? 3.116 -16.103 -51.106 1.00 76.94 666 PRO A O 1
ATOM 5278 N N . THR A 1 667 ? 4.317 -17.945 -51.578 1.00 75.06 667 THR A N 1
ATOM 5279 C CA . THR A 1 667 ? 3.243 -18.643 -52.285 1.00 75.06 667 THR A CA 1
ATOM 5280 C C . THR A 1 667 ? 2.373 -19.371 -51.259 1.00 75.06 667 THR A C 1
ATOM 5282 O O . THR A 1 667 ? 2.880 -20.152 -50.457 1.00 75.06 667 THR A O 1
ATOM 5285 N N . LEU A 1 668 ? 1.077 -19.033 -51.236 1.00 59.72 668 LEU A N 1
ATOM 5286 C CA . LEU A 1 668 ? 0.073 -19.578 -50.307 1.00 59.72 668 LEU A CA 1
ATOM 5287 C C . LEU A 1 668 ? -0.242 -21.055 -50.553 1.00 59.72 668 LEU A C 1
ATOM 5289 O O . LEU A 1 668 ? -0.369 -21.436 -51.742 1.00 59.72 668 LEU A O 1
#

Secondary structure (DSSP, 8-state):
--PPPPPP-HHHHHHHHHHHHHHHH--S---HHHHHHHHHHHHHS---TT-HHHHHHHHHHHHHHHHHHH-GGGS--HHHHHHHHHIIIIIHHHHHHHTTTTTTT--HHHH--HHHHHHHHHHHHHH-S-TT-HHHHHHHHHHHH--B--S----B-TTS-B-PPPGGG-B--EEEEETTTEEPSSTTHHHHHHHHHHHHTS-HHHHHHTT--SSS--EEEEE-S---SSSGGGGSTTTTTEEE-TT-B-TTS-B-EEEEEHHHHHHHHHHHS-TT--HHHHHHHHHHHHHHHHHHHHHHHHHH-SSTTSS-TT--HHHHHHHHHHHHHHHHHHHHHT--SHHHHHHHHHHHHHTSTTHHHHHHHHHHHHHHHHHHHHHHHHHHHHHHTT-HHHHHHHHHTT--HHHHHHHHHHHHHHHHHHHHHTT-HHHHHHHHHHHHHHHHHHHHTTSS--TTHHHHHTTEEESSSSTTSEEE-HHHHHHHHHHHHHHHHHHHHHHHHHHTT-HHHHHHHHHHHHHHHHHHHTT-GGGSTTS----HHHHHHHHHHHHHHHHHHHHHGGGGG-HHHHHHHHTT--SHHHHHHHHHHHHHTT-HHHHHHHHHHHHHTTTTS-SEETTEEHHHHHHHHHHHHHHHHHHHT---HHHHHHHHHHHHHHHGGGGSPPP-

Mean predicted aligned error: 7.72 Å

Nearest PDB structures (foldseek):
  9dze-assembly1_h  TM=3.896E-01  e=2.803E-01  synthetic construct
  7aor-assembly1_ag  TM=3.674E-01  e=3.179E-01  Trypanosoma cruzi strain CL Brener
  7pua-assembly1_DH  TM=3.597E-01  e=1.778E+00  Trypanosoma brucei brucei
  4wnd-assembly1_A  TM=1.790E-01  e=1.778E+00  Homo sapiens

pLDDT: mean 90.86, std 9.19, range [31.34, 98.56]

Foldseek 3Di:
DDDDPPDQDPLLLVLLLVLLVCQQPPLLDDDLSNLLSLLVNLVSQDCPPLCSLVRSLVSSVVSLVVCCVPPPVSVDSPRSNLLSCLVPPPQVVVLCVLQVQFLVLPDCSRQVFSNNSSNLSSQLSNQPDPSVPSVSSNVSSLQVQQQFQADDDWFQDPVRDIRDAFSLSGHRFAWQQFVSSGGGDDDCRLLQNLLVVLLVPFDVVLCVLLLHDPVLAGTEGEDSGQDDCLFPLVVQPLVQQWAQTQRAADPVQFRHYIYGYPLLSVLLCVQLVDPPDDPVVSVLSSNLSSLVSNLSSSLRSLSHPGGPPRDAQVDDPVNSVVSSVVSSQVSLVVSLVPDPDPSSVVQVVVCVVQVGGSNVSVVSSVVSVVVLNVLLVVLLVVLLVCLQVLNLVSNQVSQSVNSHSLSNLVSVLSNLLNVLVVCVLVVNLVVNLVSLVVSVVSVVVCCSNVSAPPLLCCVRVVQKDASHNHPVRIGHNCSNQVVLVSLVSSLLSLLLSLLLCLLVPVVVSNVSSLVSLVVSQVVNCVSVQLPRPPGDHDRSVVSSVLSVLSSVLSNVLNVCPPVLLDLVSCVVRVVVPQELSSLVSNLVSCLSVLNLRNSLSSLLVCLLCCVRYPQDDDPRHSVVSVVSSVVSLVVCCVVVVDDSVVVVVVSVVSCVVSNVVVVDDDDD

Solvent-accessible surface area (backbone atoms only — not comparable to full-atom values): 35578 Å² total; per-residue (Å²): 13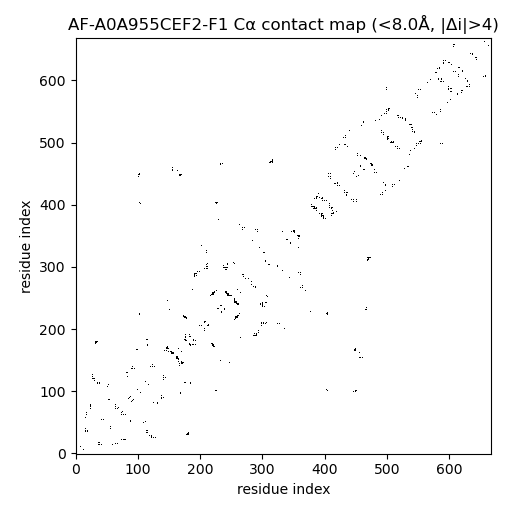4,82,79,73,81,79,74,72,54,71,66,48,50,54,31,40,50,54,36,44,47,46,51,49,72,48,64,29,73,90,48,36,65,48,33,32,28,41,33,52,36,60,71,66,48,80,94,61,91,78,47,60,63,62,50,52,49,51,53,39,51,55,46,48,58,51,38,44,77,73,35,80,89,34,70,70,48,63,60,27,52,45,51,51,47,43,43,66,76,47,38,53,56,48,51,48,63,70,34,50,61,52,40,60,69,58,50,67,71,74,60,64,35,46,44,36,52,40,53,51,47,25,42,50,38,58,59,52,74,71,78,84,49,52,70,63,44,42,54,54,29,53,62,62,50,33,62,40,66,74,95,69,88,60,32,73,42,95,86,73,54,63,53,67,81,43,79,54,41,29,37,57,55,41,51,44,28,36,56,88,37,47,63,40,82,58,95,58,26,67,44,50,50,49,13,54,52,52,53,74,72,44,62,66,69,53,30,60,73,16,42,51,60,71,91,53,46,44,30,36,25,31,41,73,56,52,83,52,72,82,47,69,67,62,75,24,72,47,47,67,45,19,36,50,35,92,76,44,62,46,98,86,54,32,40,25,34,38,36,30,31,48,70,42,58,54,38,43,43,54,72,41,66,48,92,87,61,53,72,67,60,30,50,53,41,39,51,46,34,10,54,48,48,36,50,38,47,39,45,8,20,44,67,53,31,42,28,93,73,64,61,50,65,83,52,41,71,82,66,47,50,59,55,42,53,52,45,49,52,48,50,43,50,52,57,52,70,71,38,86,50,74,66,28,54,52,45,50,57,43,14,65,75,58,74,35,62,61,27,68,50,52,51,46,37,54,49,46,51,52,49,52,44,54,54,38,55,53,31,41,52,51,8,45,51,27,5,68,70,65,33,48,72,62,9,53,55,37,16,64,73,57,44,27,36,34,49,37,52,54,29,55,41,40,26,45,55,36,52,33,51,56,25,51,78,68,69,40,53,74,59,32,53,54,45,52,54,51,42,53,53,49,52,52,51,29,31,38,39,60,40,35,67,60,60,60,37,37,69,45,44,62,35,38,40,70,61,46,77,15,76,88,42,51,42,78,33,66,56,50,57,56,49,53,57,49,51,51,52,54,51,50,50,37,36,50,53,25,32,51,28,18,48,71,67,39,64,73,57,28,53,53,34,48,51,51,43,52,51,51,20,63,61,53,51,76,36,44,40,60,75,38,80,97,48,77,71,55,62,40,58,58,54,51,53,43,31,53,54,40,18,54,49,30,32,50,36,53,75,44,51,86,59,40,57,38,67,75,56,50,58,78,53,51,84,72,56,71,46,37,56,40,55,46,55,50,37,50,50,28,52,76,70,67,36,67,57,38,28,49,48,52,53,44,50,47,48,62,39,36,92,76,26,53,62,60,50,93,93,27,49,49,66,65,53,55,51,48,50,54,52,52,48,51,51,48,24,70,73,70,71,51,88,51,63,68,58,54,54,49,50,54,57,45,44,54,71,40,35,58,79,73,62,51,79,85,83,131